Protein AF-A0A517QAG3-F1 (afdb_monomer)

Nearest PDB structures (foldseek):
  7emf-assembly1_U  TM=7.587E-01  e=7.904E+00  Homo sapiens

Solvent-accessible surface area (backbone atoms only — not comparable to full-atom values): 30638 Å² total; per-residue (Å²): 109,72,69,49,55,47,49,54,52,31,49,51,21,47,54,53,11,48,50,31,42,54,47,64,61,84,55,51,31,40,36,29,76,52,55,68,68,58,51,47,52,51,47,42,52,50,32,52,50,51,49,62,52,47,25,76,76,68,38,58,80,77,44,65,87,65,61,86,36,56,78,66,67,71,60,66,69,60,38,49,53,62,76,34,57,88,26,65,42,82,46,69,45,42,54,58,40,16,41,51,52,49,50,49,30,32,45,70,77,56,33,87,39,73,36,41,53,57,32,34,22,36,82,95,35,35,64,26,34,55,45,58,51,82,41,78,86,36,49,64,52,66,75,65,54,47,85,98,53,55,57,39,32,40,39,40,45,53,86,56,82,87,48,80,67,47,42,33,40,40,33,57,61,49,46,46,53,39,69,74,24,42,38,62,25,66,37,16,56,42,19,24,60,9,32,49,34,35,48,50,23,51,50,50,57,71,66,51,81,74,85,73,83,62,95,58,34,34,37,34,44,55,51,75,63,57,54,59,60,49,49,52,15,50,52,47,16,48,50,33,54,44,45,33,43,69,57,22,39,64,66,72,45,46,39,80,34,91,90,35,32,67,61,28,53,51,34,39,50,55,10,47,59,28,42,44,41,48,55,54,45,41,40,44,46,44,32,36,38,33,59,59,99,63,26,41,35,44,34,38,70,100,49,74,78,41,76,43,51,53,93,42,53,63,27,37,39,72,29,70,48,69,71,59,67,67,58,55,51,49,40,51,58,51,21,75,80,33,73,80,42,44,64,55,46,58,63,63,66,62,66,41,56,24,39,23,42,35,30,75,85,75,51,72,52,76,46,65,45,76,56,42,28,14,36,28,60,48,52,54,52,30,64,76,69,72,44,51,64,39,78,86,37,48,64,65,30,56,70,18,56,61,81,72,87,52,70,63,61,55,51,52,50,50,52,50,52,50,48,47,46,54,71,48,41,50,56,36,48,51,50,20,62,71,13,44,73,68,64,77,64,78,82,43,75,32,73,78,76,91,66,90,81,74,74,73,78,70,91,66,78,72,74,79,76,72,76,83,80,87,69,89,76,79,85,76,75,77,85,70,80,84,47,76,69,53,55,53,52,47,52,53,48,51,52,52,48,52,53,42,52,52,50,40,55,53,31,62,73,54,28,62,52,96,91,59,63,35,62,72,34,49,54,51,38,53,52,41,51,52,52,45,52,52,48,50,52,50,47,52,37,43,76,72,63,40,81,79,78,81,77,75,77,84,86,127

Organism: NCBI:txid2527978

Foldseek 3Di:
DLLLCLLVLLVCLLLVLLCLQLQWDQFKKKKFWDDLLVVLVVQQVVQVVVLVVVCVPPNNVVSVPDDSSPLSPDDSVSSCCVVQPLFEDEDEALLVQLVNVQLVCLLVVNHPDPQSVQQAWDDPRSRIGMDGCPPPVNPSVVVSGGPPDQKHKYWYCYPPNLADITIMIIGSDFLQCCVRIGQQLNGSVSNLVSLVSNLVSLCSSVPSDQDDDDQFKKAFCLQVVVPVLSVQLSCFLSVLQNVQSVVQSNPSGHCVDPVRVVVNCVSNVRSVVSPVSSVVSSQRNQFMWGADPQGIWTGGPPDDTDGDGPQFWQAKAKDWDQDDPVVLVVLVVVCVVPVVSVVVSVVNRDTFIWMWTATPVRDIDTDGLPRMANLLVVVVVCVVSVHYYDPVCNVSSNVHYHDDPDPVSVVVVVVVSVCCCVVSVVVSVVSSVSNHNDPNDDRDRRGDDRDPPPDDSPPDPPDPPDPPPPDDDDDDDPDQDQDPLLVVQLVVLVVVLVVLVVVLVVLVVVLDDPVDGDVVSVVVNVVSVVVNVVSVVQNVCSVVNHHDDPPDDPDD

pLDDT: mean 78.07, std 14.74, range [27.22, 95.88]

Secondary structure (DSSP, 8-state):
-HHHHHHHHHHHHHHHHHHHHH-----EEEEEEE-HHHHHHHHHHHHHHHHHHHHHHH-HHHHTT--TTGGGSS-HHHHHHHHTTTTEEEEESHHHHHHHHHHHHHHTT--SSHHHHHTBPPGGGTT-EEEETTSGGGHHHHHTPPTT-SEEEEEEE-SSTTSPPEEEEEE---HHHHHHHS-HHHH-TTHHHHHHHHHHHHHHHHHSPPPPPPSSEEEEHHHHSTTHHHHHHHHHHHHHHHHHHHHHTTTT--TTSTTTHHHHHHHHHHHHHHHHHHHHHHHHHH-EEEEETTEEEEE-TTS--EEEEGGGEEEEEEEEEPPPHHHHHHHHHHHHH-GGGHHHHHHTT--EEEEEEEETTS-EEEEESTTEESHHHHHHHHHHTT--B-TTTHHHHHTS------HHHHHHHHHHHHHHIIIIIHHHHHHHHHTPPPPPPPPPP---------PPP-SS----------S----PPPP----HHHHHHHHHHHHHHHHHHHHHHHHHHHS--TTS--HHHHHHHHHHHHHHHHHHHHHHHHHTT-PPP-------

Structure (mmCIF, N/CA/C/O backbone):
data_AF-A0A517QAG3-F1
#
_entry.id   AF-A0A517QAG3-F1
#
loop_
_atom_site.group_PDB
_atom_site.id
_atom_site.type_symbol
_atom_site.label_atom_id
_atom_site.label_alt_id
_atom_site.label_comp_id
_atom_site.label_asym_id
_atom_site.label_entity_id
_atom_site.label_seq_id
_atom_site.pdbx_PDB_ins_code
_atom_site.Cartn_x
_atom_site.Cartn_y
_atom_site.Cartn_z
_atom_site.occupancy
_atom_site.B_iso_or_equiv
_atom_site.auth_seq_id
_atom_site.auth_comp_id
_atom_site.auth_asym_id
_atom_site.auth_atom_id
_atom_site.pdbx_PDB_model_num
ATOM 1 N N . MET A 1 1 ? -18.770 -10.590 21.385 1.00 66.25 1 MET A N 1
ATOM 2 C CA . MET A 1 1 ? -18.144 -11.358 20.281 1.00 66.25 1 MET A CA 1
ATOM 3 C C . MET A 1 1 ? -18.273 -10.684 18.917 1.00 66.25 1 MET A C 1
ATOM 5 O O . MET A 1 1 ? -17.237 -10.453 18.312 1.00 66.25 1 MET A O 1
ATOM 9 N N . ARG A 1 2 ? -19.474 -10.307 18.443 1.00 74.94 2 ARG A N 1
ATOM 10 C CA . ARG A 1 2 ? -19.664 -9.703 17.100 1.00 74.94 2 ARG A CA 1
ATOM 11 C C . ARG A 1 2 ? -18.745 -8.505 16.794 1.00 74.94 2 ARG A C 1
ATOM 13 O O . ARG A 1 2 ? -18.125 -8.482 15.742 1.00 74.94 2 ARG A O 1
ATOM 20 N N . GLU A 1 3 ? -18.581 -7.572 17.733 1.00 77.50 3 GLU A N 1
ATOM 21 C CA . GLU A 1 3 ? -17.715 -6.388 17.555 1.00 77.50 3 GLU A CA 1
ATOM 22 C C . GLU A 1 3 ? -16.215 -6.700 17.437 1.00 77.50 3 GLU A C 1
ATOM 24 O O . GLU A 1 3 ? -15.470 -5.929 16.837 1.00 77.50 3 GLU A O 1
ATOM 29 N N . ILE A 1 4 ? -15.765 -7.820 18.009 1.00 80.56 4 ILE A N 1
ATOM 30 C CA . ILE A 1 4 ? -14.364 -8.255 17.937 1.00 80.56 4 ILE A CA 1
ATOM 31 C C . ILE A 1 4 ? -14.114 -8.876 16.573 1.00 80.56 4 ILE A C 1
ATOM 33 O O . ILE A 1 4 ? -13.192 -8.467 15.882 1.00 80.56 4 ILE A O 1
ATOM 37 N N . VAL A 1 5 ? -14.988 -9.800 16.159 1.00 84.00 5 VAL A N 1
ATOM 38 C CA . VAL A 1 5 ? -14.936 -10.406 14.822 1.00 84.00 5 VAL A CA 1
ATOM 39 C C . VAL A 1 5 ? -14.960 -9.315 13.754 1.00 84.00 5 VAL A C 1
ATOM 41 O O . VAL A 1 5 ? -14.135 -9.341 12.849 1.00 84.00 5 VAL A O 1
ATOM 44 N N . ARG A 1 6 ? -15.828 -8.304 13.914 1.00 84.94 6 ARG A N 1
ATOM 45 C CA . ARG A 1 6 ? -15.899 -7.147 13.016 1.00 84.94 6 ARG A CA 1
ATOM 46 C C . ARG A 1 6 ? -14.536 -6.484 12.814 1.00 84.94 6 ARG A C 1
ATOM 48 O O . ARG A 1 6 ? -14.107 -6.308 11.684 1.00 84.94 6 ARG A O 1
ATOM 55 N N . ARG A 1 7 ? -13.849 -6.146 13.906 1.00 87.12 7 ARG A N 1
ATOM 56 C CA . ARG A 1 7 ? -12.553 -5.452 13.867 1.00 87.12 7 ARG A CA 1
ATOM 57 C C . ARG A 1 7 ? -11.402 -6.339 13.422 1.00 87.12 7 ARG A C 1
ATOM 59 O O . ARG A 1 7 ? -10.547 -5.866 12.692 1.00 87.12 7 ARG A O 1
ATOM 66 N N . VAL A 1 8 ? -11.383 -7.604 13.838 1.00 89.19 8 VAL A N 1
ATOM 67 C CA . VAL A 1 8 ? -10.340 -8.560 13.437 1.00 89.19 8 VAL A CA 1
ATOM 68 C C . VAL A 1 8 ? -10.394 -8.797 11.932 1.00 89.19 8 VAL A C 1
ATOM 70 O O . VAL A 1 8 ? -9.367 -8.700 11.272 1.00 89.19 8 VAL A O 1
ATOM 73 N N . VAL A 1 9 ? -11.586 -9.026 11.373 1.00 90.50 9 VAL A N 1
ATOM 74 C CA . VAL A 1 9 ? -11.758 -9.177 9.920 1.00 90.50 9 VAL A CA 1
ATOM 75 C C . VAL A 1 9 ? -11.318 -7.909 9.193 1.00 90.50 9 VAL A C 1
ATOM 77 O O . VAL A 1 9 ? -10.560 -7.995 8.236 1.00 90.50 9 VAL A O 1
ATOM 80 N N . VAL A 1 10 ? -11.713 -6.729 9.677 1.00 90.75 10 VAL A N 1
ATOM 81 C CA . VAL A 1 10 ? -11.303 -5.450 9.073 1.00 90.75 10 VAL A CA 1
ATOM 82 C C . VAL A 1 10 ? -9.798 -5.236 9.143 1.00 90.75 10 VAL A C 1
ATOM 84 O O . VAL A 1 10 ? -9.220 -4.796 8.160 1.00 90.75 10 VAL A O 1
ATOM 87 N N . ALA A 1 11 ? -9.155 -5.573 10.259 1.00 91.75 11 ALA A N 1
ATOM 88 C CA . ALA A 1 11 ? -7.707 -5.485 10.398 1.00 91.75 11 ALA A CA 1
ATOM 89 C C . ALA A 1 11 ? -6.993 -6.438 9.425 1.00 91.75 11 ALA A C 1
ATOM 91 O O . ALA A 1 11 ? -6.056 -6.028 8.748 1.00 91.75 11 ALA A O 1
ATOM 92 N N . ILE A 1 12 ? -7.473 -7.679 9.284 1.00 94.00 12 ILE A N 1
ATOM 93 C CA . ILE A 1 12 ? -6.940 -8.640 8.304 1.00 94.00 12 ILE A CA 1
ATOM 94 C C . ILE A 1 12 ? -7.101 -8.102 6.878 1.00 94.00 12 ILE A C 1
ATOM 96 O O . ILE A 1 12 ? -6.140 -8.113 6.112 1.00 94.00 12 ILE A O 1
ATOM 100 N N . CYS A 1 13 ? -8.284 -7.590 6.529 1.00 94.50 13 CYS A N 1
ATOM 101 C CA . CYS A 1 13 ? -8.525 -6.977 5.224 1.00 94.50 13 CYS A CA 1
ATOM 102 C C . CYS A 1 13 ? -7.636 -5.748 4.997 1.00 94.50 13 CYS A C 1
ATOM 104 O O . CYS A 1 13 ? -7.112 -5.571 3.904 1.00 94.50 13 CYS A O 1
ATOM 106 N N . LEU A 1 14 ? -7.430 -4.919 6.021 1.00 94.50 14 LEU A N 1
ATOM 107 C CA . LEU A 1 14 ? -6.580 -3.735 5.952 1.00 94.50 14 LEU A CA 1
ATOM 108 C C . LEU A 1 14 ? -5.124 -4.114 5.659 1.00 94.50 14 LEU A C 1
ATOM 110 O O . LEU A 1 14 ? -4.561 -3.651 4.672 1.00 94.50 14 LEU A O 1
ATOM 114 N N . TYR A 1 15 ? -4.521 -4.976 6.479 1.00 95.25 15 TYR A N 1
ATOM 115 C CA . TYR A 1 15 ? -3.110 -5.337 6.323 1.00 95.25 15 TYR A CA 1
ATOM 116 C C . TYR A 1 15 ? -2.872 -6.210 5.090 1.00 95.25 15 TYR A C 1
ATOM 118 O O . TYR A 1 15 ? -1.952 -5.941 4.321 1.00 95.25 15 TYR A O 1
ATOM 126 N N . GLY A 1 16 ? -3.727 -7.210 4.853 1.00 94.81 16 GLY A N 1
ATOM 127 C CA . GLY A 1 16 ? -3.643 -8.054 3.661 1.00 94.81 16 GLY A CA 1
ATOM 128 C C . GLY A 1 16 ? -3.856 -7.253 2.378 1.00 94.81 16 GLY A C 1
ATOM 129 O O . GLY A 1 16 ? -3.113 -7.412 1.414 1.00 94.81 16 GLY A O 1
ATOM 130 N N . GLY A 1 17 ? -4.820 -6.332 2.386 1.00 94.12 17 GLY A N 1
ATOM 131 C CA . GLY A 1 17 ? -5.092 -5.449 1.261 1.00 94.12 17 GLY A CA 1
ATOM 132 C C . GLY A 1 17 ? -3.939 -4.489 0.959 1.00 94.12 17 GLY A C 1
ATOM 133 O O . GLY A 1 17 ? -3.543 -4.369 -0.197 1.00 94.12 17 GLY A O 1
ATOM 134 N N . ILE A 1 18 ? -3.349 -3.858 1.983 1.00 93.62 18 ILE A N 1
ATOM 135 C CA . ILE A 1 18 ? -2.167 -2.993 1.821 1.00 93.62 18 ILE A CA 1
ATOM 136 C C . ILE A 1 18 ? -0.975 -3.790 1.282 1.00 93.62 18 ILE A C 1
ATOM 138 O O . ILE A 1 18 ? -0.351 -3.354 0.317 1.00 93.62 18 ILE A O 1
ATOM 142 N N . ALA A 1 19 ? -0.681 -4.958 1.861 1.00 92.38 19 ALA A N 1
ATOM 143 C CA . ALA A 1 19 ? 0.438 -5.789 1.424 1.00 92.38 19 ALA A CA 1
ATOM 144 C C . ALA A 1 19 ? 0.299 -6.185 -0.054 1.00 92.38 19 ALA A C 1
ATOM 146 O O . ALA A 1 19 ? 1.234 -6.006 -0.830 1.00 92.38 19 ALA A O 1
ATOM 147 N N . LEU A 1 20 ? -0.883 -6.643 -0.477 1.00 91.69 20 LEU A N 1
ATOM 148 C CA . LEU A 1 20 ? -1.143 -7.008 -1.874 1.00 91.69 20 LEU A CA 1
ATOM 149 C C . LEU A 1 20 ? -1.105 -5.803 -2.827 1.00 91.69 20 LEU A C 1
ATOM 151 O O . LEU A 1 20 ? -0.698 -5.947 -3.975 1.00 91.69 20 LEU A O 1
ATOM 155 N N . CYS A 1 21 ? -1.507 -4.617 -2.363 1.00 90.19 21 CYS A N 1
ATOM 156 C CA . CYS A 1 21 ? -1.444 -3.385 -3.152 1.00 90.19 21 CYS A CA 1
ATOM 157 C C . CYS A 1 21 ? -0.026 -2.875 -3.393 1.00 90.19 21 CYS A C 1
ATOM 159 O O . CYS A 1 21 ? 0.214 -2.265 -4.433 1.00 90.19 21 CYS A O 1
ATOM 161 N N . LEU A 1 22 ? 0.868 -3.062 -2.421 1.00 89.12 22 LEU A N 1
ATOM 162 C CA . LEU A 1 22 ? 2.179 -2.415 -2.403 1.00 89.12 22 LEU A CA 1
ATOM 163 C C . LEU A 1 22 ? 3.346 -3.368 -2.652 1.00 89.12 22 LEU A C 1
ATOM 165 O O . LEU A 1 22 ? 4.473 -2.898 -2.732 1.00 89.12 22 LEU A O 1
ATOM 169 N N . THR A 1 23 ? 3.112 -4.676 -2.771 1.00 87.44 23 THR A N 1
ATOM 170 C CA . THR A 1 23 ? 4.177 -5.633 -3.103 1.00 87.44 23 THR A CA 1
ATOM 171 C C . THR A 1 23 ? 4.479 -5.564 -4.604 1.00 87.44 23 THR A C 1
ATOM 173 O O . THR A 1 23 ? 3.608 -5.943 -5.394 1.00 87.44 23 THR A O 1
ATOM 176 N N . PRO A 1 24 ? 5.668 -5.083 -5.014 1.00 85.88 24 PRO A N 1
ATOM 177 C CA . PRO A 1 24 ? 6.036 -5.023 -6.420 1.00 85.88 24 PRO A CA 1
ATOM 178 C C . PRO A 1 24 ? 6.469 -6.400 -6.943 1.00 85.88 24 PRO A C 1
ATOM 180 O O . PRO A 1 24 ? 6.991 -7.233 -6.197 1.00 85.88 24 PRO A O 1
ATOM 183 N N . ALA A 1 25 ? 6.301 -6.622 -8.243 1.00 84.62 25 ALA A N 1
ATOM 184 C CA . ALA A 1 25 ? 6.941 -7.701 -8.975 1.00 84.62 25 ALA A CA 1
ATOM 185 C C . ALA A 1 25 ? 8.449 -7.427 -9.066 1.00 84.62 25 ALA A C 1
ATOM 187 O O . ALA A 1 25 ? 8.863 -6.325 -9.418 1.00 84.62 25 ALA A O 1
ATOM 188 N N . ARG A 1 26 ? 9.267 -8.433 -8.739 1.00 78.06 26 ARG A N 1
ATOM 189 C CA . ARG A 1 26 ? 10.739 -8.348 -8.791 1.00 78.06 26 ARG A CA 1
ATOM 190 C C . ARG A 1 26 ? 11.339 -8.973 -10.052 1.00 78.06 26 ARG A C 1
ATOM 192 O O . ARG A 1 26 ? 12.501 -8.747 -10.356 1.00 78.06 26 ARG A O 1
ATOM 199 N N . ASP A 1 27 ? 10.536 -9.721 -10.801 1.00 84.69 27 ASP A N 1
ATOM 200 C CA . ASP A 1 27 ? 11.009 -10.575 -11.889 1.00 84.69 27 ASP A CA 1
ATOM 201 C C . ASP A 1 27 ? 10.682 -9.979 -13.262 1.00 84.69 27 ASP A C 1
ATOM 203 O O . ASP A 1 27 ? 10.046 -10.630 -14.092 1.00 84.69 27 ASP A O 1
ATOM 207 N N . LEU A 1 28 ? 11.087 -8.731 -13.508 1.00 90.38 28 LEU A N 1
ATOM 208 C CA . LEU A 1 28 ? 10.827 -8.028 -14.767 1.00 90.38 28 LEU A CA 1
ATOM 209 C C . LEU A 1 28 ? 12.126 -7.682 -15.494 1.00 90.38 28 LEU A C 1
ATOM 211 O O . LEU A 1 28 ? 13.086 -7.223 -14.884 1.00 90.38 28 LEU A O 1
ATOM 215 N N . PHE A 1 29 ? 12.127 -7.879 -16.809 1.00 92.19 29 PHE A N 1
ATOM 216 C CA . PHE A 1 29 ? 13.114 -7.322 -17.723 1.00 92.19 29 PHE A CA 1
ATOM 217 C C . PHE A 1 29 ? 12.541 -6.096 -18.418 1.00 92.19 29 PHE A C 1
ATOM 219 O O . PHE A 1 29 ? 11.389 -6.118 -18.854 1.00 92.19 29 PHE A O 1
ATOM 226 N N . GLN A 1 30 ? 13.371 -5.068 -18.569 1.00 93.81 30 GLN A N 1
ATOM 227 C CA . GLN A 1 30 ? 13.137 -3.987 -19.518 1.00 93.81 30 GLN A CA 1
ATOM 228 C C . GLN A 1 30 ? 13.850 -4.346 -20.820 1.00 93.81 30 GLN A C 1
ATOM 230 O O . GLN A 1 30 ? 15.045 -4.635 -20.805 1.00 93.81 30 GLN A O 1
ATOM 235 N N . ILE A 1 31 ? 13.116 -4.371 -21.929 1.00 94.00 31 ILE A N 1
ATOM 236 C CA .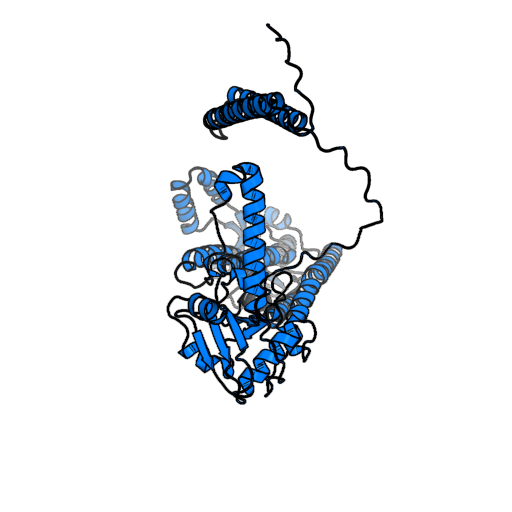 ILE A 1 31 ? 13.632 -4.826 -23.221 1.00 94.00 31 ILE A CA 1
ATOM 237 C C . ILE A 1 31 ? 13.384 -3.757 -24.272 1.00 94.00 31 ILE A C 1
ATOM 239 O O . ILE A 1 31 ? 12.257 -3.277 -24.413 1.00 94.00 31 ILE A O 1
ATOM 243 N N . GLU A 1 32 ? 14.424 -3.418 -25.027 1.00 93.81 32 GLU A N 1
ATOM 244 C CA . GLU A 1 32 ? 14.363 -2.408 -26.082 1.00 93.81 32 GLU A CA 1
ATOM 245 C C . GLU A 1 32 ? 15.005 -2.942 -27.371 1.00 93.81 32 GLU A C 1
ATOM 247 O O . GLU A 1 32 ? 16.013 -3.657 -27.317 1.00 93.81 32 GLU A O 1
ATOM 252 N N . PRO A 1 33 ? 14.443 -2.626 -28.551 1.00 93.00 33 PRO A N 1
ATOM 253 C CA . PRO A 1 33 ? 15.099 -2.926 -29.812 1.00 93.00 33 PRO A CA 1
ATOM 254 C C . PRO A 1 33 ? 16.287 -1.986 -30.018 1.00 93.00 33 PRO A C 1
ATOM 256 O O . PRO A 1 33 ? 16.165 -0.766 -29.881 1.00 93.00 33 PRO A O 1
ATOM 259 N N . VAL A 1 34 ? 17.440 -2.558 -30.362 1.00 91.31 34 VAL A N 1
ATOM 260 C CA . VAL A 1 34 ? 18.673 -1.795 -30.576 1.00 91.31 34 VAL A CA 1
ATOM 261 C C . VAL A 1 34 ? 18.876 -1.561 -32.065 1.00 91.31 34 VAL A C 1
ATOM 263 O O . VAL A 1 34 ? 19.064 -2.501 -32.837 1.00 91.31 34 VAL A O 1
ATOM 266 N N . ASP A 1 35 ? 18.884 -0.286 -32.441 1.00 88.12 35 ASP A N 1
ATOM 267 C CA . ASP A 1 35 ? 19.333 0.187 -33.746 1.00 88.12 35 ASP A CA 1
ATOM 268 C C . ASP A 1 35 ? 20.705 0.850 -33.578 1.00 88.12 35 ASP A C 1
ATOM 270 O O . ASP A 1 35 ? 20.821 2.012 -33.173 1.00 88.12 35 ASP A O 1
ATOM 274 N N . TRP A 1 36 ? 21.754 0.085 -33.883 1.00 85.31 36 TRP A N 1
ATOM 275 C CA . TRP A 1 36 ? 23.140 0.524 -33.740 1.00 85.31 36 TRP A CA 1
ATOM 276 C C . TRP A 1 36 ? 23.497 1.706 -34.648 1.00 85.31 36 TRP A C 1
ATOM 278 O O . TRP A 1 36 ? 24.346 2.515 -34.276 1.00 85.31 36 TRP A O 1
ATOM 288 N N . LEU A 1 37 ? 22.864 1.830 -35.822 1.00 84.56 37 LEU A N 1
ATOM 289 C CA . LEU A 1 37 ? 23.087 2.960 -36.729 1.00 84.56 37 LEU A CA 1
ATOM 290 C C . LEU A 1 37 ? 22.564 4.246 -36.097 1.00 84.56 37 LEU A C 1
ATOM 292 O O . LEU A 1 37 ? 23.275 5.256 -36.046 1.00 84.56 37 LEU A O 1
ATOM 296 N N . ARG A 1 38 ? 21.335 4.190 -35.577 1.00 85.19 38 ARG A N 1
ATOM 297 C CA . ARG A 1 38 ? 20.719 5.318 -34.880 1.00 85.19 38 ARG A CA 1
ATOM 298 C C . ARG A 1 38 ? 21.497 5.689 -33.621 1.00 85.19 38 ARG A C 1
ATOM 300 O O . ARG A 1 38 ? 21.802 6.863 -33.435 1.00 85.19 38 ARG A O 1
ATOM 307 N N . GLU A 1 39 ? 21.876 4.712 -32.798 1.00 82.38 39 GLU A N 1
ATOM 308 C CA . GLU A 1 39 ? 22.596 4.963 -31.544 1.00 82.38 39 GLU A CA 1
ATOM 309 C C . GLU A 1 39 ? 23.969 5.614 -31.780 1.00 82.38 39 GLU A C 1
ATOM 311 O O . GLU A 1 39 ? 24.340 6.572 -31.096 1.00 82.38 39 GLU A O 1
ATOM 316 N N . VAL A 1 40 ? 24.716 5.147 -32.788 1.00 83.12 40 VAL A N 1
ATOM 317 C CA . VAL A 1 40 ? 25.983 5.773 -33.197 1.00 83.12 40 VAL A CA 1
ATOM 318 C C . VAL A 1 40 ? 25.755 7.216 -33.652 1.00 83.12 40 VAL A C 1
ATOM 320 O O . VAL A 1 40 ? 26.486 8.110 -33.219 1.00 83.12 40 VAL A O 1
ATOM 323 N N . GLY A 1 41 ? 24.731 7.463 -34.475 1.00 81.12 41 GLY A N 1
ATOM 324 C CA . GLY A 1 41 ? 24.382 8.806 -34.944 1.00 81.12 41 GLY A CA 1
ATOM 325 C C . GLY A 1 41 ? 24.013 9.761 -33.804 1.00 81.12 41 GLY A C 1
ATOM 326 O O . GLY A 1 41 ? 24.522 10.881 -33.743 1.00 81.12 41 GLY A O 1
ATOM 327 N N . GLU A 1 42 ? 23.191 9.306 -32.856 1.00 82.88 42 GLU A N 1
ATOM 328 C CA . GLU A 1 42 ? 22.791 10.083 -31.679 1.00 82.88 42 GLU A CA 1
ATOM 329 C C . GLU A 1 42 ? 23.984 10.401 -30.770 1.00 82.88 42 GLU A C 1
ATOM 331 O O . GLU A 1 42 ? 24.150 11.551 -30.353 1.00 82.88 42 GLU A O 1
ATOM 336 N N . ARG A 1 43 ? 24.870 9.428 -30.508 1.00 78.75 43 ARG A N 1
ATOM 337 C CA . ARG A 1 43 ? 26.088 9.646 -29.706 1.00 78.75 43 ARG A CA 1
ATOM 338 C C . ARG A 1 43 ? 27.048 10.630 -30.383 1.00 78.75 43 ARG A C 1
ATOM 340 O O . ARG A 1 43 ? 27.624 11.484 -29.704 1.00 78.75 43 ARG A O 1
ATOM 347 N N . GLN A 1 44 ? 27.193 10.568 -31.707 1.00 80.38 44 GLN A N 1
ATOM 348 C CA . GLN A 1 44 ? 27.995 11.531 -32.470 1.00 80.38 44 GLN A CA 1
ATOM 349 C C . GLN A 1 44 ? 27.397 12.939 -32.409 1.00 80.38 44 GLN A C 1
ATOM 351 O O . GLN A 1 44 ? 28.105 13.893 -32.086 1.00 80.38 44 GLN A O 1
ATOM 356 N N . GLN A 1 45 ? 26.090 13.076 -32.636 1.00 80.69 45 GLN A N 1
ATOM 357 C CA . GLN A 1 45 ? 25.403 14.364 -32.551 1.00 80.69 45 GLN A CA 1
ATOM 358 C C . GLN A 1 45 ? 25.465 14.951 -31.133 1.00 80.69 45 GLN A C 1
ATOM 360 O O . GLN A 1 45 ? 25.682 16.151 -30.963 1.00 80.69 45 GLN A O 1
ATOM 365 N N . HIS A 1 46 ? 25.318 14.117 -30.103 1.00 80.19 46 HIS A N 1
ATOM 366 C CA . HIS A 1 46 ? 25.448 14.534 -28.711 1.00 80.19 46 HIS A CA 1
ATOM 367 C C . HIS A 1 46 ? 26.866 15.023 -28.390 1.00 80.19 46 HIS A C 1
ATOM 369 O O . HIS A 1 46 ? 27.026 16.071 -27.763 1.00 80.19 46 HIS A O 1
ATOM 375 N N . SER A 1 47 ? 27.892 14.319 -28.880 1.00 78.38 47 SER A N 1
ATOM 376 C CA . SER A 1 47 ? 29.290 14.746 -28.775 1.00 78.38 47 SER A CA 1
ATOM 377 C C . SER A 1 47 ? 29.515 16.111 -29.426 1.00 78.38 47 SER A C 1
ATOM 379 O O . SER A 1 47 ? 30.078 16.998 -28.786 1.00 78.38 47 SER A O 1
ATOM 381 N N . GLU A 1 48 ? 29.026 16.326 -30.651 1.00 78.25 48 GLU A N 1
ATOM 382 C CA . GLU A 1 48 ? 29.142 17.621 -31.339 1.00 78.25 48 GLU A CA 1
ATOM 383 C C . GLU A 1 48 ? 28.372 18.739 -30.615 1.00 78.25 48 GLU A C 1
ATOM 385 O O . GLU A 1 48 ? 28.866 19.861 -30.494 1.00 78.25 48 GLU A O 1
ATOM 390 N N . ASN A 1 49 ? 27.204 18.440 -30.038 1.00 79.69 49 ASN A N 1
ATOM 391 C CA . ASN A 1 49 ? 26.451 19.398 -29.226 1.00 79.69 49 ASN A CA 1
ATOM 392 C C . ASN A 1 49 ? 27.211 19.797 -27.951 1.00 79.69 49 ASN A C 1
ATOM 394 O O . ASN A 1 49 ? 27.286 20.984 -27.627 1.00 7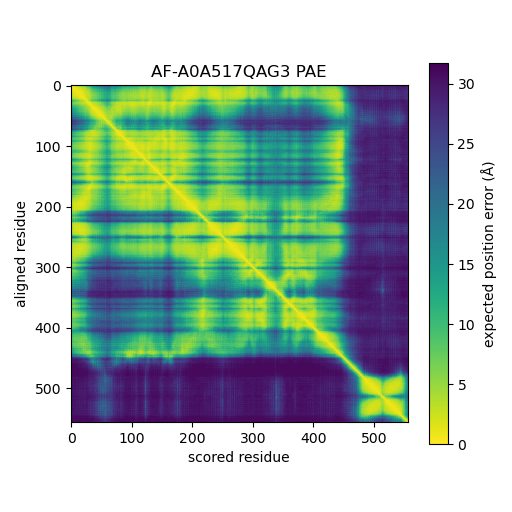9.69 49 ASN A O 1
ATOM 398 N N . ILE A 1 50 ? 27.802 18.833 -27.232 1.00 77.31 50 ILE A N 1
ATOM 399 C CA . ILE A 1 50 ? 28.647 19.115 -26.061 1.00 77.31 50 ILE A CA 1
ATOM 400 C C . ILE A 1 50 ? 29.870 19.924 -26.481 1.00 77.31 50 ILE A C 1
ATOM 402 O O . ILE A 1 50 ? 30.200 20.910 -25.823 1.00 77.31 50 ILE A O 1
ATOM 406 N N . LYS A 1 51 ? 30.503 19.560 -27.597 1.00 77.69 51 LYS A N 1
ATOM 407 C CA . LYS A 1 51 ? 31.648 20.276 -28.161 1.00 77.69 51 LYS A CA 1
ATOM 408 C C . LYS A 1 51 ? 31.302 21.735 -28.460 1.00 77.69 51 LYS A C 1
ATOM 410 O O . LYS A 1 51 ? 32.027 22.632 -28.036 1.00 77.69 51 LYS A O 1
ATOM 415 N N . GLY A 1 52 ? 30.157 21.976 -29.100 1.00 76.00 52 GLY A N 1
ATOM 416 C CA . GLY A 1 52 ? 29.632 23.309 -29.399 1.00 76.00 52 GLY A CA 1
ATOM 417 C C . GLY A 1 52 ? 29.191 24.106 -28.165 1.00 76.00 52 GLY A C 1
ATOM 418 O O . GLY A 1 52 ? 29.175 25.335 -28.197 1.00 76.00 52 GLY A O 1
ATOM 419 N N . MET A 1 53 ? 28.837 23.440 -27.062 1.00 75.44 53 MET A N 1
ATOM 420 C CA . MET A 1 53 ? 28.630 24.102 -25.771 1.00 75.44 53 MET A CA 1
ATOM 421 C C . MET A 1 53 ? 29.966 24.456 -25.116 1.00 75.44 53 MET A C 1
ATOM 423 O O . MET A 1 53 ? 30.160 25.604 -24.730 1.00 75.44 53 MET A O 1
ATOM 427 N N . MET A 1 54 ? 30.905 23.512 -25.027 1.00 66.81 54 MET A N 1
ATOM 428 C CA . MET A 1 54 ? 32.226 23.716 -24.423 1.00 66.81 54 MET A CA 1
ATOM 429 C C . MET A 1 54 ? 33.033 24.799 -25.141 1.00 66.81 54 MET A C 1
ATOM 431 O O . MET A 1 54 ? 33.663 25.625 -24.478 1.00 66.81 54 MET A O 1
ATOM 435 N N . SER A 1 55 ? 32.968 24.856 -26.474 1.00 74.31 55 SER A N 1
ATOM 436 C CA . SER A 1 55 ? 33.675 25.867 -27.267 1.00 74.31 55 SER A CA 1
ATOM 437 C C . SER A 1 55 ? 33.232 27.296 -26.938 1.00 74.31 55 SER A C 1
ATOM 439 O O . SER A 1 55 ? 34.058 28.207 -26.961 1.00 74.31 55 SER A O 1
ATOM 441 N N . LYS A 1 56 ? 31.968 27.497 -26.532 1.00 74.56 56 LYS A N 1
ATOM 442 C CA . LYS A 1 56 ? 31.449 28.802 -26.081 1.00 74.56 56 LYS A CA 1
ATOM 443 C C . LYS A 1 56 ? 32.019 29.256 -24.736 1.00 74.56 56 LYS A C 1
ATOM 445 O O . LYS A 1 56 ? 32.021 30.453 -24.469 1.00 74.56 56 LYS A O 1
ATOM 450 N N . TYR A 1 57 ? 32.475 28.329 -23.891 1.00 71.69 57 TYR A N 1
ATOM 451 C CA . TYR A 1 57 ? 32.983 28.634 -22.547 1.00 71.69 57 TYR A CA 1
ATOM 452 C C . TYR A 1 57 ? 34.511 28.647 -22.462 1.00 71.69 57 TYR A C 1
ATOM 454 O O . TYR A 1 57 ? 35.069 29.423 -21.691 1.00 71.69 57 TYR A O 1
ATOM 462 N N . VAL A 1 58 ? 35.181 27.787 -23.230 1.00 74.50 58 VAL A N 1
ATOM 463 C CA . VAL A 1 58 ? 36.624 27.513 -23.103 1.00 74.50 58 VAL A CA 1
ATOM 464 C C . VAL A 1 58 ? 37.409 27.961 -24.355 1.00 74.50 58 VAL A C 1
ATOM 466 O O . VAL A 1 58 ? 38.637 28.011 -24.342 1.00 74.50 58 VAL A O 1
ATOM 469 N N . GLY A 1 59 ? 36.704 28.375 -25.417 1.00 67.75 59 GLY A N 1
ATOM 470 C CA . GLY A 1 59 ? 37.274 28.791 -26.701 1.00 67.75 59 GLY A CA 1
ATOM 471 C C . GLY A 1 59 ? 37.475 27.617 -27.666 1.00 67.75 59 GLY A C 1
ATOM 472 O O . GLY A 1 59 ? 37.807 26.507 -27.255 1.00 67.75 59 GLY A O 1
ATOM 473 N N . GLU A 1 60 ? 37.272 27.854 -28.966 1.00 66.56 60 GLU A N 1
ATOM 474 C CA . GLU A 1 60 ? 37.305 26.807 -30.006 1.00 66.56 60 GLU A CA 1
ATOM 475 C C . GLU A 1 60 ? 38.648 26.065 -30.099 1.00 66.56 60 GLU A C 1
ATOM 477 O O . GLU A 1 60 ? 38.658 24.862 -30.361 1.00 66.56 60 GLU A O 1
ATOM 482 N N . GLU A 1 61 ? 39.773 26.734 -29.827 1.00 65.81 61 GLU A N 1
ATOM 483 C CA . GLU A 1 61 ? 41.102 26.107 -29.875 1.00 65.81 61 GLU A CA 1
ATOM 484 C C . GLU A 1 61 ? 41.297 25.015 -28.819 1.00 65.81 61 GLU A C 1
ATOM 486 O O . GLU A 1 61 ? 41.914 23.997 -29.115 1.00 65.81 61 GLU A O 1
ATOM 491 N N . GLN A 1 62 ? 40.745 25.175 -27.612 1.00 62.66 62 GLN A N 1
ATOM 492 C CA . GLN A 1 62 ? 40.949 24.209 -26.523 1.00 62.66 62 GLN A CA 1
ATOM 493 C C . GLN A 1 62 ? 40.084 22.950 -26.666 1.00 62.66 62 GLN A C 1
ATOM 495 O O . GLN A 1 62 ? 40.366 21.927 -26.048 1.00 62.66 62 GLN A O 1
ATOM 500 N N . VAL A 1 63 ? 39.027 23.014 -27.480 1.00 64.25 63 VAL A N 1
ATOM 501 C CA . VAL A 1 63 ? 38.064 21.916 -27.664 1.00 64.25 63 VAL A CA 1
ATOM 502 C C . VAL A 1 63 ? 38.279 21.202 -29.009 1.00 64.25 63 VAL A C 1
ATOM 504 O O . VAL A 1 63 ? 37.731 20.125 -29.240 1.00 64.25 63 VAL A O 1
ATOM 507 N N . LYS A 1 64 ? 39.108 21.758 -29.904 1.00 58.75 64 LYS A N 1
ATOM 508 C CA . LYS A 1 64 ? 39.341 21.249 -31.265 1.00 58.75 64 LYS A CA 1
ATOM 509 C C . LYS A 1 64 ? 39.736 19.768 -31.294 1.00 58.75 64 LYS A C 1
ATOM 511 O O . LYS A 1 64 ? 39.132 19.013 -32.061 1.00 58.75 64 LYS A O 1
ATOM 516 N N . ASP A 1 65 ? 40.626 19.356 -30.395 1.00 64.38 65 ASP A N 1
ATOM 517 C CA . ASP A 1 65 ? 41.174 17.993 -30.325 1.00 64.38 65 ASP A CA 1
ATOM 518 C C . ASP A 1 65 ? 40.364 17.040 -29.423 1.00 64.38 65 ASP A C 1
ATOM 520 O O . ASP A 1 65 ? 40.680 15.856 -29.319 1.00 64.38 65 ASP A O 1
ATOM 524 N N . ILE A 1 66 ? 39.296 17.528 -28.781 1.00 63.53 66 ILE A N 1
ATOM 525 C CA . ILE A 1 66 ? 38.415 16.696 -27.958 1.00 63.53 66 ILE A CA 1
ATOM 526 C C . ILE A 1 66 ? 37.402 15.999 -28.875 1.00 63.53 66 ILE A C 1
ATOM 528 O O . ILE A 1 66 ? 36.585 16.646 -29.543 1.00 63.53 66 ILE A O 1
ATOM 532 N N . ASP A 1 67 ? 37.466 14.668 -28.898 1.00 64.75 67 ASP A N 1
ATOM 533 C CA . ASP A 1 67 ? 36.531 13.788 -29.598 1.00 64.75 67 ASP A CA 1
ATOM 534 C C . ASP A 1 67 ? 35.881 12.811 -28.611 1.00 64.75 67 ASP A C 1
ATOM 536 O O . ASP A 1 67 ? 36.374 11.707 -28.349 1.00 64.75 67 ASP A O 1
ATOM 540 N N . LEU A 1 68 ? 34.753 13.248 -28.048 1.00 63.56 68 LEU A N 1
ATOM 541 C CA . LEU A 1 68 ? 33.975 12.476 -27.077 1.00 63.56 68 LEU A CA 1
ATOM 542 C C . LEU A 1 68 ? 33.301 11.252 -27.718 1.00 63.56 68 LEU A C 1
ATOM 544 O O . LEU A 1 68 ? 32.891 10.341 -27.004 1.00 63.56 68 LEU A O 1
ATOM 548 N N . ALA A 1 69 ? 33.233 11.200 -29.052 1.00 66.94 69 ALA A N 1
ATOM 549 C CA . ALA A 1 69 ? 32.663 10.105 -29.825 1.00 66.94 69 ALA A CA 1
ATOM 550 C C . ALA A 1 69 ? 33.727 9.290 -30.583 1.00 66.94 69 ALA A C 1
ATOM 552 O O . ALA A 1 69 ? 33.372 8.507 -31.463 1.00 66.94 69 ALA A O 1
ATOM 553 N N . SER A 1 70 ? 35.010 9.406 -30.228 1.00 67.62 70 SER A N 1
ATOM 554 C CA . SER A 1 70 ? 36.123 8.695 -30.887 1.00 67.62 70 SER A CA 1
ATOM 555 C C . SER A 1 70 ? 35.900 7.186 -31.026 1.00 67.62 70 SER A C 1
ATOM 557 O O . SER A 1 70 ? 36.253 6.598 -32.042 1.00 67.62 70 SER A O 1
ATOM 559 N N . LYS A 1 71 ? 35.221 6.566 -30.056 1.00 66.25 71 LYS A N 1
ATOM 560 C CA . LYS A 1 71 ? 34.876 5.133 -30.061 1.00 66.25 71 LYS A CA 1
ATOM 561 C C . LYS A 1 71 ? 33.763 4.748 -31.042 1.00 66.25 71 LYS A C 1
ATOM 563 O O . LYS A 1 71 ? 33.604 3.576 -31.349 1.00 66.25 71 LYS A O 1
ATOM 568 N N . THR A 1 72 ? 32.998 5.721 -31.529 1.00 62.31 72 THR A N 1
ATOM 569 C CA . THR A 1 72 ? 31.954 5.527 -32.550 1.00 62.31 72 THR A CA 1
ATOM 570 C C . THR A 1 72 ? 32.483 5.739 -33.973 1.00 62.31 72 THR A C 1
ATOM 572 O O . THR A 1 72 ? 31.762 5.515 -34.943 1.00 62.31 72 THR A O 1
ATOM 575 N N . ARG A 1 73 ? 33.737 6.197 -34.116 1.00 63.12 73 ARG A N 1
ATOM 576 C CA . ARG A 1 73 ? 34.392 6.423 -35.407 1.00 63.12 73 ARG A CA 1
ATOM 577 C C . ARG A 1 73 ? 35.091 5.131 -35.834 1.00 63.12 73 ARG A C 1
ATOM 579 O O . ARG A 1 73 ? 36.176 4.815 -35.363 1.00 63.12 73 ARG A O 1
ATOM 586 N N . GLY A 1 74 ? 34.447 4.361 -36.707 1.00 68.75 74 GLY A N 1
ATOM 587 C CA . GLY A 1 74 ? 34.933 3.056 -37.160 1.00 68.75 74 GLY A CA 1
ATOM 588 C C . GLY A 1 74 ? 33.872 2.300 -37.955 1.00 68.75 74 GLY A C 1
ATOM 589 O O . GLY A 1 74 ? 32.852 2.874 -38.337 1.00 68.75 74 GLY A O 1
ATOM 590 N N . LYS A 1 75 ? 34.098 1.008 -38.219 1.00 77.62 75 LYS A N 1
ATOM 591 C CA . LYS A 1 75 ? 33.048 0.154 -38.787 1.00 77.62 75 LYS A CA 1
ATOM 592 C C . LYS A 1 75 ? 32.068 -0.234 -37.676 1.00 77.62 75 LYS A C 1
ATOM 594 O O . LYS A 1 75 ? 32.482 -0.538 -36.562 1.00 77.62 75 LYS A O 1
ATOM 599 N N . ILE A 1 76 ? 30.776 -0.286 -37.996 1.00 78.88 76 ILE A N 1
ATOM 600 C CA . ILE A 1 76 ? 29.707 -0.650 -37.046 1.00 78.88 76 ILE A CA 1
ATOM 601 C C . ILE A 1 76 ? 29.978 -1.982 -36.321 1.00 78.88 76 ILE A C 1
ATOM 603 O O . ILE A 1 76 ? 29.801 -2.017 -35.107 1.00 78.88 76 ILE A O 1
ATOM 607 N N . PRO A 1 77 ? 30.467 -3.055 -36.980 1.00 82.69 77 PRO A N 1
ATOM 608 C CA . PRO A 1 77 ? 30.781 -4.305 -36.287 1.00 82.69 77 PRO A CA 1
ATOM 609 C C . PRO A 1 77 ? 31.817 -4.158 -35.166 1.00 82.69 77 PRO A C 1
ATOM 611 O O . PRO A 1 77 ? 31.686 -4.822 -34.141 1.00 82.69 77 PRO A O 1
ATOM 614 N N . ASP A 1 78 ? 32.805 -3.272 -35.328 1.00 81.75 78 ASP A N 1
ATOM 615 C CA . ASP A 1 78 ? 33.838 -3.033 -34.313 1.00 81.75 78 ASP A CA 1
ATOM 616 C C . ASP A 1 78 ? 33.234 -2.323 -33.090 1.00 81.75 78 ASP A C 1
ATOM 618 O O . ASP A 1 78 ? 33.540 -2.662 -31.948 1.00 81.75 78 ASP A O 1
ATOM 622 N N . TYR A 1 79 ? 32.317 -1.380 -33.332 1.00 82.50 79 TYR A N 1
ATOM 623 C CA . TYR A 1 79 ? 31.564 -0.699 -32.280 1.00 82.50 79 TYR A CA 1
ATOM 624 C C . TYR A 1 79 ? 30.637 -1.658 -31.524 1.00 82.50 79 TYR A C 1
ATOM 626 O O . TYR A 1 79 ? 30.632 -1.653 -30.296 1.00 82.50 79 TYR A O 1
ATOM 634 N N . ILE A 1 80 ? 29.904 -2.519 -32.239 1.00 86.12 80 ILE A N 1
ATOM 635 C CA . ILE A 1 80 ? 29.044 -3.538 -31.622 1.00 86.12 80 ILE A CA 1
ATOM 636 C C . ILE A 1 80 ? 29.886 -4.488 -30.770 1.00 86.12 80 ILE A C 1
ATOM 638 O O . ILE A 1 80 ? 29.521 -4.766 -29.631 1.00 86.12 80 ILE A O 1
ATOM 642 N N . ALA A 1 81 ? 31.019 -4.978 -31.282 1.00 84.88 81 ALA A N 1
ATOM 643 C CA . ALA A 1 81 ? 31.897 -5.875 -30.534 1.00 84.88 81 ALA A CA 1
ATOM 644 C C . ALA A 1 81 ? 32.418 -5.224 -29.244 1.00 84.88 81 ALA A C 1
ATOM 646 O O . ALA A 1 81 ? 32.426 -5.870 -28.201 1.00 84.88 81 ALA A O 1
ATOM 647 N N . TYR A 1 82 ? 32.787 -3.942 -29.306 1.00 84.62 82 TYR A N 1
ATOM 648 C CA . TYR A 1 82 ? 33.223 -3.169 -28.145 1.00 84.62 82 TYR A CA 1
ATOM 649 C C . TYR A 1 82 ? 32.087 -2.926 -27.134 1.00 84.62 82 TYR A C 1
ATOM 651 O O . TYR A 1 82 ? 32.252 -3.162 -25.941 1.00 84.62 82 TYR A O 1
ATOM 659 N N . GLU A 1 83 ? 30.915 -2.469 -27.583 1.00 85.81 83 GLU A N 1
ATOM 660 C CA . GLU A 1 83 ? 29.793 -2.151 -26.689 1.00 85.81 83 GLU A CA 1
ATOM 661 C C . GLU A 1 83 ? 29.178 -3.421 -26.078 1.00 85.81 83 GLU A C 1
ATOM 663 O O . GLU A 1 83 ? 28.733 -3.408 -24.934 1.00 85.81 83 GLU A O 1
ATOM 668 N N . THR A 1 84 ? 29.202 -4.550 -26.785 1.00 88.69 84 THR A N 1
ATOM 669 C CA . THR A 1 84 ? 28.639 -5.821 -26.298 1.00 88.69 84 THR A CA 1
ATOM 670 C C . THR A 1 84 ? 29.653 -6.721 -25.581 1.00 88.69 84 THR A C 1
ATOM 672 O O . THR A 1 84 ? 29.288 -7.812 -25.132 1.00 88.69 84 THR A O 1
ATOM 675 N N . GLU A 1 85 ? 30.906 -6.280 -25.429 1.00 87.81 85 GLU A N 1
ATOM 676 C CA . GLU A 1 85 ? 31.987 -7.070 -24.832 1.00 87.81 85 GLU A CA 1
ATOM 677 C C . GLU A 1 85 ? 31.602 -7.587 -23.433 1.00 87.81 85 GLU A C 1
ATOM 679 O O . GLU A 1 85 ? 31.185 -6.829 -22.555 1.00 87.81 85 GLU A O 1
ATOM 684 N N . GLY A 1 86 ? 31.684 -8.910 -23.242 1.00 84.25 86 GLY A N 1
ATOM 685 C CA . GLY A 1 86 ? 31.332 -9.580 -21.984 1.00 84.25 86 GLY A CA 1
ATOM 686 C C . GLY A 1 86 ? 29.837 -9.587 -21.626 1.00 84.25 86 GLY A C 1
ATOM 687 O O . GLY A 1 86 ? 29.488 -10.057 -20.548 1.00 84.25 86 GLY A O 1
ATOM 688 N N . ARG A 1 87 ? 28.954 -9.078 -22.501 1.00 90.69 87 ARG A N 1
ATOM 689 C CA . ARG A 1 87 ? 27.508 -8.912 -22.242 1.00 90.69 87 ARG A CA 1
ATOM 690 C C . ARG A 1 87 ? 26.605 -9.467 -23.351 1.00 90.69 87 ARG A C 1
ATOM 692 O O . ARG A 1 87 ? 25.392 -9.274 -23.299 1.00 90.69 87 ARG A O 1
ATOM 699 N N . LEU A 1 88 ? 27.181 -10.120 -24.362 1.00 92.44 88 LEU A N 1
ATOM 700 C CA . LEU A 1 88 ? 26.466 -10.629 -25.532 1.00 92.44 88 LEU A CA 1
ATOM 701 C C . LEU A 1 88 ? 25.954 -12.060 -25.318 1.00 92.44 88 LEU A C 1
ATOM 703 O O . LEU A 1 88 ? 26.738 -12.976 -25.077 1.00 92.44 88 LEU A O 1
ATOM 707 N N . ILE A 1 89 ? 24.653 -12.254 -25.504 1.00 92.50 89 ILE A N 1
ATOM 708 C CA . ILE A 1 89 ? 23.975 -13.552 -25.519 1.00 92.50 89 ILE A CA 1
ATOM 709 C C . ILE A 1 89 ? 23.497 -13.803 -26.951 1.00 92.50 89 ILE A C 1
ATOM 711 O O . ILE A 1 89 ? 22.797 -12.973 -27.530 1.00 92.50 89 ILE A O 1
ATOM 715 N N . VAL A 1 90 ? 23.878 -14.938 -27.538 1.00 92.25 90 VAL A N 1
ATOM 716 C CA . VAL A 1 90 ? 23.508 -15.290 -28.918 1.00 92.25 90 VAL A CA 1
ATOM 717 C C . VAL A 1 90 ? 22.370 -16.303 -28.899 1.00 92.25 90 VAL A C 1
ATOM 719 O O . VAL A 1 90 ? 22.459 -17.340 -28.237 1.00 92.25 90 VAL A O 1
ATOM 722 N N . VAL A 1 91 ? 21.298 -15.997 -29.627 1.00 91.25 91 VAL A N 1
ATOM 723 C CA . VAL A 1 91 ? 20.098 -16.833 -29.742 1.00 91.25 91 VAL A CA 1
ATOM 724 C C . VAL A 1 91 ? 19.661 -16.949 -31.202 1.00 91.25 91 VAL A C 1
ATOM 726 O O . VAL A 1 91 ? 19.980 -16.096 -32.029 1.00 91.25 91 VAL A O 1
ATOM 729 N N . SER A 1 92 ? 18.906 -18.000 -31.516 1.00 88.81 92 SER A N 1
ATOM 730 C CA . SER A 1 92 ? 18.390 -18.255 -32.865 1.00 88.81 92 SER A CA 1
ATOM 731 C C . SER A 1 92 ? 17.012 -18.913 -32.809 1.00 88.81 92 SER A C 1
ATOM 733 O O . SER A 1 92 ? 16.643 -19.522 -31.799 1.00 88.81 92 SER A O 1
ATOM 735 N N . GLY A 1 93 ? 16.271 -18.817 -33.913 1.00 87.06 93 GLY A N 1
ATOM 736 C CA . GLY A 1 93 ? 14.999 -19.505 -34.132 1.00 87.06 93 GLY A CA 1
ATOM 737 C C . GLY A 1 93 ? 13.797 -18.567 -34.249 1.00 87.06 93 GLY A C 1
ATOM 738 O O . GLY A 1 93 ? 13.770 -17.467 -33.694 1.00 87.06 93 GLY A O 1
ATOM 739 N N . THR A 1 94 ? 12.749 -19.055 -34.916 1.00 87.62 94 THR A N 1
ATOM 740 C CA . THR A 1 94 ? 11.554 -18.278 -35.300 1.00 87.62 94 THR A CA 1
ATOM 741 C C . THR A 1 94 ? 10.822 -17.602 -34.136 1.00 87.62 94 THR A C 1
ATOM 743 O O . THR A 1 94 ? 10.117 -16.612 -34.321 1.00 87.62 94 THR A O 1
ATOM 746 N N . SER A 1 95 ? 10.941 -18.137 -32.917 1.00 88.44 95 SER A N 1
ATOM 747 C CA . SER A 1 95 ? 10.325 -17.542 -31.721 1.00 88.44 95 SER A CA 1
ATOM 748 C C . SER A 1 95 ? 11.030 -16.256 -31.278 1.00 88.44 95 SER A C 1
ATOM 750 O O . SER A 1 95 ? 10.374 -15.341 -30.788 1.00 88.44 95 SER A O 1
ATOM 752 N N . TRP A 1 96 ? 12.353 -16.171 -31.456 1.00 90.56 96 TRP A N 1
ATOM 753 C CA . TRP A 1 96 ? 13.133 -14.964 -31.166 1.00 90.56 96 TRP A CA 1
ATOM 754 C C . TRP A 1 96 ? 12.945 -13.904 -32.250 1.00 90.56 96 TRP A C 1
ATOM 756 O O . TRP A 1 96 ? 12.801 -12.726 -31.932 1.00 90.56 96 TRP A O 1
ATOM 766 N N . GLU A 1 97 ? 12.868 -14.325 -33.513 1.00 90.31 97 GLU A N 1
ATOM 767 C CA . GLU A 1 97 ? 12.558 -13.426 -34.629 1.00 90.31 97 GLU A CA 1
ATOM 768 C C . GLU A 1 97 ? 11.165 -12.794 -34.466 1.00 90.31 97 GLU A C 1
ATOM 770 O O . GLU A 1 97 ? 11.009 -11.577 -34.564 1.00 90.31 97 GLU A O 1
ATOM 775 N N . GLY A 1 98 ? 10.162 -13.606 -34.111 1.00 88.75 98 GLY A N 1
ATOM 776 C CA . GLY A 1 98 ? 8.820 -13.116 -33.800 1.00 88.75 98 GLY A CA 1
ATOM 777 C C . GLY A 1 98 ? 8.768 -12.202 -32.571 1.00 88.75 98 GLY A C 1
ATOM 778 O O . GLY A 1 98 ? 8.080 -11.185 -32.615 1.00 88.75 98 GLY A O 1
ATOM 779 N N . LEU A 1 99 ? 9.533 -12.503 -31.510 1.00 91.75 99 LEU A N 1
ATOM 780 C CA . LEU A 1 99 ? 9.653 -11.619 -30.344 1.00 91.75 99 LEU A CA 1
ATOM 781 C C . LEU A 1 99 ? 10.153 -10.230 -30.752 1.00 91.75 99 LEU A C 1
ATOM 783 O O . LEU A 1 99 ? 9.579 -9.232 -30.329 1.00 91.75 99 LEU A O 1
ATOM 787 N N . TRP A 1 100 ? 11.224 -10.161 -31.543 1.00 92.81 100 TRP A N 1
ATOM 788 C CA . TRP A 1 100 ? 11.797 -8.882 -31.952 1.00 92.81 100 TRP A CA 1
ATOM 789 C C . TRP A 1 100 ? 10.782 -8.047 -32.741 1.00 92.81 100 TRP A C 1
ATOM 791 O O . TRP A 1 100 ? 10.597 -6.874 -32.421 1.00 92.81 100 TRP A O 1
ATOM 801 N N . ASN A 1 101 ? 10.070 -8.662 -33.694 1.00 90.81 101 ASN A N 1
ATOM 802 C CA . ASN A 1 101 ? 9.028 -7.986 -34.474 1.00 90.81 101 ASN A CA 1
ATOM 803 C C . ASN A 1 101 ? 7.895 -7.472 -33.567 1.00 90.81 101 ASN A C 1
ATOM 805 O O . ASN A 1 101 ? 7.500 -6.313 -33.668 1.00 90.81 101 ASN A O 1
ATOM 809 N N . ASP A 1 102 ? 7.408 -8.299 -32.632 1.00 91.69 102 ASP A N 1
ATOM 810 C CA . ASP A 1 102 ? 6.342 -7.909 -31.703 1.00 91.69 102 ASP A CA 1
ATOM 811 C C . ASP A 1 102 ? 6.772 -6.726 -30.799 1.00 91.69 102 ASP A C 1
ATOM 813 O O . ASP A 1 102 ? 5.969 -5.829 -30.510 1.00 91.69 102 ASP A O 1
ATOM 817 N N . ILE A 1 103 ? 8.039 -6.695 -30.361 1.00 92.50 103 ILE A N 1
ATOM 818 C CA . ILE A 1 103 ? 8.617 -5.591 -29.578 1.00 92.50 103 ILE A CA 1
ATOM 819 C C . ILE A 1 103 ? 8.720 -4.324 -30.430 1.00 92.50 103 ILE A C 1
ATOM 821 O O . ILE A 1 103 ? 8.252 -3.270 -29.995 1.00 92.50 103 ILE A O 1
ATOM 825 N N . GLU A 1 104 ? 9.292 -4.413 -31.633 1.00 91.94 104 GLU A N 1
ATOM 826 C CA . GLU A 1 104 ? 9.449 -3.276 -32.545 1.00 91.94 104 GLU A CA 1
ATOM 827 C C . GLU A 1 104 ? 8.090 -2.643 -32.889 1.00 91.94 104 GLU A C 1
ATOM 829 O O . GLU A 1 104 ? 7.895 -1.428 -32.761 1.00 91.94 104 GLU A O 1
ATOM 834 N N . GLU A 1 105 ? 7.104 -3.464 -33.249 1.00 90.81 105 GLU A N 1
ATOM 835 C CA . GLU A 1 105 ? 5.737 -3.015 -33.507 1.00 90.81 105 GLU A CA 1
ATOM 836 C C . GLU A 1 105 ? 5.124 -2.332 -32.275 1.00 90.81 105 GLU A C 1
ATOM 838 O O . GLU A 1 105 ? 4.448 -1.306 -32.385 1.00 90.81 105 GLU A O 1
ATOM 843 N N . THR A 1 106 ? 5.386 -2.852 -31.074 1.00 91.75 106 THR A N 1
ATOM 844 C CA . THR A 1 106 ? 4.868 -2.279 -29.824 1.00 91.75 106 THR A CA 1
ATOM 845 C C . THR A 1 106 ? 5.448 -0.896 -29.535 1.00 91.75 106 THR A C 1
ATOM 847 O O . THR A 1 106 ? 4.692 0.039 -29.241 1.00 91.75 106 THR A O 1
ATOM 850 N N . VAL A 1 107 ? 6.766 -0.727 -29.656 1.00 90.81 107 VAL A N 1
ATOM 851 C CA . VAL A 1 107 ? 7.430 0.557 -29.372 1.00 90.81 107 VAL A CA 1
ATOM 852 C C . VAL A 1 107 ? 7.125 1.612 -30.443 1.00 90.81 107 VAL A C 1
ATOM 854 O O . VAL A 1 107 ? 7.075 2.804 -30.142 1.00 90.81 107 VAL A O 1
ATOM 857 N N . THR A 1 108 ? 6.794 1.194 -31.669 1.00 88.44 108 THR A N 1
ATOM 858 C CA . THR A 1 108 ? 6.404 2.080 -32.784 1.00 88.44 108 THR A CA 1
ATOM 859 C C . THR A 1 108 ? 4.903 2.414 -32.838 1.00 88.44 108 THR A C 1
ATOM 861 O O . THR A 1 108 ? 4.425 2.955 -33.836 1.00 88.44 108 THR A O 1
ATOM 864 N N . ASN A 1 109 ? 4.144 2.172 -31.758 1.00 86.56 109 ASN A N 1
ATOM 865 C CA . ASN A 1 109 ? 2.683 2.379 -31.666 1.00 86.56 109 ASN A CA 1
ATOM 866 C C . ASN A 1 109 ? 1.830 1.484 -32.590 1.00 86.56 109 ASN A C 1
ATOM 868 O O . ASN A 1 109 ? 0.651 1.770 -32.805 1.00 86.56 109 ASN A O 1
ATOM 872 N N . LYS A 1 110 ? 2.377 0.388 -33.115 1.00 90.56 110 LYS A N 1
ATOM 873 C CA . LYS A 1 110 ? 1.675 -0.583 -33.969 1.00 90.56 110 LYS A CA 1
ATOM 874 C C . LYS A 1 110 ? 1.494 -1.934 -33.275 1.00 90.56 110 LYS A C 1
ATOM 876 O O . LYS A 1 110 ? 1.496 -2.963 -33.932 1.00 90.56 110 LYS A O 1
ATOM 881 N N . ALA A 1 111 ? 1.321 -1.921 -31.952 1.00 88.88 111 ALA A N 1
ATOM 882 C CA . ALA A 1 111 ? 1.327 -3.127 -31.133 1.00 88.88 111 ALA A CA 1
ATOM 883 C C . ALA A 1 111 ? 0.412 -4.241 -31.698 1.00 88.88 111 ALA A C 1
ATOM 885 O O . ALA A 1 111 ? -0.781 -4.004 -31.930 1.00 88.88 111 ALA A O 1
ATOM 886 N N . PRO A 1 112 ? 0.917 -5.481 -31.824 1.00 88.25 112 PRO A N 1
ATOM 887 C CA . PRO A 1 112 ? 0.222 -6.577 -32.504 1.00 88.25 112 PRO A CA 1
ATOM 888 C C . PRO A 1 112 ? -1.037 -7.062 -31.772 1.00 88.25 112 PRO A C 1
ATOM 890 O O . PRO A 1 112 ? -1.828 -7.845 -32.312 1.00 88.25 112 PRO A O 1
ATOM 893 N N . SER A 1 113 ? -1.215 -6.666 -30.509 1.00 91.31 113 SER A N 1
ATOM 894 C CA . SER A 1 113 ? -2.413 -6.932 -29.713 1.00 91.31 113 SER A CA 1
ATOM 895 C C . SER A 1 113 ? -2.530 -5.959 -28.535 1.00 91.31 113 SER A C 1
ATOM 897 O O . SER A 1 113 ? -1.563 -5.298 -28.161 1.00 91.31 113 SER A O 1
ATOM 899 N N . LYS A 1 114 ? -3.697 -5.934 -27.874 1.00 89.56 114 LYS A N 1
ATOM 900 C CA . LYS A 1 114 ? -3.891 -5.163 -26.631 1.00 89.56 114 LYS A CA 1
ATOM 901 C C . LYS A 1 114 ? -2.971 -5.619 -25.490 1.00 89.56 114 LYS A C 1
ATOM 903 O O . LYS A 1 114 ? -2.566 -4.784 -24.695 1.00 89.56 114 LYS A O 1
ATOM 908 N N . ALA A 1 115 ? -2.634 -6.911 -25.431 1.00 89.44 115 ALA A N 1
ATOM 909 C CA . ALA A 1 115 ? -1.694 -7.463 -24.452 1.00 89.44 115 ALA A CA 1
ATOM 910 C C . ALA A 1 115 ? -0.285 -6.886 -24.648 1.00 89.44 115 ALA A C 1
ATOM 912 O O . ALA A 1 115 ? 0.349 -6.439 -23.702 1.00 89.44 115 ALA A O 1
ATOM 913 N N . TRP A 1 116 ? 0.156 -6.810 -25.904 1.00 91.19 116 TRP A N 1
ATOM 914 C CA . TRP A 1 116 ? 1.430 -6.199 -26.279 1.00 91.19 116 TRP A CA 1
ATOM 915 C C . TRP A 1 116 ? 1.451 -4.685 -26.025 1.00 91.19 116 TRP A C 1
ATOM 917 O O . TRP A 1 116 ? 2.404 -4.162 -25.461 1.00 91.19 116 TRP A O 1
ATOM 927 N N . ALA A 1 117 ? 0.356 -3.977 -26.315 1.00 90.56 117 ALA A N 1
ATOM 928 C CA . ALA A 1 117 ? 0.243 -2.558 -25.967 1.00 90.56 117 ALA A CA 1
ATOM 929 C C . ALA A 1 117 ? 0.319 -2.305 -24.447 1.00 90.56 117 ALA A C 1
ATOM 931 O O . ALA A 1 117 ? 0.794 -1.254 -24.025 1.00 90.56 117 ALA A O 1
ATOM 932 N N . ALA A 1 118 ? -0.148 -3.255 -23.630 1.00 89.75 118 ALA A N 1
ATOM 933 C CA . ALA A 1 118 ? -0.171 -3.130 -22.177 1.00 89.75 118 ALA A CA 1
ATOM 934 C C . ALA A 1 118 ? 1.214 -3.293 -21.527 1.00 89.75 118 ALA A C 1
ATOM 936 O O . ALA A 1 118 ? 1.432 -2.748 -20.451 1.00 89.75 118 ALA A O 1
ATOM 937 N N . VAL A 1 119 ? 2.161 -3.981 -22.174 1.00 91.81 119 VAL A N 1
ATOM 938 C CA . VAL A 1 119 ? 3.523 -4.171 -21.634 1.00 91.81 119 VAL A CA 1
ATOM 939 C C . VAL A 1 119 ? 4.495 -3.043 -21.960 1.00 91.81 119 VAL A C 1
ATOM 941 O O . VAL A 1 119 ? 5.632 -3.055 -21.494 1.00 91.81 119 VAL A O 1
ATOM 944 N N . ARG A 1 120 ? 4.067 -2.056 -22.745 1.00 92.56 120 ARG A N 1
ATOM 945 C CA . ARG A 1 120 ? 4.904 -0.926 -23.141 1.00 92.56 120 ARG A CA 1
ATOM 946 C C . ARG A 1 120 ? 5.191 0.013 -21.969 1.00 92.56 120 ARG A C 1
ATOM 948 O O . ARG A 1 120 ? 4.278 0.350 -21.223 1.00 92.56 120 ARG A O 1
ATOM 955 N N . GLY A 1 121 ? 6.433 0.479 -21.859 1.00 89.38 121 GLY A N 1
ATOM 956 C CA . GLY A 1 121 ? 6.844 1.467 -20.865 1.00 89.38 121 GLY A CA 1
ATOM 957 C C . GLY A 1 121 ? 6.086 2.794 -20.952 1.00 89.38 121 GLY A C 1
ATOM 958 O O . GLY A 1 121 ? 5.547 3.175 -21.996 1.00 89.38 121 GLY A O 1
ATOM 959 N N . LEU A 1 122 ? 6.030 3.494 -19.822 1.00 87.00 122 LEU A N 1
ATOM 960 C CA . LEU A 1 122 ? 5.331 4.766 -19.667 1.00 87.00 122 LEU A CA 1
ATOM 961 C C . LEU A 1 122 ? 6.222 5.948 -20.077 1.00 87.00 122 LEU A C 1
ATOM 963 O O . LEU A 1 122 ? 7.436 5.925 -19.885 1.00 87.00 122 LEU A O 1
ATOM 967 N N . GLU A 1 123 ? 5.594 6.997 -20.617 1.00 81.44 123 GLU A N 1
ATOM 968 C CA . GLU A 1 123 ? 6.203 8.311 -20.882 1.00 81.44 123 GLU A CA 1
ATOM 969 C C . GLU A 1 123 ? 7.589 8.237 -21.566 1.00 81.44 123 GLU A C 1
ATOM 971 O O . GLU A 1 123 ? 7.693 7.879 -22.746 1.00 81.44 123 GLU A O 1
ATOM 976 N N . TYR A 1 124 ? 8.649 8.573 -20.823 1.00 75.38 124 TYR A N 1
ATOM 977 C CA . TYR A 1 124 ? 10.040 8.645 -21.276 1.00 75.38 124 TYR A CA 1
ATOM 978 C C . TYR A 1 124 ? 10.653 7.275 -21.611 1.00 75.38 124 TYR A C 1
ATOM 980 O O . TYR A 1 124 ? 11.652 7.222 -22.321 1.00 75.38 124 TYR A O 1
ATOM 988 N N . HIS A 1 125 ? 10.025 6.176 -21.180 1.00 81.81 125 HIS A N 1
ATOM 989 C CA . HIS A 1 125 ? 10.435 4.796 -21.467 1.00 81.81 125 HIS A CA 1
ATOM 990 C C . HIS A 1 125 ? 9.508 4.096 -22.469 1.00 81.81 125 HIS A C 1
ATOM 992 O O . HIS A 1 125 ? 9.445 2.871 -22.545 1.00 81.81 125 HIS A O 1
ATOM 998 N N . SER A 1 126 ? 8.792 4.866 -23.292 1.00 84.81 126 SER A N 1
ATOM 999 C CA . SER A 1 126 ? 7.901 4.332 -24.331 1.00 84.81 126 SER A CA 1
ATOM 1000 C C . SER A 1 126 ? 8.619 3.586 -25.470 1.00 84.81 126 SER A C 1
ATOM 1002 O O . SER A 1 126 ? 7.952 2.969 -26.305 1.00 84.81 126 SER A O 1
ATOM 1004 N N . ASN A 1 127 ? 9.954 3.594 -25.486 1.00 88.44 127 ASN A N 1
ATOM 1005 C CA . ASN A 1 127 ? 10.790 2.788 -26.380 1.00 88.44 127 ASN A CA 1
ATOM 1006 C C . ASN A 1 127 ? 11.102 1.387 -25.822 1.00 88.44 127 ASN A C 1
ATOM 1008 O O . ASN A 1 127 ? 11.815 0.626 -26.471 1.00 88.44 127 ASN A O 1
ATOM 1012 N N . ALA A 1 128 ? 10.564 1.048 -24.648 1.00 91.88 128 ALA A N 1
ATOM 1013 C CA . ALA A 1 128 ? 10.788 -0.221 -23.975 1.00 91.88 128 ALA A CA 1
ATOM 1014 C C . ALA A 1 128 ? 9.501 -1.018 -23.769 1.00 91.88 128 ALA A C 1
ATOM 1016 O O . ALA A 1 128 ? 8.394 -0.470 -23.717 1.00 91.88 128 ALA A O 1
ATOM 1017 N N . VAL A 1 129 ? 9.665 -2.324 -23.575 1.00 93.75 129 VAL A N 1
ATOM 1018 C CA . VAL A 1 129 ? 8.625 -3.218 -23.061 1.00 93.75 129 VAL A CA 1
ATOM 1019 C C . VAL A 1 129 ? 9.093 -3.915 -21.785 1.00 93.75 129 VAL A C 1
ATOM 1021 O O . VAL A 1 129 ? 10.280 -4.191 -21.616 1.00 93.75 129 VAL A O 1
ATOM 1024 N N . TYR A 1 130 ? 8.150 -4.225 -20.898 1.00 93.31 130 TYR A N 1
ATOM 1025 C CA . TYR A 1 130 ? 8.398 -4.917 -19.635 1.00 93.31 130 TYR A CA 1
ATOM 1026 C C . TYR A 1 130 ? 7.842 -6.336 -19.686 1.00 93.31 130 TYR A C 1
ATOM 1028 O O . TYR A 1 130 ? 6.627 -6.526 -19.738 1.00 93.31 130 TYR A O 1
ATOM 1036 N N . LEU A 1 131 ? 8.723 -7.337 -19.655 1.00 92.06 131 LEU A N 1
ATOM 1037 C CA . LEU A 1 131 ? 8.348 -8.753 -19.720 1.00 92.06 131 LEU A CA 1
ATOM 1038 C C . LEU A 1 131 ? 8.865 -9.526 -18.505 1.00 92.06 131 LEU A C 1
ATOM 1040 O O . LEU A 1 131 ? 9.907 -9.206 -17.938 1.00 92.06 131 LEU A O 1
ATOM 1044 N N . THR A 1 132 ? 8.139 -10.567 -18.100 1.00 89.25 132 THR A N 1
ATOM 1045 C CA . THR A 1 132 ? 8.502 -11.376 -16.931 1.00 89.25 132 THR A CA 1
ATOM 1046 C C . THR A 1 132 ? 9.691 -12.289 -17.223 1.00 89.25 132 THR A C 1
ATOM 1048 O O . THR A 1 132 ? 9.699 -13.028 -18.210 1.00 89.25 132 THR A O 1
ATOM 1051 N N . ARG A 1 133 ? 10.668 -12.312 -16.311 1.00 88.19 133 ARG A N 1
ATOM 1052 C CA . ARG A 1 133 ? 11.884 -13.144 -16.395 1.00 88.19 133 ARG A CA 1
ATOM 1053 C C . ARG A 1 133 ? 11.601 -14.642 -16.440 1.00 88.19 133 ARG A C 1
ATOM 1055 O O . ARG A 1 133 ? 12.410 -15.411 -16.946 1.00 88.19 133 ARG A O 1
ATOM 1062 N N . THR A 1 134 ? 10.466 -15.066 -15.895 1.00 85.06 134 THR A N 1
ATOM 1063 C CA . THR A 1 134 ? 10.057 -16.473 -15.810 1.00 85.06 134 THR A CA 1
ATOM 1064 C C . THR A 1 134 ? 9.442 -17.008 -17.102 1.00 85.06 134 THR A C 1
ATOM 1066 O O . THR A 1 134 ? 9.160 -18.207 -17.177 1.00 85.06 134 THR A O 1
ATOM 1069 N N . ALA A 1 135 ? 9.241 -16.166 -18.125 1.00 85.75 135 ALA A N 1
ATOM 1070 C CA . ALA A 1 135 ? 8.698 -16.630 -19.394 1.00 85.75 135 ALA A CA 1
ATOM 1071 C C . ALA A 1 135 ? 9.621 -17.703 -20.015 1.00 85.75 135 ALA A C 1
ATOM 1073 O O . ALA A 1 135 ? 10.846 -17.555 -19.964 1.00 85.75 135 ALA A O 1
ATOM 1074 N N . PRO A 1 136 ? 9.072 -18.768 -20.639 1.00 83.88 136 PRO A N 1
ATOM 1075 C CA . PRO A 1 136 ? 9.869 -19.893 -21.141 1.00 83.88 136 PRO A CA 1
ATOM 1076 C C . PRO A 1 136 ? 11.018 -19.481 -22.068 1.00 83.88 136 PRO A C 1
ATOM 1078 O O . PRO A 1 136 ? 12.104 -20.047 -22.004 1.00 83.88 136 PRO A O 1
ATOM 1081 N N . LEU A 1 137 ? 10.790 -18.455 -22.888 1.00 84.75 137 LEU A N 1
ATOM 1082 C CA . LEU A 1 137 ? 11.754 -17.946 -23.858 1.00 84.75 137 LEU A CA 1
ATOM 1083 C C . LEU A 1 137 ? 12.982 -17.289 -23.190 1.00 84.75 137 LEU A C 1
ATOM 1085 O O . LEU A 1 137 ? 14.082 -17.366 -23.725 1.00 84.75 137 LEU A O 1
ATOM 1089 N N . PHE A 1 138 ? 12.838 -16.741 -21.978 1.00 88.44 138 PHE A N 1
ATOM 1090 C CA . PHE A 1 138 ? 13.936 -16.111 -21.232 1.00 88.44 138 PHE A CA 1
ATOM 1091 C C . PHE A 1 138 ? 14.718 -17.073 -20.329 1.00 88.44 138 PHE A C 1
ATOM 1093 O O . PHE A 1 138 ? 15.719 -16.667 -19.743 1.00 88.44 138 PHE A O 1
ATOM 1100 N N . GLN A 1 139 ? 14.346 -18.357 -20.240 1.00 87.38 139 GLN A N 1
ATOM 1101 C CA . GLN A 1 139 ? 15.097 -19.328 -19.430 1.00 87.38 139 GLN A CA 1
ATOM 1102 C C . GLN A 1 139 ? 16.559 -19.459 -19.883 1.00 87.38 139 GLN A C 1
ATOM 1104 O O . GLN A 1 139 ? 17.458 -19.513 -19.046 1.00 87.38 139 GLN A O 1
ATOM 1109 N N . GLN A 1 140 ? 16.803 -19.449 -21.199 1.00 85.38 140 GLN A N 1
ATOM 1110 C CA . GLN A 1 140 ? 18.156 -19.462 -21.764 1.00 85.38 140 GLN A CA 1
ATOM 1111 C C . GLN A 1 140 ? 18.934 -18.185 -21.415 1.00 85.38 140 GLN A C 1
ATOM 1113 O O . GLN A 1 140 ? 20.110 -18.261 -21.073 1.00 85.38 140 GLN A O 1
ATOM 1118 N N . VAL A 1 141 ? 18.271 -17.026 -21.466 1.00 87.94 141 VAL A N 1
ATOM 1119 C CA . VAL A 1 141 ? 18.872 -15.723 -21.141 1.00 87.94 141 VAL A CA 1
ATOM 1120 C C . VAL A 1 141 ? 19.267 -15.660 -19.669 1.00 87.94 141 VAL A C 1
ATOM 1122 O O . VAL A 1 141 ? 20.384 -15.266 -19.358 1.00 87.94 141 VAL A O 1
ATOM 1125 N N . ASN A 1 142 ? 18.401 -16.130 -18.768 1.00 87.75 142 ASN A N 1
ATOM 1126 C CA . ASN A 1 142 ? 18.699 -16.192 -17.336 1.00 87.75 142 ASN A CA 1
ATOM 1127 C C . ASN A 1 142 ? 19.895 -17.109 -17.032 1.00 87.75 142 ASN A C 1
ATOM 1129 O O . ASN A 1 142 ? 20.688 -16.808 -16.148 1.00 87.75 142 ASN A O 1
ATOM 1133 N N . ALA A 1 143 ? 20.036 -18.223 -17.759 1.00 87.88 143 ALA A N 1
ATOM 1134 C CA . ALA A 1 143 ? 21.143 -19.161 -17.566 1.00 87.88 143 ALA A CA 1
ATOM 1135 C C . ALA A 1 143 ? 22.497 -18.618 -18.057 1.00 87.88 143 ALA A C 1
ATOM 1137 O O . ALA A 1 143 ? 23.538 -19.073 -17.590 1.00 87.88 143 ALA A O 1
ATOM 1138 N N . GLN A 1 144 ? 22.483 -17.677 -19.004 1.00 89.88 144 GLN A N 1
ATOM 1139 C CA . GLN A 1 144 ? 23.675 -17.062 -19.601 1.00 89.88 144 GLN A CA 1
ATOM 1140 C C . GLN A 1 144 ? 23.869 -15.609 -19.149 1.00 89.88 144 GLN A C 1
ATOM 1142 O O . GLN A 1 144 ? 24.628 -14.869 -19.775 1.00 89.88 144 GLN A O 1
ATOM 1147 N N . TRP A 1 145 ? 23.163 -15.182 -18.098 1.00 90.12 145 TRP A N 1
ATOM 1148 C CA . TRP A 1 145 ? 23.199 -13.797 -17.651 1.00 90.12 145 TRP A CA 1
ATOM 1149 C C . TRP A 1 145 ? 24.621 -13.409 -17.213 1.00 90.12 145 TRP A C 1
ATOM 1151 O O . TRP A 1 145 ? 25.226 -14.151 -16.435 1.00 90.12 145 TRP A O 1
ATOM 1161 N N . PRO A 1 146 ? 25.176 -12.278 -17.686 1.00 87.88 146 PRO A N 1
ATOM 1162 C CA . PRO A 1 146 ? 26.532 -11.884 -17.326 1.00 87.88 146 PRO A CA 1
ATOM 1163 C C . PRO A 1 146 ? 26.657 -11.581 -15.828 1.00 87.88 146 PRO A C 1
ATOM 1165 O O . PRO A 1 146 ? 25.871 -10.809 -15.269 1.00 87.88 146 PRO A O 1
ATOM 1168 N N . ASP A 1 147 ? 27.681 -12.144 -15.186 1.00 80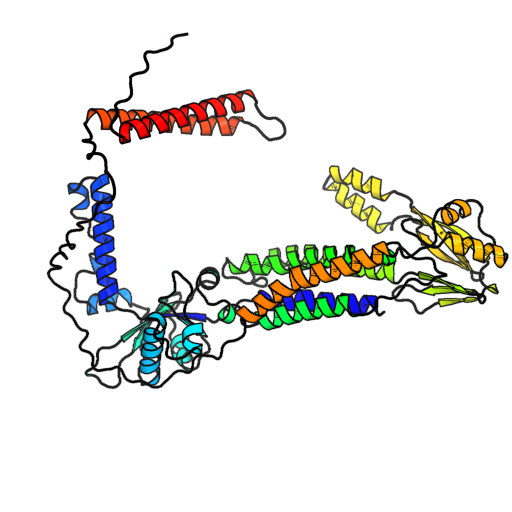.94 147 ASP A N 1
ATOM 1169 C CA . ASP A 1 147 ? 27.971 -11.883 -13.777 1.00 80.94 147 ASP A CA 1
ATOM 1170 C C . ASP A 1 147 ? 28.174 -10.377 -13.532 1.00 80.94 147 ASP A C 1
ATOM 1172 O O . ASP A 1 147 ? 28.928 -9.710 -14.239 1.00 80.94 147 ASP A O 1
ATOM 1176 N N . GLN A 1 148 ? 27.512 -9.842 -12.500 1.00 77.69 148 GLN A N 1
ATOM 1177 C CA . GLN A 1 148 ? 27.620 -8.440 -12.059 1.00 77.69 148 GLN A CA 1
ATOM 1178 C C . GLN A 1 148 ? 27.181 -7.373 -13.089 1.00 77.69 148 GLN A C 1
ATOM 1180 O O . GLN A 1 148 ? 27.450 -6.188 -12.883 1.00 77.69 148 GLN A O 1
ATOM 1185 N N . SER A 1 149 ? 26.479 -7.750 -14.164 1.00 83.56 149 SER A N 1
ATOM 1186 C CA . SER A 1 149 ? 25.950 -6.806 -15.156 1.00 83.56 149 SER A CA 1
ATOM 1187 C C . SER A 1 149 ? 24.443 -6.619 -14.995 1.00 83.56 149 SER A C 1
ATOM 1189 O O . SER A 1 149 ? 23.693 -7.589 -14.918 1.00 83.56 149 SER A O 1
ATOM 1191 N N . LEU A 1 150 ? 23.989 -5.363 -15.013 1.00 87.81 150 LEU A N 1
ATOM 1192 C CA . LEU A 1 150 ? 22.562 -5.020 -15.094 1.00 87.81 150 LEU A CA 1
ATOM 1193 C C . LEU A 1 150 ? 22.051 -5.009 -16.541 1.00 87.81 150 LEU A C 1
ATOM 1195 O O . LEU A 1 150 ? 20.857 -4.874 -16.767 1.00 87.81 150 LEU A O 1
ATOM 1199 N N . LEU A 1 151 ? 22.945 -5.110 -17.527 1.00 92.25 151 LEU A N 1
ATOM 1200 C CA . LEU A 1 151 ? 22.618 -5.010 -18.946 1.00 92.25 151 LEU A CA 1
ATOM 1201 C C . LEU A 1 151 ? 23.228 -6.184 -19.710 1.00 92.25 151 LEU A C 1
ATOM 1203 O O . LEU A 1 151 ? 24.430 -6.446 -19.609 1.00 92.25 151 LEU A O 1
ATOM 1207 N N . ALA A 1 152 ? 22.406 -6.840 -20.514 1.00 93.19 152 ALA A N 1
ATOM 1208 C CA . ALA A 1 152 ? 22.813 -7.825 -21.500 1.00 93.19 152 ALA A CA 1
ATOM 1209 C C . ALA A 1 152 ? 22.299 -7.410 -22.883 1.00 93.19 152 ALA A C 1
ATOM 1211 O O . ALA A 1 152 ? 21.265 -6.755 -23.010 1.00 93.19 152 ALA A O 1
ATOM 1212 N N . TYR A 1 153 ? 23.014 -7.816 -23.925 1.00 93.50 153 TYR A N 1
ATOM 1213 C CA . TYR A 1 153 ? 22.575 -7.662 -25.305 1.00 93.50 153 TYR A CA 1
ATOM 1214 C C . TYR A 1 153 ? 22.246 -9.034 -25.870 1.00 93.50 153 TYR A C 1
ATOM 1216 O O . TYR A 1 153 ? 23.059 -9.953 -25.786 1.00 93.50 153 TYR A O 1
ATOM 1224 N N . ILE A 1 154 ? 21.069 -9.174 -26.467 1.00 93.50 154 ILE A N 1
ATOM 1225 C CA . ILE A 1 154 ? 20.671 -10.387 -27.172 1.00 93.50 154 ILE A CA 1
ATOM 1226 C C . ILE A 1 154 ? 20.878 -10.148 -28.658 1.00 93.50 154 ILE A C 1
ATOM 1228 O O . ILE A 1 154 ? 20.261 -9.255 -29.237 1.00 93.50 154 ILE A O 1
ATOM 1232 N N . ARG A 1 155 ? 21.727 -10.965 -29.277 1.00 93.88 155 ARG A N 1
ATOM 1233 C CA . ARG A 1 155 ? 21.868 -11.040 -30.729 1.00 93.88 155 ARG A CA 1
ATOM 1234 C C . ARG A 1 155 ? 21.030 -12.197 -31.249 1.00 93.88 155 ARG A C 1
ATOM 1236 O O . ARG A 1 155 ? 21.245 -13.339 -30.848 1.00 93.88 155 ARG A O 1
ATOM 1243 N N . ILE A 1 156 ? 20.107 -11.883 -32.147 1.00 92.38 156 ILE A N 1
ATOM 1244 C CA . ILE A 1 156 ? 19.212 -12.840 -32.788 1.00 92.38 156 ILE A CA 1
ATOM 1245 C C . ILE A 1 156 ? 19.773 -13.129 -34.177 1.00 92.38 156 ILE A C 1
ATOM 1247 O O . ILE A 1 156 ? 19.709 -12.274 -35.064 1.00 92.38 156 ILE A O 1
ATOM 1251 N N . ASP A 1 157 ? 20.349 -14.318 -34.340 1.00 90.12 157 ASP A N 1
ATOM 1252 C CA . ASP A 1 157 ? 20.805 -14.804 -35.640 1.00 90.12 157 ASP A CA 1
ATOM 1253 C C . ASP A 1 157 ? 19.614 -15.445 -36.382 1.00 90.12 157 ASP A C 1
ATOM 1255 O O . ASP A 1 157 ? 19.038 -16.411 -35.860 1.00 90.12 157 ASP A O 1
ATOM 1259 N N . PRO A 1 158 ? 19.220 -14.911 -37.557 1.00 86.44 158 PRO A N 1
ATOM 1260 C CA . PRO A 1 158 ? 18.070 -15.409 -38.306 1.00 86.44 158 PRO A CA 1
ATOM 1261 C C . PRO A 1 158 ? 18.325 -16.789 -38.914 1.00 86.44 158 PRO A C 1
ATOM 1263 O O . PRO A 1 158 ? 19.466 -17.144 -39.221 1.00 86.44 158 PRO A O 1
ATOM 1266 N N . GLU A 1 159 ? 17.255 -17.557 -39.149 1.00 80.62 159 GLU A N 1
ATOM 1267 C CA . GLU A 1 159 ? 17.360 -18.834 -39.876 1.00 80.62 159 GLU A CA 1
ATOM 1268 C C . GLU A 1 159 ? 17.870 -18.645 -41.314 1.00 80.62 159 GLU A C 1
ATOM 1270 O O . GLU A 1 159 ? 18.670 -19.450 -41.804 1.00 80.62 159 GLU A O 1
ATOM 1275 N N . ASP A 1 160 ? 17.456 -17.566 -41.989 1.00 78.56 160 ASP A N 1
ATOM 1276 C CA . ASP A 1 160 ? 18.034 -17.184 -43.276 1.00 78.56 160 ASP A CA 1
ATOM 1277 C C . ASP A 1 160 ? 19.321 -16.378 -43.070 1.00 78.56 160 ASP A C 1
ATOM 1279 O O . ASP A 1 160 ? 19.306 -15.176 -42.811 1.00 78.56 160 ASP A O 1
ATOM 1283 N N . SER A 1 161 ? 20.451 -17.052 -43.278 1.00 72.12 161 SER A N 1
ATOM 1284 C CA . SER A 1 161 ? 21.807 -16.482 -43.255 1.00 72.12 161 SER A CA 1
ATOM 1285 C C . SER A 1 161 ? 22.044 -15.266 -44.171 1.00 72.12 161 SER A C 1
ATOM 1287 O O . SER A 1 161 ? 23.094 -14.631 -44.065 1.00 72.12 161 SER A O 1
ATOM 1289 N N . LYS A 1 162 ? 21.119 -14.943 -45.087 1.00 76.62 162 LYS A N 1
ATOM 1290 C CA . LYS A 1 162 ? 21.175 -13.730 -45.921 1.00 76.62 162 LYS A CA 1
ATOM 1291 C C . LYS A 1 162 ? 20.658 -12.480 -45.212 1.00 76.62 162 LYS A C 1
ATOM 1293 O O . LYS A 1 162 ? 20.931 -11.380 -45.684 1.00 76.62 162 LYS A O 1
ATOM 1298 N N . ILE A 1 163 ? 19.915 -12.639 -44.120 1.00 78.69 163 ILE A N 1
ATOM 1299 C CA . ILE A 1 163 ? 19.346 -11.536 -43.352 1.00 78.69 163 ILE A CA 1
ATOM 1300 C C . ILE A 1 163 ? 20.329 -11.130 -42.250 1.00 78.69 163 ILE A C 1
ATOM 1302 O O . ILE A 1 163 ? 21.000 -11.961 -41.637 1.00 78.69 163 ILE A O 1
ATOM 1306 N N . ALA A 1 164 ? 20.434 -9.825 -42.009 1.00 81.12 164 ALA A N 1
ATOM 1307 C CA . ALA A 1 164 ? 21.266 -9.272 -40.952 1.00 81.12 164 ALA A CA 1
ATOM 1308 C C . ALA A 1 164 ? 20.792 -9.720 -39.554 1.00 81.12 164 ALA A C 1
ATOM 1310 O O . ALA A 1 164 ? 19.582 -9.767 -39.310 1.00 81.12 164 ALA A O 1
ATOM 1311 N N . PRO A 1 165 ? 21.709 -9.982 -38.603 1.00 87.00 165 PRO A N 1
ATOM 1312 C CA . PRO A 1 165 ? 21.323 -10.224 -37.221 1.00 87.00 165 PRO A CA 1
ATOM 1313 C C . PRO A 1 165 ? 20.719 -8.962 -36.600 1.00 87.00 165 PRO A C 1
ATOM 1315 O O . PRO A 1 165 ? 21.194 -7.848 -36.836 1.00 87.00 165 PRO A O 1
ATOM 1318 N N . ARG A 1 166 ? 19.695 -9.146 -35.765 1.00 90.75 166 ARG A N 1
ATOM 1319 C CA . ARG A 1 166 ? 19.040 -8.060 -35.020 1.00 90.75 166 ARG A CA 1
ATOM 1320 C C . ARG A 1 166 ? 19.381 -8.137 -33.536 1.00 90.75 166 ARG A C 1
ATOM 1322 O O . ARG A 1 166 ? 19.764 -9.194 -33.032 1.00 90.75 166 ARG A O 1
ATOM 1329 N N . TYR A 1 167 ? 19.260 -7.009 -32.840 1.00 92.38 167 TYR A N 1
ATOM 1330 C CA . TYR A 1 167 ? 19.705 -6.874 -31.454 1.00 92.38 167 TYR A CA 1
ATOM 1331 C C . TYR A 1 167 ? 18.583 -6.370 -30.543 1.00 92.38 167 TYR A C 1
ATOM 1333 O O . TYR A 1 167 ? 17.782 -5.515 -30.930 1.00 92.38 167 TYR A O 1
ATOM 1341 N N . LEU A 1 168 ? 18.552 -6.898 -29.320 1.00 93.94 168 LEU A N 1
ATOM 1342 C CA . LEU A 1 168 ? 17.756 -6.387 -28.204 1.00 93.94 168 LEU A CA 1
ATOM 1343 C C . LEU A 1 168 ? 18.695 -6.019 -27.056 1.00 93.94 168 LEU A C 1
ATOM 1345 O O . LEU A 1 168 ? 19.627 -6.769 -26.757 1.00 93.94 168 LEU A O 1
ATOM 1349 N N . SER A 1 169 ? 18.431 -4.909 -26.380 1.00 93.81 169 SER A N 1
ATOM 1350 C CA . SER A 1 169 ? 19.006 -4.625 -25.070 1.00 93.81 169 SER A CA 1
ATOM 1351 C C . SER A 1 169 ? 18.048 -5.159 -24.012 1.00 93.81 169 SER A C 1
ATOM 1353 O O . SER A 1 169 ? 16.834 -4.970 -24.093 1.00 93.81 169 SER A O 1
ATOM 1355 N N . VAL A 1 170 ? 18.589 -5.881 -23.037 1.00 93.75 170 VAL A N 1
ATOM 1356 C CA . VAL A 1 170 ? 17.837 -6.417 -21.906 1.00 93.75 170 VAL A CA 1
ATOM 1357 C C . VAL A 1 170 ? 18.465 -5.878 -20.641 1.00 93.75 170 VAL A C 1
ATOM 1359 O O . VAL A 1 170 ? 19.588 -6.231 -20.282 1.00 93.75 170 VAL A O 1
ATOM 1362 N N . TYR A 1 171 ? 17.727 -5.003 -19.980 1.00 91.56 171 TYR A N 1
ATOM 1363 C CA . TYR A 1 171 ? 18.120 -4.370 -18.740 1.00 91.56 171 TYR A CA 1
ATOM 1364 C C . TYR A 1 171 ? 17.397 -5.033 -17.564 1.00 91.56 171 TYR A C 1
ATOM 1366 O O . TYR A 1 171 ? 16.222 -5.401 -17.657 1.00 91.56 171 TYR A O 1
ATOM 1374 N N . GLU A 1 172 ? 18.117 -5.205 -16.460 1.00 89.69 172 GLU A N 1
ATOM 1375 C CA . GLU A 1 172 ? 17.583 -5.507 -15.137 1.00 89.69 172 GLU A CA 1
ATOM 1376 C C . GLU A 1 172 ? 17.300 -4.183 -14.424 1.00 89.69 172 GLU A C 1
ATOM 1378 O O . GLU A 1 172 ? 18.217 -3.594 -13.840 1.00 89.69 172 GLU A O 1
ATOM 1383 N N . PRO A 1 173 ? 16.056 -3.679 -14.499 1.00 86.12 173 PRO A N 1
ATOM 1384 C CA . PRO A 1 173 ? 15.721 -2.405 -13.901 1.00 86.12 173 PRO A CA 1
ATOM 1385 C C . PRO A 1 173 ? 15.784 -2.480 -12.384 1.00 86.12 173 PRO A C 1
ATOM 1387 O O . PRO A 1 173 ? 15.328 -3.445 -11.760 1.00 86.12 173 PRO A O 1
ATOM 1390 N N . SER A 1 174 ? 16.308 -1.418 -11.778 1.00 83.38 174 SER A N 1
ATOM 1391 C CA . SER A 1 174 ? 16.186 -1.258 -10.338 1.00 83.38 174 SER A CA 1
ATOM 1392 C C . SER A 1 174 ? 14.710 -1.026 -9.961 1.00 83.38 174 SER A C 1
ATOM 1394 O O . SER A 1 174 ? 13.918 -0.545 -10.777 1.00 83.38 174 SER A O 1
ATOM 1396 N N . PRO A 1 175 ? 14.295 -1.327 -8.720 1.00 80.25 175 PRO A N 1
ATOM 1397 C CA . PRO A 1 175 ? 12.932 -1.050 -8.262 1.00 80.25 175 PRO A CA 1
ATOM 1398 C C . PRO A 1 175 ? 12.477 0.409 -8.410 1.00 80.25 175 PRO A C 1
ATOM 1400 O O . PRO A 1 175 ? 11.292 0.640 -8.656 1.00 80.25 175 PRO A O 1
ATOM 1403 N N . SER A 1 176 ? 13.395 1.382 -8.341 1.00 80.44 176 SER A N 1
ATOM 1404 C CA . SER A 1 176 ? 13.081 2.781 -8.649 1.00 80.44 176 SER A CA 1
ATOM 1405 C C . SER A 1 176 ? 12.776 2.992 -10.131 1.00 80.44 176 SER A C 1
ATOM 1407 O O . SER A 1 176 ? 11.778 3.635 -10.447 1.00 80.44 176 SER A O 1
ATOM 1409 N N . ASP A 1 177 ? 13.563 2.393 -11.032 1.00 83.00 177 ASP A N 1
ATOM 1410 C CA . ASP A 1 177 ? 13.342 2.516 -12.481 1.00 83.00 177 ASP A CA 1
ATOM 1411 C C . ASP A 1 177 ? 12.008 1.877 -12.876 1.00 83.00 177 ASP A C 1
ATOM 1413 O O . ASP A 1 177 ? 11.225 2.450 -13.631 1.00 83.00 177 ASP A O 1
ATOM 1417 N N . LEU A 1 178 ? 11.695 0.715 -12.294 1.00 86.12 178 LEU A N 1
ATOM 1418 C CA . LEU A 1 178 ? 10.415 0.043 -12.497 1.00 86.12 178 LEU A CA 1
ATOM 1419 C C . LEU A 1 178 ? 9.228 0.919 -12.090 1.00 86.12 178 LEU A C 1
ATOM 1421 O O . LEU A 1 178 ? 8.222 0.937 -12.795 1.00 86.12 178 LEU A O 1
ATOM 1425 N N . ARG A 1 179 ? 9.317 1.639 -10.969 1.00 82.88 179 ARG A N 1
ATOM 1426 C CA . ARG A 1 179 ? 8.219 2.481 -10.476 1.00 82.88 179 ARG A CA 1
ATOM 1427 C C . ARG A 1 179 ? 7.864 3.605 -11.445 1.00 82.88 179 ARG A C 1
ATOM 1429 O O . ARG A 1 179 ? 6.681 3.905 -11.604 1.00 82.88 179 ARG A O 1
ATOM 1436 N N . ASP A 1 180 ? 8.876 4.203 -12.058 1.00 83.31 180 ASP A N 1
ATOM 1437 C CA . ASP A 1 180 ? 8.708 5.383 -12.902 1.00 83.31 180 ASP A CA 1
ATOM 1438 C C . ASP A 1 180 ? 8.423 4.997 -14.368 1.00 83.31 180 ASP A C 1
ATOM 1440 O O . ASP A 1 180 ? 7.759 5.742 -15.089 1.00 83.31 180 ASP A O 1
ATOM 1444 N N . ALA A 1 181 ? 8.860 3.809 -14.800 1.00 86.88 181 ALA A N 1
ATOM 1445 C CA . ALA A 1 181 ? 8.827 3.405 -16.202 1.00 86.88 181 ALA A CA 1
ATOM 1446 C C . ALA A 1 181 ? 7.876 2.237 -16.522 1.00 86.88 181 ALA A C 1
ATOM 1448 O O . ALA A 1 181 ? 7.317 2.185 -17.623 1.00 86.88 181 ALA A O 1
ATOM 1449 N N . ALA A 1 182 ? 7.657 1.302 -15.590 1.00 89.06 182 ALA A N 1
ATOM 1450 C CA . ALA A 1 182 ? 6.864 0.105 -15.855 1.00 89.06 182 ALA A CA 1
ATOM 1451 C C . ALA A 1 182 ? 5.352 0.351 -15.681 1.00 89.06 182 ALA A C 1
ATOM 1453 O O . ALA A 1 182 ? 4.914 1.021 -14.739 1.00 89.06 182 ALA A O 1
ATOM 1454 N N . PRO A 1 183 ? 4.502 -0.255 -16.530 1.00 89.50 183 PRO A N 1
ATOM 1455 C CA . PRO A 1 183 ? 3.057 -0.225 -16.343 1.00 89.50 183 PRO A CA 1
ATOM 1456 C C . PRO A 1 183 ? 2.631 -0.765 -14.977 1.00 89.50 183 PRO A C 1
ATOM 1458 O O . PRO A 1 183 ? 3.023 -1.854 -14.551 1.00 89.50 183 PRO A O 1
ATOM 1461 N N . THR A 1 184 ? 1.738 -0.038 -14.303 1.00 86.19 184 THR A N 1
ATOM 1462 C CA . THR A 1 184 ? 1.348 -0.326 -12.914 1.00 86.19 184 THR A CA 1
ATOM 1463 C C . THR A 1 184 ? 0.760 -1.727 -12.705 1.00 86.19 184 THR A C 1
ATOM 1465 O O . THR A 1 184 ? 0.947 -2.305 -11.639 1.00 86.19 184 THR A O 1
ATOM 1468 N N . HIS A 1 185 ? 0.053 -2.280 -13.694 1.00 86.50 185 HIS A N 1
ATOM 1469 C CA . HIS A 1 185 ? -0.551 -3.616 -13.601 1.00 86.50 185 HIS A CA 1
ATOM 1470 C C . HIS A 1 185 ? 0.480 -4.754 -13.689 1.00 86.50 185 HIS A C 1
ATOM 1472 O O . HIS A 1 185 ? 0.210 -5.851 -13.211 1.00 86.50 185 HIS A O 1
ATOM 1478 N N . ILE A 1 186 ? 1.654 -4.490 -14.272 1.00 88.50 186 ILE A N 1
ATOM 1479 C CA . ILE A 1 186 ? 2.772 -5.440 -14.352 1.00 88.50 186 ILE A CA 1
ATOM 1480 C C . ILE A 1 186 ? 3.631 -5.310 -13.102 1.00 88.50 186 ILE A C 1
ATOM 1482 O O . ILE A 1 186 ? 3.994 -6.310 -12.488 1.00 88.50 186 ILE A O 1
ATOM 1486 N N . LEU A 1 187 ? 3.899 -4.068 -12.689 1.00 88.00 187 LEU A N 1
ATOM 1487 C CA . LEU A 1 187 ? 4.667 -3.796 -11.484 1.00 88.00 187 LEU A CA 1
ATOM 1488 C C . LEU A 1 187 ? 3.946 -4.263 -10.217 1.00 88.00 187 LEU A C 1
ATOM 1490 O O . LEU A 1 187 ? 4.591 -4.775 -9.315 1.00 88.00 187 LEU A O 1
ATOM 1494 N N . TYR A 1 188 ? 2.623 -4.117 -10.126 1.00 87.94 188 TYR A N 1
ATOM 1495 C CA . TYR A 1 188 ? 1.843 -4.530 -8.956 1.00 87.94 188 TYR A CA 1
ATOM 1496 C C . TYR A 1 188 ? 0.721 -5.505 -9.352 1.00 87.94 188 TYR A C 1
ATOM 1498 O O . TYR A 1 188 ? -0.459 -5.133 -9.334 1.00 87.94 188 TYR A O 1
ATOM 1506 N N . PRO A 1 189 ? 1.049 -6.772 -9.665 1.00 86.69 189 PRO A N 1
ATOM 1507 C CA . PRO A 1 189 ? 0.099 -7.731 -10.240 1.00 86.69 189 PRO A CA 1
ATOM 1508 C C . PRO A 1 189 ? -1.056 -8.078 -9.291 1.00 86.69 189 PRO A C 1
ATOM 1510 O O . PRO A 1 189 ? -2.146 -8.461 -9.718 1.00 86.69 189 PRO A O 1
ATOM 1513 N N . HIS A 1 190 ? -0.843 -7.932 -7.980 1.00 89.06 190 HIS A N 1
ATOM 1514 C CA . HIS A 1 190 ? -1.845 -8.240 -6.962 1.00 89.06 190 HIS A CA 1
ATOM 1515 C C . HIS A 1 190 ? -2.659 -7.030 -6.495 1.00 89.06 190 HIS A C 1
ATOM 1517 O O . HIS A 1 190 ? -3.535 -7.167 -5.636 1.00 89.06 190 HIS A O 1
ATOM 1523 N N . ARG A 1 191 ? -2.426 -5.850 -7.077 1.00 89.06 191 ARG A N 1
ATOM 1524 C CA . ARG A 1 191 ? -3.016 -4.598 -6.601 1.00 89.06 191 ARG A CA 1
ATOM 1525 C C . ARG A 1 191 ? -4.527 -4.550 -6.726 1.00 89.06 191 ARG A C 1
ATOM 1527 O O . ARG A 1 191 ? -5.188 -4.034 -5.827 1.00 89.06 191 ARG A O 1
ATOM 1534 N N . THR A 1 192 ? -5.092 -5.147 -7.771 1.00 88.62 192 THR A N 1
ATOM 1535 C CA . THR A 1 192 ? -6.549 -5.283 -7.905 1.00 88.62 192 THR A CA 1
ATOM 1536 C C . THR A 1 192 ? -7.139 -6.115 -6.774 1.00 88.62 192 THR A C 1
ATOM 1538 O O . THR A 1 192 ? -8.111 -5.691 -6.153 1.00 88.62 192 THR A O 1
ATOM 1541 N N . TYR A 1 193 ? -6.538 -7.263 -6.446 1.00 90.50 193 TYR A N 1
ATOM 1542 C CA . TYR A 1 193 ? -7.007 -8.104 -5.341 1.00 90.50 193 TYR A CA 1
ATOM 1543 C C . TYR A 1 193 ? -6.857 -7.394 -3.995 1.00 90.50 193 TYR A C 1
ATOM 1545 O O . TYR A 1 193 ? -7.779 -7.430 -3.181 1.00 90.50 193 TYR A O 1
ATOM 1553 N N . GLY A 1 194 ? -5.742 -6.689 -3.783 1.00 91.81 194 GLY A N 1
ATOM 1554 C CA . GLY A 1 194 ? -5.529 -5.874 -2.590 1.00 91.81 194 GLY A CA 1
ATOM 1555 C C . GLY A 1 194 ? -6.598 -4.793 -2.425 1.00 91.81 194 GLY A C 1
ATOM 1556 O O . GLY A 1 194 ? -7.222 -4.695 -1.368 1.00 91.81 194 GLY A O 1
ATOM 1557 N N . ALA A 1 195 ? -6.889 -4.041 -3.489 1.00 90.81 195 ALA A N 1
ATOM 1558 C CA . ALA A 1 195 ? -7.912 -3.000 -3.482 1.00 90.81 195 ALA A CA 1
ATOM 1559 C C . ALA A 1 195 ? -9.321 -3.570 -3.238 1.00 90.81 195 ALA A C 1
ATOM 1561 O O . ALA A 1 195 ? -10.087 -2.996 -2.461 1.00 90.81 195 ALA A O 1
ATOM 1562 N N . LEU A 1 196 ? -9.645 -4.729 -3.823 1.00 90.31 196 LEU A N 1
ATOM 1563 C CA . LEU A 1 196 ? -10.905 -5.434 -3.569 1.00 90.31 196 LEU A CA 1
ATOM 1564 C C . LEU A 1 196 ? -11.021 -5.914 -2.120 1.00 90.31 196 LEU A C 1
ATOM 1566 O O . LEU A 1 196 ? -12.095 -5.809 -1.533 1.00 90.31 196 LEU A O 1
ATOM 1570 N N . ILE A 1 197 ? -9.934 -6.400 -1.517 1.00 93.44 197 ILE A N 1
ATOM 1571 C CA . ILE A 1 197 ? -9.913 -6.816 -0.109 1.00 93.44 197 ILE A CA 1
ATOM 1572 C C . ILE A 1 197 ? -10.087 -5.605 0.819 1.00 93.44 197 ILE A C 1
ATOM 1574 O O . ILE A 1 197 ? -10.867 -5.687 1.770 1.00 93.44 197 ILE A O 1
ATOM 1578 N N . LEU A 1 198 ? -9.435 -4.471 0.534 1.00 91.88 198 LEU A N 1
ATOM 1579 C CA . LEU A 1 198 ? -9.630 -3.221 1.283 1.00 91.88 198 LEU A CA 1
ATOM 1580 C C . LEU A 1 198 ? -11.081 -2.745 1.202 1.00 91.88 198 LEU A C 1
ATOM 1582 O O . LEU A 1 198 ? -11.700 -2.443 2.226 1.00 91.88 198 LEU A O 1
ATOM 1586 N N . PHE A 1 199 ? -11.639 -2.721 -0.009 1.00 89.31 199 PHE A N 1
ATOM 1587 C CA . PHE A 1 199 ? -13.021 -2.321 -0.234 1.00 89.31 199 PHE A CA 1
ATOM 1588 C C . PHE A 1 199 ? -14.005 -3.287 0.440 1.00 89.31 199 PHE A C 1
ATOM 1590 O O . PHE A 1 199 ? -14.918 -2.854 1.141 1.00 89.31 199 PHE A O 1
ATOM 1597 N N . GLY A 1 200 ? -13.777 -4.595 0.320 1.00 89.81 200 GLY A N 1
ATOM 1598 C CA . GLY A 1 200 ? -14.557 -5.631 0.992 1.00 89.81 200 GLY A CA 1
ATOM 1599 C C . GLY A 1 200 ? -14.519 -5.500 2.516 1.00 89.81 200 GLY A C 1
ATOM 1600 O O . GLY A 1 200 ? -15.563 -5.582 3.160 1.00 89.81 200 GLY A O 1
ATOM 1601 N N . GLY A 1 201 ? -13.349 -5.212 3.094 1.00 90.38 201 GLY A N 1
ATOM 1602 C CA . GLY A 1 201 ? -13.194 -4.934 4.524 1.00 90.38 201 GLY A CA 1
ATOM 1603 C C . GLY A 1 201 ? -13.977 -3.699 4.973 1.00 90.38 201 GLY A C 1
ATOM 1604 O O . GLY A 1 201 ? -14.670 -3.741 5.992 1.00 90.38 201 GLY A O 1
ATOM 1605 N N . LEU A 1 202 ? -13.938 -2.619 4.188 1.00 87.12 202 LEU A N 1
ATOM 1606 C CA . LEU A 1 202 ? -14.714 -1.406 4.450 1.00 87.12 202 LEU A CA 1
ATOM 1607 C C . LEU A 1 202 ? -16.225 -1.678 4.406 1.00 87.12 202 LEU A C 1
ATOM 1609 O O . LEU A 1 202 ? -16.947 -1.307 5.335 1.00 87.12 202 LEU A O 1
ATOM 1613 N N . LEU A 1 203 ? -16.706 -2.360 3.363 1.00 87.12 203 LEU A N 1
ATOM 1614 C CA . LEU A 1 203 ? -18.117 -2.730 3.244 1.00 87.12 203 LEU A CA 1
ATOM 1615 C C . LEU A 1 203 ? -18.548 -3.643 4.394 1.00 87.12 203 LEU A C 1
ATOM 1617 O O . LEU A 1 203 ? -19.597 -3.418 4.994 1.00 87.12 203 LEU A O 1
ATOM 1621 N N . PHE A 1 204 ? -17.722 -4.626 4.754 1.00 88.00 204 PHE A N 1
ATOM 1622 C CA . PHE A 1 204 ? -17.977 -5.504 5.892 1.00 88.00 204 PHE A CA 1
ATOM 1623 C C . PHE A 1 204 ? -18.101 -4.712 7.199 1.00 88.00 204 PHE A C 1
ATOM 1625 O O . PHE A 1 204 ? -19.013 -4.959 7.987 1.00 88.00 204 PHE A O 1
ATOM 1632 N N . TYR A 1 205 ? -17.242 -3.715 7.419 1.00 85.38 205 TYR A N 1
ATOM 1633 C CA . TYR A 1 205 ? -17.306 -2.868 8.609 1.00 85.38 205 TYR A CA 1
ATOM 1634 C C . TYR A 1 205 ? -18.600 -2.044 8.702 1.00 85.38 205 TYR A C 1
ATOM 1636 O O . TYR A 1 205 ? -19.164 -1.911 9.795 1.00 85.38 205 TYR A O 1
ATOM 1644 N N . ILE A 1 206 ? -19.052 -1.496 7.566 1.00 82.06 206 ILE A N 1
ATOM 1645 C CA . ILE A 1 206 ? -20.238 -0.633 7.459 1.00 82.06 206 ILE A CA 1
ATOM 1646 C C . ILE A 1 206 ? -21.530 -1.454 7.548 1.00 82.06 206 ILE A C 1
ATOM 1648 O O . ILE A 1 206 ? -22.449 -1.076 8.277 1.00 82.06 206 ILE A O 1
ATOM 1652 N N . PHE A 1 207 ? -21.613 -2.565 6.813 1.00 83.06 207 PHE A N 1
ATOM 1653 C CA . PHE A 1 207 ? -22.839 -3.355 6.703 1.00 83.06 207 PHE A CA 1
ATOM 1654 C C . PHE A 1 207 ? -23.047 -4.328 7.859 1.00 83.06 207 PHE A C 1
ATOM 1656 O O . PHE A 1 207 ? -24.195 -4.685 8.132 1.00 83.06 207 PHE A O 1
ATOM 1663 N N . LEU A 1 208 ? -21.991 -4.755 8.565 1.00 79.44 208 LEU A N 1
ATOM 1664 C CA . LEU A 1 208 ? -22.173 -5.641 9.709 1.00 79.44 208 LEU A CA 1
ATOM 1665 C C . LEU A 1 208 ? -22.872 -4.874 10.850 1.00 79.44 208 LEU A C 1
ATOM 1667 O O . LEU A 1 208 ? -22.301 -3.926 11.399 1.00 79.44 208 LEU A O 1
ATOM 1671 N N . PRO A 1 209 ? -24.104 -5.267 11.232 1.00 68.38 209 PRO A N 1
ATOM 1672 C CA . PRO A 1 209 ? -24.930 -4.474 12.126 1.00 68.38 209 PRO A CA 1
ATOM 1673 C C . PRO A 1 209 ? -24.296 -4.363 13.510 1.00 68.38 209 PRO A C 1
ATOM 1675 O O . PRO A 1 209 ? -23.986 -5.361 14.169 1.00 68.38 209 PRO A O 1
ATOM 1678 N N . ARG A 1 210 ? -24.154 -3.118 13.964 1.00 70.69 210 ARG A N 1
ATOM 1679 C CA . ARG A 1 210 ? -23.611 -2.786 15.279 1.00 70.69 210 ARG A CA 1
ATOM 1680 C C . ARG A 1 210 ? -24.584 -3.178 16.386 1.00 70.69 210 ARG A C 1
ATOM 1682 O O . ARG A 1 210 ? -25.793 -2.958 16.271 1.00 70.69 210 ARG A O 1
ATOM 1689 N N . ALA A 1 211 ? -24.059 -3.706 17.489 1.00 68.50 211 ALA A N 1
ATOM 1690 C CA . ALA A 1 211 ? -24.884 -3.969 18.664 1.00 68.50 211 ALA A CA 1
ATOM 1691 C C . ALA A 1 211 ? -25.378 -2.640 19.259 1.00 68.50 211 ALA A C 1
ATOM 1693 O O . ALA A 1 211 ? -24.580 -1.824 19.727 1.00 68.50 211 ALA A O 1
ATOM 1694 N N . ARG A 1 212 ? -26.697 -2.416 19.251 1.00 68.69 212 ARG A N 1
ATOM 1695 C CA . ARG A 1 212 ? -27.286 -1.217 19.859 1.00 68.69 212 ARG A CA 1
ATOM 1696 C C . ARG A 1 212 ? -27.076 -1.239 21.382 1.00 68.69 212 ARG A C 1
ATOM 1698 O O . ARG A 1 212 ? -27.031 -2.325 21.977 1.00 68.69 212 ARG A O 1
ATOM 1705 N N . PRO A 1 213 ? -26.883 -0.077 22.027 1.00 67.81 213 PRO A N 1
ATOM 1706 C CA . PRO A 1 213 ? -26.992 0.008 23.477 1.00 67.81 213 PRO A CA 1
ATOM 1707 C C . PRO A 1 213 ? -28.403 -0.423 23.902 1.00 67.81 213 PRO A C 1
ATOM 1709 O O . PRO A 1 213 ? -29.361 -0.146 23.182 1.00 67.81 213 PRO A O 1
ATOM 1712 N N . ALA A 1 214 ? -28.511 -1.153 25.012 1.00 67.38 214 ALA A N 1
ATOM 1713 C CA . ALA A 1 214 ? -29.809 -1.478 25.600 1.00 67.38 214 ALA A CA 1
ATOM 1714 C C . ALA A 1 214 ? -30.389 -0.225 26.273 1.00 67.38 214 ALA A C 1
ATOM 1716 O O . ALA A 1 214 ? -29.615 0.623 26.716 1.00 67.38 214 ALA A O 1
ATOM 1717 N N . GLU A 1 215 ? -31.717 -0.118 26.340 1.00 66.56 215 GLU A N 1
ATOM 1718 C CA . GLU A 1 215 ? -32.398 1.011 26.994 1.00 66.56 215 GLU A CA 1
ATOM 1719 C C . GLU A 1 215 ? -32.155 1.015 28.514 1.00 66.56 215 GLU A C 1
ATOM 1721 O O . GLU A 1 215 ? -31.928 2.073 29.087 1.00 66.56 215 GLU A O 1
ATOM 1726 N N . SER A 1 216 ? -32.083 -0.167 29.140 1.00 71.62 216 SER A N 1
ATOM 1727 C CA . SER A 1 216 ? -31.706 -0.370 30.546 1.00 71.62 216 SER A CA 1
ATOM 1728 C C . SER A 1 216 ? -30.275 -0.909 30.666 1.00 71.62 216 SER A C 1
ATOM 1730 O O . SER A 1 216 ? -30.029 -2.114 30.800 1.00 71.62 216 SER A O 1
ATOM 1732 N N . GLY A 1 217 ? -29.286 -0.022 30.558 1.00 79.88 217 GLY A N 1
ATOM 1733 C CA . GLY A 1 217 ? -27.899 -0.438 30.724 1.00 79.88 217 GLY A CA 1
ATOM 1734 C C . GLY A 1 217 ? -26.903 0.682 30.985 1.00 79.88 217 GLY A C 1
ATOM 1735 O O . GLY A 1 217 ? -26.994 1.762 30.410 1.00 79.88 217 GLY A O 1
ATOM 1736 N N . VAL A 1 218 ? -25.883 0.364 31.784 1.00 81.31 218 VAL A N 1
ATOM 1737 C CA . VAL A 1 218 ? -24.690 1.182 31.964 1.00 81.31 218 VAL A CA 1
ATOM 1738 C C . VAL A 1 218 ? -23.628 0.737 30.964 1.00 81.31 218 VAL A C 1
ATOM 1740 O O . VAL A 1 218 ? -23.286 -0.449 30.862 1.00 81.31 218 VAL A O 1
ATOM 1743 N N . PHE A 1 219 ? -23.079 1.694 30.222 1.00 81.75 219 PHE A N 1
ATOM 1744 C CA . PHE A 1 219 ? -22.016 1.449 29.248 1.00 81.75 219 PHE A CA 1
ATOM 1745 C C . PHE A 1 219 ? -21.103 2.663 29.064 1.00 81.75 219 PHE A C 1
ATOM 1747 O O . PHE A 1 219 ? -21.436 3.786 29.429 1.00 81.75 219 PHE A O 1
ATOM 1754 N N . TYR A 1 220 ? -19.935 2.431 28.464 1.00 77.31 220 TYR A N 1
ATOM 1755 C CA . TYR A 1 220 ? -18.939 3.473 28.213 1.00 77.31 220 TYR A CA 1
ATOM 1756 C C . TYR A 1 220 ? -19.183 4.242 26.908 1.00 77.31 220 TYR A C 1
ATOM 1758 O O . TYR A 1 220 ? -19.668 3.688 25.920 1.00 77.31 220 TYR A O 1
ATOM 1766 N N . LEU A 1 221 ? -18.740 5.503 26.860 1.00 67.69 221 LEU A N 1
ATOM 1767 C CA . LEU A 1 221 ? -18.825 6.420 25.717 1.00 67.69 221 LEU A CA 1
ATOM 1768 C C . LEU A 1 221 ? -18.172 5.830 24.463 1.00 67.69 221 LEU A C 1
ATOM 1770 O O . LEU A 1 221 ? -18.654 6.061 23.361 1.00 67.69 221 LEU A O 1
ATOM 1774 N N . ALA A 1 222 ? -17.138 4.996 24.606 1.00 63.50 222 ALA A N 1
ATOM 1775 C CA . ALA A 1 222 ? -16.542 4.258 23.490 1.00 63.50 222 ALA A CA 1
ATOM 1776 C C . ALA A 1 222 ? -17.563 3.375 22.735 1.00 63.50 222 ALA A C 1
ATOM 1778 O O . ALA A 1 222 ? -17.391 3.093 21.547 1.00 63.50 222 ALA A O 1
ATOM 1779 N N . ARG A 1 223 ? -18.661 2.970 23.389 1.00 65.75 223 ARG A N 1
ATOM 1780 C CA . ARG A 1 223 ? -19.821 2.314 22.768 1.00 65.75 223 ARG A CA 1
ATOM 1781 C C . ARG A 1 223 ? -20.732 3.300 22.044 1.00 65.75 223 ARG A C 1
ATOM 1783 O O . ARG A 1 223 ? -21.187 2.975 20.952 1.00 65.75 223 ARG A O 1
ATOM 1790 N N . ALA A 1 224 ? -20.912 4.511 22.559 1.00 58.25 224 ALA A N 1
ATOM 1791 C CA . ALA A 1 224 ? -21.697 5.567 21.916 1.00 58.25 224 ALA A CA 1
ATOM 1792 C C . ALA A 1 224 ? -20.979 6.211 20.706 1.00 58.25 224 ALA A C 1
ATOM 1794 O O . ALA A 1 224 ? -21.524 6.237 19.607 1.00 58.25 224 ALA A O 1
ATOM 1795 N N . ALA A 1 225 ? -19.724 6.644 20.863 1.00 59.69 225 ALA A N 1
ATOM 1796 C CA . ALA A 1 225 ? -18.924 7.359 19.854 1.00 59.69 225 ALA A CA 1
ATOM 1797 C C . ALA A 1 225 ? -18.227 6.445 18.819 1.00 59.69 225 ALA A C 1
ATOM 1799 O O . ALA A 1 225 ? -17.475 6.905 17.962 1.00 59.69 225 ALA A O 1
ATOM 1800 N N . GLY A 1 226 ? -18.421 5.130 18.936 1.00 65.06 226 GLY A N 1
ATOM 1801 C CA . GLY A 1 226 ? -17.411 4.133 18.572 1.00 65.06 226 GLY A CA 1
ATOM 1802 C C . GLY A 1 226 ? -17.177 3.779 17.105 1.00 65.06 226 GLY A C 1
ATOM 1803 O O . GLY A 1 226 ? -17.067 2.595 16.812 1.00 65.06 226 GLY A O 1
ATOM 1804 N N . TRP A 1 227 ? -17.065 4.767 16.219 1.00 72.69 227 TRP A N 1
ATOM 1805 C CA . TRP A 1 227 ? -16.388 4.611 14.924 1.00 72.69 227 TRP A CA 1
ATOM 1806 C C . TRP A 1 227 ? -15.124 5.472 14.818 1.00 72.69 227 TRP A C 1
ATOM 1808 O O . TRP A 1 227 ? -14.177 5.061 14.159 1.00 72.69 227 TRP A O 1
ATOM 1818 N N . LEU A 1 228 ? -15.068 6.624 15.498 1.00 76.00 228 LEU A N 1
ATOM 1819 C CA . LEU A 1 228 ? -13.930 7.543 15.407 1.00 76.00 228 LEU A CA 1
ATOM 1820 C C . LEU A 1 228 ? -12.604 6.915 15.887 1.00 76.00 228 LEU A C 1
ATOM 1822 O O . LEU A 1 228 ? -11.610 7.025 15.171 1.00 76.00 228 LEU A O 1
ATOM 1826 N N . PRO A 1 229 ? -12.563 6.192 17.026 1.00 82.62 229 PRO A N 1
ATOM 1827 C CA . PRO A 1 229 ? -11.343 5.503 17.445 1.00 82.62 229 PRO A CA 1
ATOM 1828 C C . PRO A 1 229 ? -10.919 4.395 16.474 1.00 82.62 229 PRO A C 1
ATOM 1830 O O . PRO A 1 229 ? -9.730 4.193 16.260 1.00 82.62 229 PRO A O 1
ATOM 1833 N N . ASP A 1 230 ? -11.888 3.701 15.867 1.00 86.12 230 ASP A N 1
ATOM 1834 C CA . ASP A 1 230 ? -11.622 2.645 14.885 1.00 86.12 230 ASP A CA 1
ATOM 1835 C C . ASP A 1 230 ? -11.045 3.239 13.588 1.00 86.12 230 ASP A C 1
ATOM 1837 O O . ASP A 1 230 ? -10.168 2.642 12.973 1.00 86.12 230 ASP A O 1
ATOM 1841 N N . LEU A 1 231 ? -11.479 4.444 13.201 1.00 84.06 231 LEU A N 1
ATOM 1842 C CA . LEU A 1 231 ? -10.928 5.173 12.061 1.00 84.06 231 LEU A CA 1
ATOM 1843 C C . LEU A 1 231 ? -9.479 5.611 12.318 1.00 84.06 231 LEU A C 1
ATOM 1845 O O . LEU A 1 231 ? -8.616 5.414 1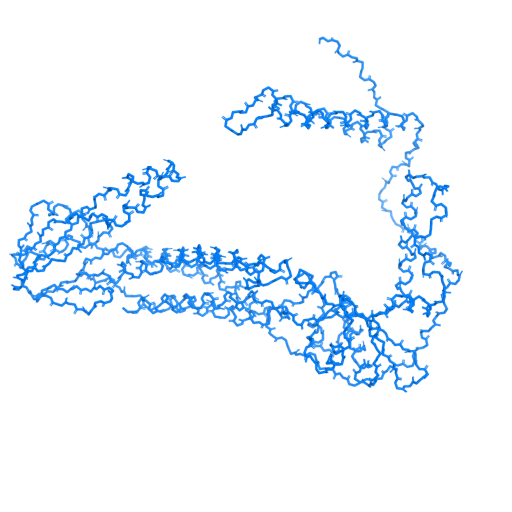1.466 1.00 84.06 231 LEU A O 1
ATOM 1849 N N . LEU A 1 232 ? -9.205 6.162 13.505 1.00 86.00 232 LEU A N 1
ATOM 1850 C CA . LEU A 1 232 ? -7.849 6.526 13.920 1.00 86.00 232 LEU A CA 1
ATOM 1851 C C . LEU A 1 232 ? -6.929 5.298 13.953 1.00 86.00 232 LEU A C 1
ATOM 1853 O O . LEU A 1 232 ? -5.797 5.365 13.478 1.00 86.00 232 LEU A O 1
ATOM 1857 N N . ALA A 1 233 ? -7.429 4.170 14.464 1.00 90.75 233 ALA A N 1
ATOM 1858 C CA . ALA A 1 233 ? -6.714 2.901 14.469 1.00 90.75 233 ALA A CA 1
ATOM 1859 C C . ALA A 1 233 ? -6.422 2.413 13.043 1.00 90.75 233 ALA A C 1
ATOM 1861 O O . ALA A 1 233 ? -5.286 2.047 12.746 1.00 90.75 233 ALA A O 1
ATOM 1862 N N . ALA A 1 234 ? -7.416 2.447 12.147 1.00 90.75 234 ALA A N 1
ATOM 1863 C CA . ALA A 1 234 ? -7.274 2.019 10.758 1.00 90.75 234 ALA A CA 1
ATOM 1864 C C . ALA A 1 234 ? -6.254 2.874 9.996 1.00 90.75 234 ALA A C 1
ATOM 1866 O O . ALA A 1 234 ? -5.324 2.329 9.409 1.00 90.75 234 ALA A O 1
ATOM 1867 N N . PHE A 1 235 ? -6.382 4.204 10.037 1.00 90.88 235 PHE A N 1
ATOM 1868 C CA . PHE A 1 235 ? -5.454 5.091 9.333 1.00 90.88 235 PHE A CA 1
ATOM 1869 C C . PHE A 1 235 ? -4.057 5.054 9.932 1.00 90.88 235 PHE A C 1
ATOM 1871 O O . PHE A 1 235 ? -3.095 4.901 9.189 1.00 90.88 235 PHE A O 1
ATOM 1878 N N . GLY A 1 236 ? -3.937 5.165 11.257 1.00 92.50 236 GLY A N 1
ATOM 1879 C CA . GLY A 1 236 ? -2.638 5.146 11.922 1.00 92.50 236 GLY A CA 1
ATOM 1880 C C . GLY A 1 236 ? -1.913 3.827 11.673 1.00 92.50 236 GLY A C 1
ATOM 1881 O O . GLY A 1 236 ? -0.796 3.818 11.163 1.00 92.50 236 GLY A O 1
ATOM 1882 N N . SER A 1 237 ? -2.567 2.697 11.953 1.00 95.88 237 SER A N 1
ATOM 1883 C CA . SER A 1 237 ? -1.927 1.393 11.763 1.00 95.88 237 SER A CA 1
ATOM 1884 C C . SER A 1 237 ? -1.691 1.061 10.293 1.00 95.88 237 SER A C 1
ATOM 1886 O O . SER A 1 237 ? -0.626 0.553 9.965 1.00 95.88 237 SER A O 1
ATOM 1888 N N . GLY A 1 238 ? -2.630 1.393 9.402 1.00 94.44 238 GLY A N 1
ATOM 1889 C CA . GLY A 1 238 ? -2.486 1.183 7.964 1.00 94.44 238 GLY A CA 1
ATOM 1890 C C . GLY A 1 238 ? -1.348 2.008 7.364 1.00 94.44 238 GLY A C 1
ATOM 1891 O O . GLY A 1 238 ? -0.532 1.462 6.630 1.00 94.44 238 GLY A O 1
ATOM 1892 N N . ALA A 1 239 ? -1.235 3.292 7.719 1.00 94.12 239 ALA A N 1
ATOM 1893 C CA . ALA A 1 239 ? -0.164 4.160 7.231 1.00 94.12 239 ALA A CA 1
ATOM 1894 C C . ALA A 1 239 ? 1.216 3.651 7.667 1.00 94.12 239 ALA A C 1
ATOM 1896 O O . ALA A 1 239 ? 2.087 3.442 6.827 1.00 94.12 239 ALA A O 1
ATOM 1897 N N . PHE A 1 240 ? 1.406 3.374 8.960 1.00 95.81 240 PHE A N 1
ATOM 1898 C CA . PHE A 1 240 ? 2.683 2.856 9.462 1.00 95.81 240 PHE A CA 1
ATOM 1899 C C . PHE A 1 240 ? 2.992 1.434 8.972 1.00 95.81 240 PHE A C 1
ATOM 1901 O O . PHE A 1 240 ? 4.158 1.079 8.824 1.00 95.81 240 PHE A O 1
ATOM 1908 N N . PHE A 1 241 ? 1.971 0.630 8.667 1.00 95.69 241 PHE A N 1
ATOM 1909 C CA . PHE A 1 241 ? 2.158 -0.670 8.028 1.00 95.69 241 PHE A CA 1
ATOM 1910 C C . PHE A 1 241 ? 2.585 -0.545 6.556 1.00 95.69 241 PHE A C 1
ATOM 1912 O O . PHE A 1 241 ? 3.437 -1.310 6.108 1.00 95.69 241 PHE A O 1
ATOM 1919 N N . ALA A 1 242 ? 2.032 0.429 5.824 1.00 93.75 242 ALA A N 1
ATOM 1920 C CA . ALA A 1 242 ? 2.342 0.701 4.421 1.00 93.75 242 ALA A CA 1
ATOM 1921 C C . ALA A 1 242 ? 3.727 1.337 4.217 1.00 93.75 242 ALA A C 1
ATOM 1923 O O . ALA A 1 242 ? 4.395 1.037 3.232 1.00 93.75 242 ALA A O 1
ATOM 1924 N N . MET A 1 243 ? 4.167 2.201 5.138 1.00 92.75 243 MET A N 1
ATOM 1925 C CA . MET A 1 243 ? 5.392 3.000 4.992 1.00 92.75 243 MET A CA 1
ATOM 1926 C C . MET A 1 243 ? 6.643 2.190 4.620 1.00 92.75 243 MET A C 1
ATOM 1928 O O . MET A 1 243 ? 7.324 2.594 3.682 1.00 92.75 243 MET A O 1
ATOM 1932 N N . PRO A 1 244 ? 6.951 1.040 5.249 1.00 91.44 244 PRO A N 1
ATOM 1933 C CA . PRO A 1 244 ? 8.092 0.228 4.834 1.00 91.44 244 PRO A CA 1
ATOM 1934 C C . PRO A 1 244 ? 8.052 -0.186 3.362 1.00 91.44 244 PRO A C 1
ATOM 1936 O O . PRO A 1 244 ? 9.081 -0.136 2.699 1.00 91.44 244 PRO A O 1
ATOM 1939 N N . PHE A 1 245 ? 6.881 -0.531 2.821 1.00 88.81 245 PHE A N 1
ATOM 1940 C CA . PHE A 1 245 ? 6.745 -0.871 1.402 1.00 88.81 245 PHE A CA 1
ATOM 1941 C C . PHE A 1 245 ? 7.037 0.333 0.500 1.00 88.81 245 PHE A C 1
ATOM 1943 O O . PHE A 1 245 ? 7.695 0.179 -0.520 1.00 88.81 245 PHE A O 1
ATOM 1950 N N . LEU A 1 246 ? 6.588 1.526 0.904 1.00 87.56 246 LEU A N 1
ATOM 1951 C CA . LEU A 1 246 ? 6.791 2.773 0.156 1.00 87.56 246 LEU A CA 1
ATOM 1952 C C . LEU A 1 246 ? 8.231 3.301 0.230 1.00 87.56 246 LEU A C 1
ATOM 1954 O O . LEU A 1 246 ? 8.667 4.008 -0.664 1.00 87.56 246 LEU A O 1
ATOM 1958 N N . ILE A 1 247 ? 8.955 3.007 1.311 1.00 86.50 247 ILE A N 1
ATOM 1959 C CA . ILE A 1 247 ? 10.347 3.446 1.492 1.00 86.50 247 ILE A CA 1
ATOM 1960 C C . ILE A 1 247 ? 11.307 2.468 0.807 1.00 86.50 247 ILE A C 1
ATOM 1962 O O . ILE A 1 247 ? 12.258 2.877 0.142 1.00 86.50 247 ILE A O 1
ATOM 1966 N N . THR A 1 248 ? 11.068 1.165 0.971 1.00 82.25 248 THR A N 1
ATOM 1967 C CA . THR A 1 248 ? 11.958 0.133 0.418 1.00 82.25 248 THR A CA 1
ATOM 1968 C C . THR A 1 248 ? 11.842 -0.002 -1.095 1.00 82.25 248 THR A C 1
ATOM 1970 O O . THR A 1 248 ? 12.842 -0.320 -1.735 1.00 82.25 248 THR A O 1
ATOM 1973 N N . SER A 1 249 ? 10.690 0.350 -1.685 1.00 71.44 249 SER A N 1
ATOM 1974 C CA . SER A 1 249 ? 10.521 0.383 -3.144 1.00 71.44 249 SER A CA 1
ATOM 1975 C C . SER A 1 249 ? 11.561 1.243 -3.861 1.00 71.44 249 SER A C 1
ATOM 1977 O O . SER A 1 249 ? 11.905 0.951 -4.999 1.00 71.44 249 SER A O 1
ATOM 1979 N N . ASP A 1 250 ? 12.088 2.270 -3.197 1.00 67.50 250 ASP A N 1
ATOM 1980 C CA . ASP A 1 250 ? 13.005 3.239 -3.807 1.00 67.50 250 ASP A CA 1
ATOM 1981 C C . ASP A 1 250 ? 14.470 2.798 -3.716 1.00 67.50 250 ASP A C 1
ATOM 1983 O O . ASP A 1 250 ? 15.349 3.424 -4.296 1.00 67.50 250 ASP A O 1
ATOM 1987 N N . SER A 1 251 ? 14.758 1.736 -2.964 1.00 62.53 251 SER A N 1
ATOM 1988 C CA . SER A 1 251 ? 16.114 1.409 -2.513 1.00 62.53 251 SER A CA 1
ATOM 1989 C C . SER A 1 251 ? 16.532 -0.027 -2.818 1.00 62.53 251 SER A C 1
ATOM 1991 O O . SER A 1 251 ? 17.358 -0.615 -2.123 1.00 62.53 251 SER A O 1
ATOM 1993 N N . SER A 1 252 ? 15.992 -0.596 -3.896 1.00 60.53 252 SER A N 1
ATOM 1994 C CA . SER A 1 252 ? 16.260 -1.955 -4.396 1.00 60.53 252 SER A CA 1
ATOM 1995 C C . SER A 1 252 ? 15.883 -3.123 -3.475 1.00 60.53 252 SER A C 1
ATOM 1997 O O . SER A 1 252 ? 15.956 -4.281 -3.880 1.00 60.53 252 SER A O 1
ATOM 1999 N N . GLY A 1 253 ? 15.422 -2.826 -2.261 1.00 67.00 253 GLY A N 1
ATOM 2000 C CA . GLY A 1 253 ? 15.033 -3.805 -1.261 1.00 67.00 253 GLY A CA 1
ATOM 2001 C C . GLY A 1 253 ? 13.523 -3.932 -1.105 1.00 67.00 253 GLY A C 1
ATOM 2002 O O . GLY A 1 253 ? 12.710 -3.238 -1.703 1.00 67.00 253 GLY A O 1
ATOM 2003 N N . GLY A 1 254 ? 13.128 -4.863 -0.259 1.00 78.62 254 GLY A N 1
ATOM 2004 C CA . GLY A 1 254 ? 11.789 -5.016 0.271 1.00 78.62 254 GLY A CA 1
ATOM 2005 C C . GLY A 1 254 ? 11.801 -4.836 1.776 1.00 78.62 254 GLY A C 1
ATOM 2006 O O . GLY A 1 254 ? 12.857 -4.859 2.414 1.00 78.62 254 GLY A O 1
ATOM 2007 N N . PRO A 1 255 ? 10.614 -4.722 2.379 1.00 82.62 255 PRO A N 1
ATOM 2008 C CA . PRO A 1 255 ? 10.486 -4.419 3.799 1.00 82.62 255 PRO A CA 1
ATOM 2009 C C . PRO A 1 255 ? 11.091 -5.500 4.706 1.00 82.62 255 PRO A C 1
ATOM 2011 O O . PRO A 1 255 ? 11.413 -5.223 5.857 1.00 82.62 255 PRO A O 1
ATOM 2014 N N . LEU A 1 256 ? 11.258 -6.727 4.213 1.00 83.38 256 LEU A N 1
ATOM 2015 C CA . LEU A 1 256 ? 11.805 -7.849 4.979 1.00 83.38 256 LEU A CA 1
ATOM 2016 C C . LEU A 1 256 ? 13.273 -8.156 4.653 1.00 83.38 256 LEU A C 1
ATOM 2018 O O . LEU A 1 256 ? 13.827 -9.100 5.215 1.00 83.38 256 LEU A O 1
ATOM 2022 N N . ASP A 1 257 ? 13.907 -7.374 3.778 1.00 84.12 257 ASP A N 1
ATOM 2023 C CA . ASP A 1 257 ? 15.306 -7.592 3.421 1.00 84.12 257 ASP A CA 1
ATOM 2024 C C . ASP A 1 257 ? 16.237 -7.177 4.576 1.00 84.12 257 ASP A C 1
ATOM 2026 O O . ASP A 1 257 ? 15.884 -6.373 5.447 1.00 84.12 257 ASP A O 1
ATOM 2030 N N . ARG A 1 258 ? 17.444 -7.757 4.606 1.00 83.06 258 ARG A N 1
ATOM 2031 C CA . ARG A 1 258 ? 18.368 -7.694 5.755 1.00 83.06 258 ARG A CA 1
ATOM 2032 C C . ARG A 1 258 ? 18.764 -6.270 6.165 1.00 83.06 258 ARG A C 1
ATOM 2034 O O . ARG A 1 258 ? 19.008 -6.031 7.346 1.00 83.06 258 ARG A O 1
ATOM 2041 N N . ASP A 1 259 ? 18.790 -5.343 5.219 1.00 85.25 259 ASP A N 1
ATOM 2042 C CA . ASP A 1 259 ? 19.190 -3.958 5.477 1.00 85.25 259 ASP A CA 1
ATOM 2043 C C . ASP A 1 259 ? 18.014 -3.095 5.966 1.00 85.25 259 ASP A C 1
ATOM 2045 O O . ASP A 1 259 ? 18.212 -2.084 6.638 1.00 85.25 259 ASP A O 1
ATOM 2049 N N . TRP A 1 260 ? 16.776 -3.530 5.701 1.00 86.88 260 TRP A N 1
ATOM 2050 C CA . TRP A 1 260 ? 15.556 -2.750 5.930 1.00 86.88 260 TRP A CA 1
ATOM 2051 C C . TRP A 1 260 ? 14.680 -3.273 7.068 1.00 86.88 260 TRP A C 1
ATOM 2053 O O . TRP A 1 260 ? 13.870 -2.516 7.612 1.00 86.88 260 TRP A O 1
ATOM 2063 N N . TRP A 1 261 ? 14.861 -4.529 7.490 1.00 89.56 261 TRP A N 1
ATOM 2064 C CA . TRP A 1 261 ? 14.041 -5.123 8.548 1.00 89.56 261 TRP A CA 1
ATOM 2065 C C . TRP A 1 261 ? 14.005 -4.311 9.861 1.00 89.56 261 TRP A C 1
ATOM 2067 O O . TRP A 1 261 ? 12.927 -4.273 10.460 1.00 89.56 261 TRP A O 1
ATOM 2077 N N . PRO A 1 262 ? 15.072 -3.608 10.325 1.00 91.69 262 PRO A N 1
ATOM 2078 C CA . PRO A 1 262 ? 14.984 -2.830 11.561 1.00 91.69 262 PRO A CA 1
ATOM 2079 C C . PRO A 1 262 ? 14.000 -1.664 11.429 1.00 91.69 262 PRO A C 1
ATOM 2081 O O . PRO A 1 262 ? 13.187 -1.434 12.325 1.00 91.69 262 PRO A O 1
ATOM 2084 N N . LEU A 1 263 ? 14.023 -0.963 10.289 1.00 90.94 263 LEU A N 1
ATOM 2085 C CA . LEU A 1 263 ? 13.081 0.117 9.997 1.00 90.94 263 LEU A CA 1
ATOM 2086 C C . LEU A 1 263 ? 11.650 -0.424 9.936 1.00 90.94 263 LEU A C 1
ATOM 2088 O O . LEU A 1 263 ? 10.750 0.150 10.551 1.00 90.94 263 LEU A O 1
ATOM 2092 N N . THR A 1 264 ? 11.449 -1.550 9.249 1.00 92.94 264 THR A N 1
ATOM 2093 C CA . THR A 1 264 ? 10.143 -2.211 9.141 1.00 92.94 264 THR A CA 1
ATOM 2094 C C . THR A 1 264 ? 9.591 -2.597 10.504 1.00 92.94 264 THR A C 1
ATOM 2096 O O . THR A 1 264 ? 8.436 -2.297 10.793 1.00 92.94 264 THR A O 1
ATOM 2099 N N . VAL A 1 265 ? 10.409 -3.190 11.379 1.00 94.50 265 VAL A N 1
ATOM 2100 C CA . VAL A 1 265 ? 9.993 -3.560 12.739 1.00 94.50 265 VAL A CA 1
ATOM 2101 C C . VAL A 1 265 ? 9.609 -2.333 13.562 1.00 94.50 265 VAL A C 1
ATOM 2103 O O . VAL A 1 265 ? 8.595 -2.373 14.256 1.00 94.50 265 VAL A O 1
ATOM 2106 N N . ILE A 1 266 ? 10.359 -1.230 13.470 1.00 95.00 266 ILE A N 1
ATOM 2107 C CA . ILE A 1 266 ? 10.017 0.015 14.178 1.00 95.00 266 ILE A CA 1
ATOM 2108 C C . ILE A 1 266 ? 8.682 0.570 13.668 1.00 95.00 266 ILE A C 1
ATOM 2110 O O . ILE A 1 266 ? 7.792 0.865 14.467 1.00 95.00 266 ILE A O 1
ATOM 2114 N N . MET A 1 267 ? 8.515 0.682 12.347 1.00 95.38 267 MET A N 1
ATOM 2115 C CA . MET A 1 267 ? 7.286 1.197 11.737 1.00 95.38 267 MET A CA 1
ATOM 2116 C C . MET A 1 267 ? 6.081 0.313 12.068 1.00 95.38 267 MET A C 1
ATOM 2118 O O . MET A 1 267 ? 5.050 0.815 12.511 1.00 95.38 267 MET A O 1
ATOM 2122 N N . TRP A 1 268 ? 6.210 -1.008 11.947 1.00 95.62 268 TRP A N 1
ATOM 2123 C CA . TRP A 1 268 ? 5.151 -1.945 12.319 1.00 95.62 268 TRP A CA 1
ATOM 2124 C C . TRP A 1 268 ? 4.886 -1.961 13.823 1.00 95.62 268 TRP A C 1
ATOM 2126 O O . TRP A 1 268 ? 3.738 -2.129 14.221 1.00 95.62 268 TRP A O 1
ATOM 2136 N N . GLY A 1 269 ? 5.893 -1.711 14.661 1.00 95.25 269 GLY A N 1
ATOM 2137 C CA . GLY A 1 269 ? 5.722 -1.501 16.097 1.00 95.25 269 GLY A CA 1
ATOM 2138 C C . GLY A 1 269 ? 4.843 -0.285 16.397 1.00 95.25 269 GLY A C 1
ATOM 2139 O O . GLY A 1 269 ? 3.883 -0.390 17.159 1.00 95.25 269 GLY A O 1
ATOM 2140 N N . ILE A 1 270 ? 5.096 0.850 15.737 1.00 94.44 270 ILE A N 1
ATOM 2141 C CA . ILE A 1 270 ? 4.231 2.038 15.832 1.00 94.44 270 ILE A CA 1
ATOM 2142 C C . ILE A 1 270 ? 2.829 1.717 15.296 1.00 94.44 270 ILE A C 1
ATOM 2144 O O . ILE A 1 270 ? 1.825 2.038 15.937 1.00 94.44 270 ILE A O 1
ATOM 2148 N N . GLY A 1 271 ? 2.742 1.017 14.163 1.00 95.31 271 GLY A N 1
ATOM 2149 C CA . GLY A 1 271 ? 1.479 0.544 13.601 1.00 95.31 271 GLY A CA 1
ATOM 2150 C C . GLY A 1 271 ? 0.693 -0.340 14.574 1.00 95.31 271 GLY A C 1
ATOM 2151 O O . GLY A 1 271 ? -0.517 -0.168 14.713 1.00 95.31 271 GLY A O 1
ATOM 2152 N N . ALA A 1 272 ? 1.369 -1.218 15.318 1.00 93.88 272 ALA A N 1
ATOM 2153 C CA . ALA A 1 272 ? 0.775 -2.079 16.335 1.00 93.88 272 ALA A CA 1
ATOM 2154 C C . ALA A 1 272 ? 0.247 -1.285 17.541 1.00 93.88 272 ALA A C 1
ATOM 2156 O O . ALA A 1 272 ? -0.804 -1.634 18.084 1.00 93.88 272 ALA A O 1
ATOM 2157 N N . ILE A 1 273 ? 0.901 -0.179 17.925 1.00 92.31 273 ILE A N 1
ATOM 2158 C CA . ILE A 1 273 ? 0.376 0.742 18.948 1.00 92.31 273 ILE A CA 1
ATOM 2159 C C . ILE A 1 273 ? -0.966 1.322 18.488 1.00 92.31 273 ILE A C 1
ATOM 2161 O O . ILE A 1 273 ? -1.936 1.283 19.244 1.00 92.31 273 ILE A O 1
ATOM 2165 N N . PHE A 1 274 ? -1.077 1.779 17.238 1.00 92.25 274 PHE A N 1
ATOM 2166 C CA . PHE A 1 274 ? -2.363 2.229 16.692 1.00 92.25 274 PHE A CA 1
ATOM 2167 C C . PHE A 1 274 ? -3.375 1.085 16.564 1.00 92.25 274 PHE A C 1
ATOM 2169 O O . PHE A 1 274 ? -4.546 1.266 16.891 1.00 92.25 274 PHE A O 1
ATOM 2176 N N . ALA A 1 275 ? -2.943 -0.110 16.159 1.00 91.81 275 ALA A N 1
ATOM 2177 C CA . ALA A 1 275 ? -3.808 -1.285 16.065 1.00 91.81 275 ALA A CA 1
ATOM 2178 C C . ALA A 1 275 ? -4.374 -1.698 17.434 1.00 91.81 275 ALA A C 1
ATOM 2180 O O . ALA A 1 275 ? -5.510 -2.168 17.521 1.00 91.81 275 ALA A O 1
ATOM 2181 N N . SER A 1 276 ? -3.632 -1.462 18.523 1.00 89.94 276 SER A N 1
ATOM 2182 C CA . SER A 1 276 ? -4.096 -1.728 19.889 1.00 89.94 276 SER A CA 1
ATOM 2183 C C . SER A 1 276 ? -5.372 -0.952 20.241 1.00 89.94 276 SER A C 1
ATOM 2185 O O . SER A 1 276 ? -6.188 -1.442 21.023 1.00 89.94 276 SER A O 1
ATOM 2187 N N . ILE A 1 277 ? -5.623 0.194 19.593 1.00 88.56 277 ILE A N 1
ATOM 2188 C CA . ILE A 1 277 ? -6.860 0.968 19.751 1.00 88.56 277 ILE A CA 1
ATOM 2189 C C . ILE A 1 277 ? -8.080 0.130 19.336 1.00 88.56 277 ILE A C 1
ATOM 2191 O O . ILE A 1 277 ? -9.117 0.215 19.996 1.00 88.56 277 ILE A O 1
ATOM 2195 N N . PHE A 1 278 ? -7.982 -0.751 18.330 1.00 87.19 278 PHE A N 1
ATOM 2196 C CA . PHE A 1 278 ? -9.075 -1.678 17.999 1.00 87.19 278 PHE A CA 1
ATOM 2197 C C . PHE A 1 278 ? -9.400 -2.616 19.164 1.00 87.19 278 PHE A C 1
ATOM 2199 O O . PHE A 1 278 ? -10.571 -2.856 19.458 1.00 87.19 278 PHE A O 1
ATOM 2206 N N . VAL A 1 279 ? -8.376 -3.129 19.850 1.00 85.06 279 VAL A N 1
ATOM 2207 C CA . VAL A 1 279 ? -8.538 -4.043 20.990 1.00 85.06 279 VAL A CA 1
ATOM 2208 C C . VAL A 1 279 ? -9.101 -3.298 22.196 1.00 85.06 279 VAL A C 1
ATOM 2210 O O . VAL A 1 279 ? -10.093 -3.733 22.781 1.00 85.06 279 VAL A O 1
ATOM 2213 N N . ILE A 1 280 ? -8.522 -2.143 22.530 1.00 83.56 280 ILE A N 1
ATOM 2214 C CA . ILE A 1 280 ? -8.953 -1.298 23.650 1.00 83.56 280 ILE A CA 1
ATOM 2215 C C . ILE A 1 280 ? -10.408 -0.867 23.449 1.00 83.56 280 ILE A C 1
ATOM 2217 O O . ILE A 1 280 ? -11.241 -1.008 24.345 1.00 83.56 280 ILE A O 1
ATOM 2221 N N . THR A 1 281 ? -10.761 -0.397 22.255 1.00 82.25 281 THR A N 1
ATOM 2222 C CA . THR A 1 281 ? -12.132 0.036 21.968 1.00 82.25 281 THR A CA 1
ATOM 2223 C C . THR A 1 281 ? -13.102 -1.140 21.962 1.00 82.25 281 THR A C 1
ATOM 2225 O O . THR A 1 281 ? -14.187 -1.016 22.527 1.00 82.25 281 THR A O 1
ATOM 2228 N N . ALA A 1 282 ? -12.726 -2.304 21.422 1.00 81.56 282 ALA A N 1
ATOM 2229 C CA . ALA A 1 282 ? -13.539 -3.516 21.521 1.00 81.56 282 ALA A CA 1
ATOM 2230 C C . ALA A 1 282 ? -13.779 -3.930 22.981 1.00 81.56 282 ALA A C 1
ATOM 2232 O O . ALA A 1 282 ? -14.896 -4.317 23.342 1.00 81.56 282 ALA A O 1
ATOM 2233 N N . TRP A 1 283 ? -12.761 -3.809 23.834 1.00 80.44 283 TRP A N 1
ATOM 2234 C CA . TRP A 1 283 ? -12.869 -4.096 25.259 1.00 80.44 283 TRP A CA 1
ATOM 2235 C C . TRP A 1 283 ? -13.874 -3.166 25.952 1.00 80.44 283 TRP A C 1
ATOM 2237 O O . TRP A 1 283 ? -14.832 -3.647 26.562 1.00 80.44 283 TRP A O 1
ATOM 2247 N N . TYR A 1 284 ? -13.751 -1.847 25.772 1.00 77.44 284 TYR A N 1
ATOM 2248 C CA . TYR A 1 284 ? -14.702 -0.885 26.345 1.00 77.44 284 TYR A CA 1
ATOM 2249 C C . TYR A 1 284 ? -16.119 -1.007 25.767 1.00 77.44 284 TYR A C 1
ATOM 2251 O O . TYR A 1 284 ? -17.093 -0.752 26.470 1.00 77.44 284 TYR A O 1
ATOM 2259 N N . GLN A 1 285 ? -16.270 -1.420 24.505 1.00 76.31 285 GLN A N 1
ATOM 2260 C CA . GLN A 1 285 ? -17.585 -1.604 23.880 1.00 76.31 285 GLN A CA 1
ATOM 2261 C C . GLN A 1 285 ? -18.320 -2.857 24.350 1.00 76.31 285 GLN A C 1
ATOM 2263 O O . GLN A 1 285 ? -19.554 -2.877 24.399 1.00 76.31 285 GLN A O 1
ATOM 2268 N N . THR A 1 286 ? -17.575 -3.916 24.661 1.00 77.44 286 THR A N 1
ATOM 2269 C CA . THR A 1 286 ? -18.144 -5.189 25.119 1.00 77.44 286 THR A CA 1
ATOM 2270 C C . THR A 1 286 ? -18.487 -5.174 26.603 1.00 77.44 286 THR A C 1
ATOM 2272 O O . THR A 1 286 ? -19.351 -5.946 27.010 1.00 77.44 286 THR A O 1
ATOM 2275 N N . ARG A 1 287 ? -17.881 -4.276 27.391 1.00 80.06 287 ARG A N 1
ATOM 2276 C CA . ARG A 1 287 ? -18.209 -4.074 28.804 1.00 80.06 287 ARG A CA 1
ATOM 2277 C C . ARG A 1 287 ? -19.554 -3.354 28.944 1.00 80.06 287 ARG A C 1
ATOM 2279 O O . ARG A 1 287 ? -19.679 -2.184 28.584 1.00 80.06 287 ARG A O 1
ATOM 2286 N N . ARG A 1 288 ? -20.566 -4.064 29.443 1.00 82.12 288 ARG A N 1
ATOM 2287 C CA . ARG A 1 288 ? -21.881 -3.503 29.778 1.00 82.12 288 ARG A CA 1
ATOM 2288 C C . ARG A 1 288 ? -22.452 -4.128 31.038 1.00 82.12 288 ARG A C 1
ATOM 2290 O O . ARG A 1 288 ? -22.217 -5.298 31.331 1.00 82.12 288 ARG A O 1
ATOM 2297 N N . LEU A 1 289 ? -23.249 -3.326 31.716 1.00 86.50 289 LEU A N 1
ATOM 2298 C CA . LEU A 1 289 ? -24.088 -3.714 32.830 1.00 86.50 289 LEU A CA 1
ATOM 2299 C C . LEU A 1 289 ? -25.530 -3.481 32.385 1.00 86.50 289 LEU A C 1
ATOM 2301 O O . LEU A 1 289 ? -25.851 -2.394 31.923 1.00 86.50 289 LEU A O 1
ATOM 2305 N N . THR A 1 290 ? -26.378 -4.489 32.466 1.00 88.31 290 THR A N 1
ATOM 2306 C CA . THR A 1 290 ? -27.810 -4.394 32.143 1.00 88.31 290 THR A CA 1
ATOM 2307 C C . THR A 1 290 ? -28.601 -4.945 33.310 1.00 88.31 290 THR A C 1
ATOM 2309 O O . THR A 1 290 ? -28.086 -5.814 34.009 1.00 88.31 290 THR A O 1
ATOM 2312 N N . TRP A 1 291 ? -29.822 -4.481 33.516 1.00 88.50 291 TRP A N 1
ATOM 2313 C CA . TRP A 1 291 ? -30.676 -4.947 34.607 1.00 88.50 291 TRP A CA 1
ATOM 2314 C C . TRP A 1 291 ? -32.094 -5.215 34.111 1.00 88.50 291 TRP A C 1
ATOM 2316 O O . TRP A 1 291 ? -32.546 -4.625 33.123 1.00 88.50 291 TRP A O 1
ATOM 2326 N N . ASP A 1 292 ? -32.753 -6.142 34.794 1.00 86.38 292 ASP A N 1
ATOM 2327 C CA . ASP A 1 292 ? -34.157 -6.511 34.637 1.00 86.38 292 ASP A CA 1
ATOM 2328 C C . ASP A 1 292 ? -34.792 -6.730 36.023 1.00 86.38 292 ASP A C 1
ATOM 2330 O O . ASP A 1 292 ? -34.144 -6.522 37.051 1.00 86.38 292 ASP A O 1
ATOM 2334 N N . ASP A 1 293 ? -36.057 -7.144 36.064 1.00 84.06 293 ASP A N 1
ATOM 2335 C CA . ASP A 1 293 ? -36.776 -7.406 37.321 1.00 84.06 293 ASP A CA 1
ATOM 2336 C C . ASP A 1 293 ? -36.189 -8.594 38.113 1.00 84.06 293 ASP A C 1
ATOM 2338 O O . ASP A 1 293 ? -36.479 -8.768 39.294 1.00 84.06 293 ASP A O 1
ATOM 2342 N N . ASN A 1 294 ? -35.349 -9.423 37.482 1.00 83.62 294 ASN A N 1
ATOM 2343 C CA . ASN A 1 294 ? -34.743 -10.598 38.108 1.00 83.62 294 ASN A CA 1
ATOM 2344 C C . ASN A 1 294 ? -33.352 -10.300 38.690 1.00 83.62 294 ASN A C 1
ATOM 2346 O O . ASN A 1 294 ? -32.874 -11.050 39.547 1.00 83.62 294 ASN A O 1
ATOM 2350 N N . GLY A 1 295 ? -32.689 -9.231 38.242 1.00 86.81 295 GLY A N 1
ATOM 2351 C CA . GLY A 1 295 ? -31.424 -8.763 38.794 1.00 86.81 295 GLY A CA 1
ATOM 2352 C C . GLY A 1 295 ? -30.516 -8.078 37.775 1.00 86.81 295 GLY A C 1
ATOM 2353 O O . GLY A 1 295 ? -30.947 -7.407 36.838 1.00 86.81 295 GLY A O 1
ATOM 2354 N N . ILE A 1 296 ? -29.208 -8.232 37.980 1.00 88.00 296 ILE A N 1
ATOM 2355 C CA . ILE A 1 296 ? -28.167 -7.554 37.208 1.00 88.00 296 ILE A CA 1
ATOM 2356 C C . ILE A 1 296 ? -27.420 -8.549 36.324 1.00 88.00 296 ILE A C 1
ATOM 2358 O O . ILE A 1 296 ? -26.950 -9.593 36.762 1.00 88.00 296 ILE A O 1
ATOM 2362 N N . CYS A 1 297 ? -27.202 -8.178 35.071 1.00 88.19 297 CYS A N 1
ATOM 2363 C CA . CYS A 1 297 ? -26.387 -8.908 34.119 1.00 88.19 297 CYS A CA 1
ATOM 2364 C C . CYS A 1 297 ? -25.135 -8.106 33.739 1.00 88.19 297 CYS A C 1
ATOM 2366 O O . CYS A 1 297 ? -25.227 -6.983 33.238 1.00 88.19 297 CYS A O 1
ATOM 2368 N N . ILE A 1 298 ? -23.958 -8.706 33.940 1.00 86.25 298 ILE A N 1
ATOM 2369 C CA . ILE A 1 298 ? -22.669 -8.149 33.520 1.00 86.25 298 ILE A CA 1
ATOM 2370 C C . ILE A 1 298 ? -22.158 -8.923 32.309 1.00 86.25 298 ILE A C 1
ATOM 2372 O O . ILE A 1 298 ? -21.971 -10.143 32.349 1.00 86.25 298 ILE A O 1
ATOM 2376 N N . GLU A 1 299 ? -21.854 -8.193 31.241 1.00 81.56 299 GLU A N 1
ATOM 2377 C CA . GLU A 1 299 ? -21.100 -8.709 30.105 1.00 81.56 299 GLU A CA 1
ATOM 2378 C C . GLU A 1 299 ? -19.773 -7.966 29.992 1.00 81.56 299 GLU A C 1
ATOM 2380 O O . GLU A 1 299 ? -19.705 -6.743 30.078 1.00 81.56 299 GLU A O 1
ATOM 2385 N N . THR A 1 300 ? -18.684 -8.709 29.830 1.00 75.88 300 THR A N 1
ATOM 2386 C CA . THR A 1 300 ? -17.333 -8.168 29.647 1.00 75.88 300 THR A CA 1
ATOM 2387 C C . THR A 1 300 ? -16.588 -9.054 28.657 1.00 75.88 300 THR A C 1
ATOM 2389 O O . THR A 1 300 ? -16.904 -10.234 28.505 1.00 75.88 300 THR A O 1
ATOM 2392 N N . TRP A 1 301 ? -15.611 -8.490 27.947 1.00 68.56 301 TRP A N 1
ATOM 2393 C CA . TRP A 1 301 ? -14.751 -9.258 27.051 1.00 68.56 301 TRP A CA 1
ATOM 2394 C C . TRP A 1 301 ? -14.113 -10.460 27.764 1.00 68.56 301 TRP A C 1
ATOM 2396 O O . TRP A 1 301 ? -13.603 -10.318 28.872 1.00 68.56 301 TRP A O 1
ATOM 2406 N N . GLY A 1 302 ? -14.158 -11.636 27.132 1.00 63.00 302 GLY A N 1
ATOM 2407 C CA . GLY A 1 302 ? -13.565 -12.869 27.664 1.00 63.00 302 GLY A CA 1
ATOM 2408 C C . GLY A 1 302 ? -14.368 -13.562 28.771 1.00 63.00 302 GLY A C 1
ATOM 2409 O O . GLY A 1 302 ? -14.066 -14.707 29.089 1.00 63.00 302 GLY A O 1
ATOM 2410 N N . PHE A 1 303 ? -15.415 -12.931 29.317 1.00 60.03 303 PHE A N 1
ATOM 2411 C CA . PHE A 1 303 ? -16.294 -13.542 30.314 1.00 60.03 303 PHE A CA 1
ATOM 2412 C C . PHE A 1 303 ? -17.618 -14.003 29.700 1.00 60.03 303 PHE A C 1
ATOM 2414 O O . PHE A 1 303 ? -18.233 -13.305 28.891 1.00 60.03 303 PHE A O 1
ATOM 2421 N N . THR A 1 304 ? -18.090 -15.173 30.134 1.00 67.88 304 THR A N 1
ATOM 2422 C CA . THR A 1 304 ? -19.477 -15.605 29.932 1.00 67.88 304 THR A CA 1
ATOM 2423 C C . THR A 1 304 ? -20.410 -14.573 30.558 1.00 67.88 304 THR A C 1
ATOM 2425 O O . THR A 1 304 ? -20.104 -14.048 31.628 1.00 67.88 304 THR A O 1
ATOM 2428 N N . ARG A 1 305 ? -21.540 -14.286 29.905 1.00 79.88 305 ARG A N 1
ATOM 2429 C CA . ARG A 1 305 ? -22.619 -13.453 30.455 1.00 79.88 305 ARG A CA 1
ATOM 2430 C C . ARG A 1 305 ? -22.923 -13.909 31.888 1.00 79.88 305 ARG A C 1
ATOM 2432 O O . ARG A 1 305 ? -23.331 -15.054 32.078 1.00 79.88 305 ARG A O 1
ATOM 2439 N N . ARG A 1 306 ? -22.677 -13.050 32.883 1.00 82.44 306 ARG A N 1
ATOM 2440 C CA . ARG A 1 306 ? -22.926 -13.371 34.295 1.00 82.44 306 ARG A CA 1
ATOM 2441 C C . ARG A 1 306 ? -24.208 -12.691 34.732 1.00 82.44 306 ARG A C 1
ATOM 2443 O O . ARG A 1 306 ? -24.279 -11.466 34.731 1.00 82.44 306 ARG A O 1
ATOM 2450 N N . ASN A 1 307 ? -25.193 -13.500 35.094 1.00 85.75 307 ASN A N 1
ATOM 2451 C CA . ASN A 1 307 ? -26.442 -13.028 35.672 1.00 85.75 307 ASN A CA 1
ATOM 2452 C C . ASN A 1 307 ? -26.347 -13.169 37.191 1.00 85.75 307 ASN A C 1
ATOM 2454 O O . ASN A 1 307 ? -26.061 -14.253 37.701 1.00 85.75 307 ASN A O 1
ATOM 2458 N N . PHE A 1 308 ? -26.570 -12.066 37.888 1.00 87.31 308 PHE A N 1
ATOM 2459 C CA . PHE A 1 308 ? -26.626 -11.975 39.335 1.00 87.31 308 PHE A CA 1
ATOM 2460 C C . PHE A 1 308 ? -28.078 -11.707 39.723 1.00 87.31 308 PHE A C 1
ATOM 2462 O O . PHE A 1 308 ? -28.591 -10.636 39.396 1.00 87.31 308 PHE A O 1
ATOM 2469 N N . PRO A 1 309 ? -28.753 -12.674 40.360 1.00 88.81 309 PRO A N 1
ATOM 2470 C CA . PRO A 1 309 ? -30.112 -12.468 40.828 1.00 88.81 309 PRO A CA 1
ATOM 2471 C C . PRO A 1 309 ? -30.149 -11.422 41.952 1.00 88.81 309 PRO A C 1
ATOM 2473 O O . PRO A 1 309 ? -29.141 -11.190 42.629 1.00 88.81 309 PRO A O 1
ATOM 2476 N N . LEU A 1 310 ? -31.301 -10.764 42.099 1.00 87.19 310 LEU A N 1
ATOM 2477 C CA . LEU A 1 310 ? -31.505 -9.622 42.997 1.00 87.19 310 LEU A CA 1
ATOM 2478 C C . LEU A 1 310 ? -31.099 -9.917 44.453 1.00 87.19 310 LEU A C 1
ATOM 2480 O O . LEU A 1 310 ? -30.454 -9.097 45.098 1.00 87.19 310 LEU A O 1
ATOM 2484 N N . ASP A 1 311 ? -31.414 -11.121 44.933 1.00 87.50 311 ASP A N 1
ATOM 2485 C CA . ASP A 1 311 ? -31.124 -11.626 46.282 1.00 87.50 311 ASP A CA 1
ATOM 2486 C C . ASP A 1 311 ? -29.628 -11.669 46.615 1.00 87.50 311 ASP A C 1
ATOM 2488 O O . ASP A 1 311 ? -29.243 -11.684 47.783 1.00 87.50 311 ASP A O 1
ATOM 2492 N N . LYS A 1 312 ? -28.764 -11.685 45.595 1.00 89.00 312 LYS A N 1
ATOM 2493 C CA . LYS A 1 312 ? -27.315 -11.740 45.782 1.00 89.00 312 LYS A CA 1
ATOM 2494 C C . LYS A 1 312 ? -26.649 -10.375 45.827 1.00 89.00 312 LYS A C 1
ATOM 2496 O O . LYS A 1 312 ? -25.441 -10.346 46.060 1.00 89.00 312 LYS A O 1
ATOM 2501 N N . ILE A 1 313 ? -27.374 -9.286 45.589 1.00 88.31 313 ILE A N 1
ATOM 2502 C CA . ILE A 1 313 ? -26.817 -7.933 45.536 1.00 88.31 313 ILE A CA 1
ATOM 2503 C C . ILE A 1 313 ? -26.900 -7.311 46.932 1.00 88.31 313 ILE A C 1
ATOM 2505 O O . ILE A 1 313 ? -27.988 -7.075 47.441 1.00 88.31 313 ILE A O 1
ATOM 2509 N N . GLU A 1 314 ? -25.752 -7.028 47.549 1.00 88.94 314 GLU A N 1
ATOM 2510 C CA . GLU A 1 314 ? -25.704 -6.403 48.881 1.00 88.94 314 GLU A CA 1
ATOM 2511 C C . GLU A 1 314 ? -25.819 -4.883 48.814 1.00 88.94 314 GLU A C 1
ATOM 2513 O O . GLU A 1 314 ? -26.397 -4.272 49.707 1.00 88.94 314 GLU A O 1
ATOM 2518 N N . GLY A 1 315 ? -25.254 -4.262 47.777 1.00 88.94 315 GLY A N 1
ATOM 2519 C CA . GLY A 1 315 ? -25.282 -2.812 47.625 1.00 88.94 315 GLY A CA 1
ATOM 2520 C C . GLY A 1 315 ? -24.289 -2.271 46.604 1.00 88.94 315 GLY A C 1
ATOM 2521 O O . GLY A 1 315 ? -23.440 -2.994 46.066 1.00 88.94 315 GLY A O 1
ATOM 2522 N N . ILE A 1 316 ? -24.400 -0.968 46.353 1.00 89.56 316 ILE A N 1
ATOM 2523 C CA . ILE A 1 316 ? -23.505 -0.212 45.475 1.00 89.56 316 ILE A CA 1
ATOM 2524 C C . ILE A 1 316 ? -22.639 0.719 46.321 1.00 89.56 316 ILE A C 1
ATOM 2526 O O . ILE A 1 316 ? -23.159 1.553 47.059 1.00 89.56 316 ILE A O 1
ATOM 2530 N N . GLY A 1 317 ? -21.319 0.584 46.190 1.00 89.25 317 GLY A N 1
ATOM 2531 C CA . GLY A 1 317 ? -20.332 1.355 46.948 1.00 89.25 317 GLY A CA 1
ATOM 2532 C C . GLY A 1 317 ? -19.304 2.060 46.069 1.00 89.25 317 GLY A C 1
ATOM 2533 O O . GLY A 1 317 ? -19.216 1.820 44.860 1.00 89.25 317 GLY A O 1
ATOM 2534 N N . GLY A 1 318 ? -18.512 2.938 46.678 1.00 85.69 318 GLY A N 1
ATOM 2535 C CA . GLY A 1 318 ? -17.520 3.749 45.980 1.00 85.69 318 GLY A CA 1
ATOM 2536 C C . GLY A 1 318 ? -16.340 2.919 45.502 1.00 85.69 318 GLY A C 1
ATOM 2537 O O . GLY A 1 318 ? -15.855 2.028 46.198 1.00 85.69 318 GLY A O 1
ATOM 2538 N N . TYR A 1 319 ? -15.854 3.213 44.300 1.00 84.31 319 TYR A N 1
ATOM 2539 C CA . TYR A 1 319 ? -14.614 2.635 43.804 1.00 84.31 319 TYR A CA 1
ATOM 2540 C C . TYR A 1 319 ? -13.719 3.725 43.245 1.00 84.31 319 TYR A C 1
ATOM 2542 O O . TYR A 1 319 ? -14.155 4.538 42.441 1.00 84.31 319 TYR A O 1
ATOM 2550 N N . ILE A 1 320 ? -12.453 3.721 43.641 1.00 81.38 320 ILE A N 1
ATOM 2551 C CA . ILE A 1 320 ? -11.442 4.586 43.048 1.00 81.38 320 ILE A CA 1
ATOM 2552 C C . ILE A 1 320 ? -10.529 3.690 42.228 1.00 81.38 320 ILE A C 1
ATOM 2554 O O . ILE A 1 320 ? -9.820 2.839 42.773 1.00 81.38 320 ILE A O 1
ATOM 2558 N N . GLN A 1 321 ? -10.564 3.865 40.908 1.00 77.50 321 GLN A N 1
ATOM 2559 C CA . GLN A 1 321 ? -9.643 3.166 40.030 1.00 77.50 321 GLN A CA 1
ATOM 2560 C C . GLN A 1 321 ? -8.256 3.766 40.235 1.00 77.50 321 GLN A C 1
ATOM 2562 O O . GLN A 1 321 ? -7.973 4.881 39.805 1.00 77.50 321 GLN A O 1
ATOM 2567 N N . GLN A 1 322 ? -7.387 3.002 40.889 1.00 71.31 322 GLN A N 1
ATOM 2568 C CA . GLN A 1 322 ? -5.967 3.306 40.936 1.00 71.31 322 GLN A CA 1
ATOM 2569 C C . GLN A 1 322 ? -5.251 2.620 39.783 1.00 71.31 322 GLN A C 1
ATOM 2571 O O . GLN A 1 322 ? -5.592 1.504 39.378 1.00 71.31 322 GLN A O 1
ATOM 2576 N N . MET A 1 323 ? -4.214 3.273 39.276 1.00 69.31 323 MET A N 1
ATOM 2577 C CA . MET A 1 323 ? -3.438 2.715 38.184 1.00 69.31 323 MET A CA 1
ATOM 2578 C C . MET A 1 323 ? -2.687 1.442 38.595 1.00 69.31 323 MET A C 1
ATOM 2580 O O . MET A 1 323 ? -2.207 1.358 39.734 1.00 69.31 323 MET A O 1
ATOM 2584 N N . PRO A 1 324 ? -2.522 0.466 37.681 1.00 72.75 324 PRO A N 1
ATOM 2585 C CA . PRO A 1 324 ? -1.722 -0.724 37.945 1.00 72.75 324 PRO A CA 1
ATOM 2586 C C . PRO A 1 324 ? -0.297 -0.351 38.368 1.00 72.75 324 PRO A C 1
ATOM 2588 O O . PRO A 1 324 ? 0.322 0.531 37.771 1.00 72.75 324 PRO A O 1
ATOM 2591 N N . GLN A 1 325 ? 0.241 -1.037 39.380 1.00 75.50 325 GLN A N 1
ATOM 2592 C CA . GLN A 1 325 ? 1.566 -0.725 39.935 1.00 75.50 325 GLN A CA 1
ATOM 2593 C C . GLN A 1 325 ? 2.678 -0.812 38.881 1.00 75.50 325 GLN A C 1
ATOM 2595 O O . GLN A 1 325 ? 3.566 0.033 38.857 1.00 75.50 325 GLN A O 1
ATOM 2600 N N . TRP A 1 326 ? 2.594 -1.767 37.952 1.00 76.88 326 TRP A N 1
ATOM 2601 C CA . TRP A 1 326 ? 3.584 -1.920 36.882 1.00 76.88 326 TRP A CA 1
ATOM 2602 C C . TRP A 1 326 ? 3.638 -0.708 35.942 1.00 76.88 326 TRP A C 1
ATOM 2604 O O . TRP A 1 326 ? 4.712 -0.334 35.483 1.00 76.88 326 TRP A O 1
ATOM 2614 N N . LEU A 1 327 ? 2.495 -0.065 35.683 1.00 73.00 327 LEU A N 1
ATOM 2615 C CA . LEU A 1 327 ? 2.417 1.086 34.786 1.00 73.00 327 LEU A CA 1
ATOM 2616 C C . LEU A 1 327 ? 2.982 2.340 35.466 1.00 73.00 327 LEU A C 1
ATOM 2618 O O . LEU A 1 327 ? 3.643 3.144 34.814 1.00 73.00 327 LEU A O 1
ATOM 2622 N N . ARG A 1 328 ? 2.811 2.449 36.793 1.00 72.50 328 ARG A N 1
ATOM 2623 C CA . ARG A 1 328 ? 3.496 3.454 37.624 1.00 72.50 328 ARG A CA 1
ATOM 2624 C C . ARG A 1 328 ? 5.014 3.265 37.594 1.00 72.50 328 ARG A C 1
ATOM 2626 O O . ARG A 1 328 ? 5.737 4.235 37.395 1.00 72.50 328 ARG A O 1
ATOM 2633 N N . VAL A 1 329 ? 5.493 2.024 37.717 1.00 77.69 329 VAL A N 1
ATOM 2634 C CA . VAL A 1 329 ? 6.928 1.703 37.604 1.00 77.69 329 VAL A CA 1
ATOM 2635 C C . VAL A 1 329 ? 7.458 2.047 36.211 1.00 77.69 329 VAL A C 1
ATOM 2637 O O . VAL A 1 329 ? 8.500 2.682 36.104 1.00 77.69 329 VAL A O 1
ATOM 2640 N N . LEU A 1 330 ? 6.734 1.702 35.142 1.00 76.88 330 LEU A N 1
ATOM 2641 C CA . LEU A 1 330 ? 7.143 2.012 33.770 1.00 76.88 330 LEU A CA 1
ATOM 2642 C C . LEU A 1 330 ? 7.221 3.526 33.521 1.00 76.88 330 LEU A C 1
ATOM 2644 O O . LEU A 1 330 ? 8.202 4.005 32.960 1.00 76.88 330 LEU A O 1
ATOM 2648 N N . ALA A 1 331 ? 6.217 4.284 33.968 1.00 70.50 331 ALA A N 1
ATOM 2649 C CA . ALA A 1 331 ? 6.221 5.741 33.874 1.00 70.50 331 ALA A CA 1
ATOM 2650 C C . ALA A 1 331 ? 7.402 6.359 34.635 1.00 70.50 331 ALA A C 1
ATOM 2652 O O . ALA A 1 331 ? 8.044 7.283 34.135 1.00 70.50 331 ALA A O 1
ATOM 2653 N N . TRP A 1 332 ? 7.733 5.807 35.804 1.00 76.44 332 TRP A N 1
ATOM 2654 C CA . TRP A 1 332 ? 8.899 6.220 36.576 1.00 76.44 332 TRP A CA 1
ATOM 2655 C C . TRP A 1 332 ? 10.213 5.913 35.841 1.00 76.44 332 TRP A C 1
ATOM 2657 O O . TRP A 1 332 ? 11.055 6.799 35.706 1.00 76.44 332 TRP A O 1
ATOM 2667 N N . VAL A 1 333 ? 10.354 4.717 35.259 1.00 76.69 333 VAL A N 1
ATOM 2668 C CA . VAL A 1 333 ? 11.517 4.346 34.431 1.00 76.69 333 VAL A CA 1
ATOM 2669 C C . VAL A 1 333 ? 11.664 5.285 33.232 1.00 76.69 333 VAL A C 1
ATOM 2671 O O . VAL A 1 333 ? 12.757 5.777 32.973 1.00 76.69 333 VAL A O 1
ATOM 2674 N N . ILE A 1 334 ? 10.573 5.602 32.531 1.00 74.88 334 ILE A N 1
ATOM 2675 C CA . ILE A 1 334 ? 10.588 6.532 31.391 1.00 74.88 334 ILE A CA 1
ATOM 2676 C C . ILE A 1 334 ? 10.966 7.955 31.837 1.00 74.88 334 ILE A C 1
ATOM 2678 O O . ILE A 1 334 ? 11.699 8.645 31.126 1.00 74.88 334 ILE A O 1
ATOM 2682 N N . SER A 1 335 ? 10.524 8.387 33.024 1.00 71.12 335 SER A N 1
ATOM 2683 C CA . SER A 1 335 ? 10.854 9.711 33.570 1.00 71.12 335 SER A CA 1
ATOM 2684 C C . SER A 1 335 ? 12.351 9.905 33.841 1.00 71.12 335 SER A C 1
ATOM 2686 O O . SER A 1 335 ? 12.848 11.021 33.696 1.00 71.12 335 SER A O 1
ATOM 2688 N N . ILE A 1 336 ? 13.096 8.827 34.130 1.00 78.50 336 ILE A N 1
ATOM 2689 C CA . ILE A 1 336 ? 14.559 8.876 34.305 1.00 78.50 336 ILE A CA 1
ATOM 2690 C C . ILE A 1 336 ? 15.261 9.261 32.996 1.00 78.50 336 ILE A C 1
ATOM 2692 O O . ILE A 1 336 ? 16.230 10.016 33.014 1.00 78.50 336 ILE A O 1
ATOM 2696 N N . PHE A 1 337 ? 14.767 8.776 31.855 1.00 75.56 337 PHE A N 1
ATOM 2697 C CA . PHE A 1 337 ? 15.373 9.045 30.546 1.00 75.56 337 PHE A CA 1
ATOM 2698 C C . PHE A 1 337 ? 14.905 10.361 29.919 1.00 75.56 337 PHE A C 1
ATOM 2700 O O . PHE A 1 337 ? 15.558 10.884 29.018 1.00 75.56 337 PHE A O 1
ATOM 2707 N N . ASN A 1 338 ? 13.781 10.914 30.380 1.00 69.56 338 ASN A N 1
ATOM 2708 C CA . ASN A 1 338 ? 13.256 12.177 29.885 1.00 69.56 338 ASN A CA 1
ATOM 2709 C C . ASN A 1 338 ? 12.572 12.957 31.011 1.00 69.56 338 ASN A C 1
ATOM 2711 O O . ASN A 1 338 ? 11.409 12.716 31.330 1.00 69.56 338 ASN A O 1
ATOM 2715 N N . TRP A 1 339 ? 13.263 13.959 31.559 1.00 64.06 339 TRP A N 1
ATOM 2716 C CA . TRP A 1 339 ? 12.741 14.765 32.668 1.00 64.06 339 TRP A CA 1
ATOM 2717 C C . TRP A 1 339 ? 11.428 15.503 32.325 1.00 64.06 339 TRP A C 1
ATOM 2719 O O . TRP A 1 339 ? 10.634 15.790 33.222 1.00 64.06 339 TRP A O 1
ATOM 2729 N N . ARG A 1 340 ? 11.136 15.751 31.035 1.00 63.94 340 ARG A N 1
ATOM 2730 C CA . ARG A 1 340 ? 9.850 16.315 30.573 1.00 63.94 340 ARG A CA 1
ATOM 2731 C C . ARG A 1 340 ? 8.686 15.318 30.638 1.00 63.94 340 ARG A C 1
ATOM 2733 O O . ARG A 1 340 ? 7.536 15.739 30.613 1.00 63.94 340 ARG A O 1
ATOM 2740 N N . ALA A 1 341 ? 8.955 14.017 30.760 1.00 56.03 341 ALA A N 1
ATOM 2741 C CA . ALA A 1 341 ? 7.931 12.988 30.957 1.00 56.03 341 ALA A CA 1
ATOM 2742 C C . ALA A 1 341 ? 7.439 12.901 32.418 1.00 56.03 341 ALA A C 1
ATOM 2744 O O . ALA A 1 341 ? 6.434 12.245 32.692 1.00 56.03 341 ALA A O 1
ATOM 2745 N N . THR A 1 342 ? 8.083 13.606 33.356 1.00 55.75 342 THR A N 1
ATOM 2746 C CA . THR A 1 342 ? 7.655 13.690 34.766 1.00 55.75 342 THR A CA 1
ATOM 2747 C C . THR A 1 342 ? 6.250 14.291 34.899 1.00 55.75 342 THR A C 1
ATOM 2749 O O . THR A 1 342 ? 5.462 13.857 35.733 1.00 55.75 342 THR A O 1
ATOM 2752 N N . THR A 1 343 ? 5.879 15.233 34.025 1.00 56.03 343 THR A N 1
ATOM 2753 C CA . THR A 1 343 ? 4.528 15.820 33.987 1.00 56.03 343 THR A CA 1
ATOM 2754 C C . THR A 1 343 ? 3.476 14.795 33.560 1.00 56.03 343 THR A C 1
ATOM 2756 O O . THR A 1 343 ? 2.363 14.789 34.081 1.00 56.03 343 THR A O 1
ATOM 2759 N N . SER A 1 344 ? 3.836 13.878 32.658 1.00 55.44 344 SER A N 1
ATOM 2760 C CA . SER A 1 344 ? 2.985 12.751 32.279 1.00 55.44 344 SER A CA 1
ATOM 2761 C C . SER A 1 344 ? 2.827 11.775 33.442 1.00 55.44 344 SER A C 1
ATOM 2763 O O . SER A 1 344 ? 1.713 11.349 33.694 1.00 55.44 344 SER A O 1
ATOM 2765 N N . ALA A 1 345 ? 3.885 11.497 34.214 1.00 55.03 345 ALA A N 1
ATOM 2766 C CA . ALA A 1 345 ? 3.800 10.661 35.417 1.00 55.03 345 ALA A CA 1
ATOM 2767 C C . ALA A 1 345 ? 2.839 11.221 36.485 1.00 55.03 345 ALA A C 1
ATOM 2769 O O . ALA A 1 345 ? 2.148 10.445 37.138 1.00 55.03 345 ALA A O 1
ATOM 2770 N N . ILE A 1 346 ? 2.731 12.550 36.602 1.00 58.19 346 ILE A N 1
ATOM 2771 C CA . ILE A 1 346 ? 1.779 13.228 37.503 1.00 58.19 346 ILE A CA 1
ATOM 2772 C C . ILE A 1 346 ? 0.332 13.103 36.997 1.00 58.19 346 ILE A C 1
ATOM 2774 O O . ILE A 1 346 ? -0.584 12.892 37.787 1.00 58.19 346 ILE A O 1
ATOM 2778 N N . LEU A 1 347 ? 0.107 13.170 35.680 1.00 56.22 347 LEU A N 1
ATOM 2779 C CA . LEU A 1 347 ? -1.217 12.917 35.091 1.00 56.22 347 LEU A CA 1
ATOM 2780 C C . LEU A 1 347 ? -1.672 11.457 35.278 1.00 56.22 347 LEU A C 1
ATOM 2782 O O . LEU A 1 347 ? -2.871 11.195 35.317 1.00 56.22 347 LEU A O 1
ATOM 2786 N N . LEU A 1 348 ? -0.734 10.515 35.435 1.00 58.25 348 LEU A N 1
ATOM 2787 C CA . LEU A 1 348 ? -1.015 9.100 35.714 1.00 58.25 348 LEU A CA 1
ATOM 2788 C C . LEU A 1 348 ? -1.341 8.826 37.204 1.00 58.25 348 LEU A C 1
ATOM 2790 O O . LEU A 1 348 ? -1.604 7.681 37.555 1.00 58.25 348 LEU A O 1
ATOM 2794 N N . ASP A 1 349 ? -1.338 9.829 38.090 1.00 59.00 349 ASP A N 1
ATOM 2795 C CA . ASP A 1 349 ? -1.798 9.676 39.486 1.00 59.00 349 ASP A CA 1
ATOM 2796 C C . ASP A 1 349 ? -3.260 10.125 39.678 1.00 59.00 349 ASP A C 1
ATOM 2798 O O . ASP A 1 349 ? -3.784 10.174 40.791 1.00 59.00 349 ASP A O 1
ATOM 2802 N N . GLN A 1 350 ? -3.955 10.449 38.581 1.00 61.12 350 GLN A N 1
ATOM 2803 C CA . GLN A 1 350 ? -5.374 10.779 38.628 1.00 61.12 350 GLN A CA 1
ATOM 2804 C C . GLN A 1 350 ? -6.195 9.554 39.048 1.00 61.12 350 GLN A C 1
ATOM 2806 O O . GLN A 1 350 ? -6.357 8.581 38.312 1.00 61.12 350 GLN A O 1
ATOM 2811 N N . ALA A 1 351 ? -6.718 9.625 40.268 1.00 67.50 351 ALA A N 1
ATOM 2812 C CA . ALA A 1 351 ? -7.711 8.716 40.803 1.00 67.50 351 ALA A CA 1
ATOM 2813 C C . ALA A 1 351 ? -9.046 8.936 40.080 1.00 67.50 351 ALA A C 1
ATOM 2815 O O . ALA A 1 351 ? -9.670 9.984 40.243 1.00 67.50 351 ALA A O 1
ATOM 2816 N N . ASP A 1 352 ? -9.494 7.947 39.306 1.00 73.44 352 ASP A N 1
ATOM 2817 C CA . ASP A 1 352 ? -10.781 8.024 38.617 1.00 73.44 352 ASP A CA 1
ATOM 2818 C C . ASP A 1 352 ? -11.896 7.472 39.520 1.00 73.44 352 ASP A C 1
ATOM 2820 O O . ASP A 1 352 ? -11.939 6.254 39.762 1.00 73.44 352 ASP A O 1
ATOM 2824 N N . PRO A 1 353 ? -12.802 8.327 40.041 1.00 80.62 353 PRO A N 1
ATOM 2825 C CA . PRO A 1 353 ? -13.909 7.870 40.861 1.00 80.62 353 PRO A CA 1
ATOM 2826 C C . PRO A 1 353 ? -14.900 7.084 40.001 1.00 80.62 353 PRO A C 1
ATOM 2828 O O . PRO A 1 353 ? -15.174 7.407 38.843 1.00 80.62 353 PRO A O 1
ATOM 2831 N N . GLY A 1 354 ? -15.447 6.031 40.580 1.00 86.38 354 GLY A N 1
ATOM 2832 C CA . GLY A 1 354 ? -16.369 5.094 39.971 1.00 86.38 354 GLY A CA 1
ATOM 2833 C C . GLY A 1 354 ? -17.217 4.408 41.036 1.00 86.38 354 GLY A C 1
ATOM 2834 O O . GLY A 1 354 ? -17.262 4.834 42.191 1.00 86.38 354 GLY A O 1
ATOM 2835 N N . PHE A 1 355 ? -17.895 3.335 40.649 1.00 88.25 355 PHE A N 1
ATOM 2836 C CA . PHE A 1 355 ? -18.755 2.574 41.551 1.00 88.25 355 PHE A CA 1
ATOM 2837 C C . PHE A 1 355 ? -18.422 1.086 41.488 1.00 88.25 355 PHE A C 1
ATOM 2839 O O . PHE A 1 355 ? -17.845 0.588 40.518 1.00 88.25 355 PHE A O 1
ATOM 2846 N N . SER A 1 356 ? -18.780 0.366 42.542 1.00 90.62 356 SER A N 1
ATOM 2847 C CA . SER A 1 356 ? -18.663 -1.081 42.617 1.00 90.62 356 SER A CA 1
ATOM 2848 C C . SER A 1 356 ? -19.956 -1.711 43.101 1.00 90.62 356 SER A C 1
ATOM 2850 O O . SER A 1 356 ? -20.657 -1.152 43.939 1.00 90.62 356 SER A O 1
ATOM 2852 N N . ILE A 1 357 ? -20.262 -2.883 42.559 1.00 88.94 357 ILE A N 1
ATOM 2853 C CA . ILE A 1 357 ? -21.389 -3.712 42.978 1.00 88.94 357 ILE A CA 1
ATOM 2854 C C . ILE A 1 357 ? -20.827 -4.777 43.910 1.00 88.94 357 ILE A C 1
ATOM 2856 O O . ILE A 1 357 ? -19.971 -5.562 43.486 1.00 88.94 357 ILE A O 1
ATOM 2860 N N . SER A 1 358 ? -21.286 -4.780 45.160 1.00 90.62 358 SER A N 1
ATOM 2861 C CA . SER A 1 358 ? -20.935 -5.802 46.148 1.00 90.62 358 SER A CA 1
ATOM 2862 C C . SER A 1 358 ? -21.991 -6.901 46.147 1.00 90.62 358 SER A C 1
ATOM 2864 O O . SER A 1 358 ? -23.193 -6.629 46.137 1.00 90.62 358 SER A O 1
ATOM 2866 N N . LEU A 1 359 ? -21.532 -8.148 46.114 1.00 90.75 359 LEU A N 1
ATOM 2867 C CA . LEU A 1 359 ? -22.378 -9.334 46.148 1.00 90.75 359 LEU A CA 1
ATOM 2868 C C . LEU A 1 359 ? -22.247 -10.055 47.493 1.00 90.75 359 LEU A C 1
ATOM 2870 O O . LEU A 1 359 ? -21.169 -10.067 48.081 1.00 90.75 359 LEU A O 1
ATOM 2874 N N . SER A 1 360 ? -23.302 -10.770 47.884 1.00 86.19 360 SER A N 1
ATOM 2875 C CA . SER A 1 360 ? -23.418 -11.572 49.123 1.00 86.19 360 SER A CA 1
ATOM 2876 C C . SER A 1 360 ? -22.325 -12.621 49.336 1.00 86.19 360 SER A C 1
ATOM 2878 O O . SER A 1 360 ? -22.084 -13.085 50.444 1.00 86.19 360 SER A O 1
ATOM 2880 N N . ASN A 1 361 ? -21.635 -13.011 48.267 1.00 85.06 361 ASN A N 1
ATOM 2881 C CA . ASN A 1 361 ? -20.506 -13.937 48.308 1.00 85.06 361 ASN A CA 1
ATOM 2882 C C . ASN A 1 361 ? -19.146 -13.232 48.516 1.00 85.06 361 ASN A C 1
ATOM 2884 O O . ASN A 1 361 ? -18.104 -13.859 48.330 1.00 85.06 361 ASN A O 1
ATOM 2888 N N . GLY A 1 362 ? -19.141 -11.928 48.807 1.00 82.12 362 GLY A N 1
ATOM 2889 C CA . GLY A 1 362 ? -17.943 -11.106 48.975 1.00 82.12 362 GLY A CA 1
ATOM 2890 C C . GLY A 1 362 ? -17.260 -10.674 47.671 1.00 82.12 362 GLY A C 1
ATOM 2891 O O . GLY A 1 362 ? -16.248 -9.972 47.724 1.00 82.12 362 GLY A O 1
ATOM 2892 N N . THR A 1 363 ? -17.775 -11.047 46.490 1.00 86.06 363 THR A N 1
ATOM 2893 C CA . THR A 1 363 ? -17.207 -10.549 45.222 1.00 86.06 363 THR A CA 1
ATOM 2894 C C . THR A 1 363 ? -17.663 -9.129 44.912 1.00 86.06 363 THR A C 1
ATOM 2896 O O . THR A 1 363 ? -18.823 -8.770 45.099 1.00 86.06 363 THR A O 1
ATOM 2899 N N . ARG A 1 364 ? -16.731 -8.323 44.394 1.00 84.94 364 ARG A N 1
ATOM 2900 C CA . ARG A 1 364 ? -16.974 -6.937 43.986 1.00 84.94 364 ARG A CA 1
ATOM 2901 C C . ARG A 1 364 ? -16.679 -6.752 42.506 1.00 84.94 364 ARG A C 1
ATOM 2903 O O . ARG A 1 364 ? -15.615 -7.151 42.033 1.00 84.94 364 ARG A O 1
ATOM 2910 N N . TYR A 1 365 ? -17.594 -6.107 41.790 1.00 85.62 365 TYR A N 1
ATOM 2911 C CA . TYR A 1 365 ? -17.402 -5.720 40.391 1.00 85.62 365 TYR A CA 1
ATOM 2912 C C . TYR A 1 365 ? -17.315 -4.208 40.284 1.00 85.62 365 TYR A C 1
ATOM 2914 O O . TYR A 1 365 ? -18.281 -3.516 40.584 1.00 85.62 365 TYR A O 1
ATOM 2922 N N . SER A 1 366 ? -16.163 -3.699 39.858 1.00 86.75 366 SER A N 1
ATOM 2923 C CA . SER A 1 366 ? -15.903 -2.266 39.754 1.00 86.75 366 SER A CA 1
ATOM 2924 C C . SER A 1 366 ? -16.097 -1.723 38.338 1.00 86.75 366 SER A C 1
ATOM 2926 O O . SER A 1 366 ? -15.852 -2.409 37.341 1.00 86.75 366 SER A O 1
ATOM 2928 N N . PHE A 1 367 ? -16.503 -0.458 38.258 1.00 83.69 367 PHE A N 1
ATOM 2929 C CA . PHE A 1 367 ? -16.653 0.325 37.036 1.00 83.69 367 PHE A CA 1
ATOM 2930 C C . PHE A 1 367 ? -16.086 1.731 37.262 1.00 83.69 367 PHE A C 1
ATOM 2932 O O . PHE A 1 367 ? -16.365 2.360 38.279 1.00 83.69 367 PHE A O 1
ATOM 2939 N N . THR A 1 368 ? -15.299 2.236 36.312 1.00 83.00 368 THR A N 1
ATOM 2940 C CA . THR A 1 368 ? -14.817 3.629 36.310 1.00 83.00 368 THR A CA 1
ATOM 2941 C C . THR A 1 368 ? -15.939 4.606 35.967 1.00 83.00 368 THR A C 1
ATOM 2943 O O . THR A 1 368 ? -16.769 4.306 35.111 1.00 83.00 368 THR A O 1
ATOM 2946 N N . GLY A 1 369 ? -15.960 5.788 36.589 1.00 72.00 369 GLY A N 1
ATOM 2947 C CA . GLY A 1 369 ? -16.994 6.801 36.347 1.00 72.00 369 GLY A CA 1
ATOM 2948 C C . GLY A 1 369 ? -16.764 7.676 35.109 1.00 72.00 369 GLY A C 1
ATOM 2949 O O . GLY A 1 369 ? -17.716 8.283 34.607 1.00 72.00 369 GLY A O 1
ATOM 2950 N N . GLN A 1 370 ? -15.538 7.755 34.575 1.00 74.06 370 GLN A N 1
ATOM 2951 C CA . GLN A 1 370 ? -15.273 8.513 33.348 1.00 74.06 370 GLN A CA 1
ATOM 2952 C C . GLN A 1 370 ? -15.905 7.860 32.115 1.00 74.06 370 GLN A C 1
ATOM 2954 O O . GLN A 1 370 ? -15.770 6.663 31.865 1.00 74.06 370 GLN A O 1
ATOM 2959 N N . GLY A 1 371 ? -16.599 8.680 31.320 1.00 70.56 371 GLY A N 1
ATOM 2960 C CA . GLY A 1 371 ? -17.247 8.249 30.082 1.00 70.56 371 GLY A CA 1
ATOM 2961 C C . GLY A 1 371 ? -18.403 7.266 30.278 1.00 70.56 371 GLY A C 1
ATOM 2962 O O . GLY A 1 371 ? -18.820 6.650 29.305 1.00 70.56 371 GLY A O 1
ATOM 2963 N N . LEU A 1 372 ? -18.909 7.088 31.496 1.00 81.31 372 LEU A N 1
ATOM 2964 C CA . LEU A 1 372 ? -20.010 6.184 31.802 1.00 81.31 372 LEU A CA 1
ATOM 2965 C C . LEU A 1 372 ? -21.371 6.842 31.497 1.00 81.31 372 LEU A C 1
ATOM 2967 O O . LEU A 1 372 ? -21.574 8.013 31.813 1.00 81.31 372 LEU A O 1
ATOM 2971 N N . TRP A 1 373 ? -22.291 6.089 30.897 1.00 82.12 373 TRP A N 1
ATOM 2972 C CA . TRP A 1 373 ? -23.668 6.492 30.577 1.00 82.12 373 TRP A CA 1
ATOM 2973 C C . TRP A 1 373 ? -24.660 5.523 31.205 1.00 82.12 373 TRP A C 1
ATOM 2975 O O . TRP A 1 373 ? -24.326 4.349 31.359 1.00 82.12 373 TRP A O 1
ATOM 2985 N N . GLY A 1 374 ? -25.870 5.993 31.518 1.00 83.19 374 GLY A N 1
ATOM 2986 C CA . GLY A 1 374 ? -26.948 5.141 32.035 1.00 83.19 374 GLY A CA 1
ATOM 2987 C C . GLY A 1 374 ? -26.890 4.861 33.539 1.00 83.19 374 GLY A C 1
ATOM 2988 O O . GLY A 1 374 ? -27.654 4.045 34.038 1.00 83.19 374 GLY A O 1
ATOM 2989 N N . ALA A 1 375 ? -25.972 5.487 34.285 1.00 85.50 375 ALA A N 1
ATOM 2990 C CA . ALA A 1 375 ? -25.892 5.257 35.730 1.00 85.50 375 ALA A CA 1
ATOM 2991 C C . ALA A 1 375 ? -27.056 5.893 36.503 1.00 85.50 375 ALA A C 1
ATOM 2993 O O . ALA A 1 375 ? -27.417 5.363 37.548 1.00 85.50 375 ALA A O 1
ATOM 2994 N N . ASN A 1 376 ? -27.683 6.951 35.981 1.00 87.12 376 ASN A N 1
ATOM 2995 C CA . ASN A 1 376 ? -28.880 7.533 36.585 1.00 87.12 376 ASN A CA 1
ATOM 2996 C C . ASN A 1 376 ? -30.057 6.536 36.619 1.00 87.12 376 ASN A C 1
ATOM 2998 O O . ASN A 1 376 ? -30.640 6.294 37.674 1.00 87.12 376 ASN A O 1
ATOM 3002 N N . SER A 1 377 ? -30.358 5.880 35.493 1.00 86.75 377 SER A N 1
ATOM 3003 C CA . SER A 1 377 ? -31.401 4.842 35.446 1.00 86.75 377 SER A CA 1
ATOM 3004 C C . SER A 1 377 ? -31.083 3.611 36.304 1.00 86.75 377 SER A C 1
ATOM 3006 O O . SER A 1 377 ? -32.008 2.975 36.811 1.00 86.75 377 SER A O 1
ATOM 3008 N N . LEU A 1 378 ? -29.802 3.300 36.536 1.00 88.12 378 LEU A N 1
ATOM 3009 C CA . LEU A 1 378 ? -29.408 2.259 37.490 1.00 88.12 378 LEU A CA 1
ATOM 3010 C C . LEU A 1 378 ? -29.744 2.651 38.937 1.00 88.12 378 LEU A C 1
ATOM 3012 O O . LEU A 1 378 ? -30.247 1.811 39.677 1.00 88.12 378 LEU A O 1
ATOM 3016 N N . VAL A 1 379 ? -29.505 3.907 39.338 1.00 89.00 379 VAL A N 1
ATOM 3017 C CA . VAL A 1 379 ? -29.884 4.400 40.677 1.00 89.00 379 VAL A CA 1
ATOM 3018 C C . VAL A 1 379 ? -31.396 4.299 40.869 1.00 89.00 379 VAL A C 1
ATOM 3020 O O . VAL A 1 379 ? -31.842 3.740 41.868 1.00 89.00 379 VAL A O 1
ATOM 3023 N N . ALA A 1 380 ? -32.177 4.733 39.877 1.00 88.69 380 ALA A N 1
ATOM 3024 C CA . ALA A 1 380 ? -33.634 4.622 39.916 1.00 88.69 380 ALA A CA 1
ATOM 3025 C C . ALA A 1 380 ? -34.113 3.161 40.047 1.00 88.69 380 ALA A C 1
ATOM 3027 O O . ALA A 1 380 ? -35.056 2.876 40.784 1.00 88.69 380 ALA A O 1
ATOM 3028 N N . TRP A 1 381 ? -33.448 2.219 39.368 1.00 90.81 381 TRP A N 1
ATOM 3029 C CA . TRP A 1 381 ? -33.751 0.792 39.500 1.00 90.81 381 TRP A CA 1
ATOM 3030 C C . TRP A 1 381 ? -33.387 0.236 40.885 1.00 90.81 381 TRP A C 1
ATOM 3032 O O . TRP A 1 381 ? -34.160 -0.545 41.442 1.00 90.81 381 TRP A O 1
ATOM 3042 N N . CYS A 1 382 ? -32.259 0.658 41.467 1.00 90.19 382 CYS A N 1
ATOM 3043 C CA . CYS A 1 382 ? -31.875 0.289 42.832 1.00 90.19 382 CYS A CA 1
ATOM 3044 C C . CYS A 1 382 ? -32.873 0.810 43.870 1.00 90.19 382 CYS A C 1
ATOM 3046 O O . CYS A 1 382 ? -33.248 0.057 44.769 1.00 90.19 382 CYS A O 1
ATOM 3048 N N . ASP A 1 383 ? -33.342 2.051 43.711 1.00 91.12 383 ASP A N 1
ATOM 3049 C CA . ASP A 1 383 ? -34.350 2.657 44.583 1.00 91.12 383 ASP A CA 1
ATOM 3050 C C . ASP A 1 383 ? -35.685 1.892 44.500 1.00 91.12 383 ASP A C 1
ATOM 3052 O O . ASP A 1 383 ? -36.304 1.617 45.526 1.00 91.12 383 ASP A O 1
ATOM 3056 N N . ALA A 1 384 ? -36.090 1.451 43.302 1.00 90.69 384 ALA A N 1
ATOM 3057 C CA . ALA A 1 384 ? -37.297 0.639 43.111 1.00 90.69 384 ALA A CA 1
ATOM 3058 C C . ALA A 1 384 ? -37.225 -0.753 43.776 1.00 90.69 384 ALA A C 1
ATOM 3060 O O . ALA A 1 384 ? -38.257 -1.306 44.152 1.00 90.69 384 ALA A O 1
ATOM 3061 N N . HIS A 1 385 ? -36.021 -1.311 43.941 1.00 88.94 385 HIS A N 1
ATOM 3062 C CA . HIS A 1 385 ? -35.793 -2.652 44.494 1.00 88.94 385 HIS A CA 1
ATOM 3063 C C . HIS A 1 385 ? -35.201 -2.647 45.915 1.00 88.94 385 HIS A C 1
ATOM 3065 O O . HIS A 1 385 ? -34.832 -3.704 46.424 1.00 88.94 385 HIS A O 1
ATOM 3071 N N . ASN A 1 386 ? -35.133 -1.485 46.577 1.00 89.44 386 ASN A N 1
ATOM 3072 C CA . ASN A 1 386 ? -34.566 -1.306 47.922 1.00 89.44 386 ASN A CA 1
ATOM 3073 C C . ASN A 1 386 ? -33.100 -1.769 48.069 1.00 89.44 386 ASN A C 1
ATOM 3075 O O . ASN A 1 386 ? -32.696 -2.242 49.133 1.00 89.44 386 ASN A O 1
ATOM 3079 N N . ILE A 1 387 ? -32.286 -1.629 47.019 1.00 89.38 387 ILE A N 1
ATOM 3080 C CA . ILE A 1 387 ? -30.850 -1.939 47.076 1.00 89.38 387 ILE A CA 1
ATOM 3081 C C . ILE A 1 387 ? -30.105 -0.718 47.639 1.00 89.38 387 ILE A C 1
ATOM 3083 O O . ILE A 1 387 ? -30.224 0.372 47.074 1.00 89.38 387 ILE A O 1
ATOM 3087 N N . PRO A 1 388 ? -29.305 -0.856 48.713 1.00 89.44 388 PRO A N 1
ATOM 3088 C CA . PRO A 1 388 ? -28.628 0.283 49.316 1.00 89.44 388 PRO A CA 1
ATOM 3089 C C . PRO A 1 388 ? -27.526 0.825 48.393 1.00 89.44 388 PRO A C 1
ATOM 3091 O O . PRO A 1 388 ? -26.650 0.093 47.923 1.00 89.44 388 PRO A O 1
ATOM 3094 N N . VAL A 1 389 ? -27.560 2.137 48.162 1.00 89.62 389 VAL A N 1
ATOM 3095 C CA . VAL A 1 389 ? -26.543 2.888 47.413 1.00 89.62 389 VAL A CA 1
ATOM 3096 C C . VAL A 1 389 ? -25.827 3.822 48.380 1.00 89.62 389 VAL A C 1
ATOM 3098 O O . VAL A 1 389 ? -26.465 4.623 49.064 1.00 89.62 389 VAL A O 1
ATOM 3101 N N . GLU A 1 390 ? -24.501 3.731 48.433 1.00 90.62 390 GLU A N 1
ATOM 3102 C CA . GLU A 1 390 ? -23.681 4.562 49.309 1.00 90.62 390 GLU A CA 1
ATOM 3103 C C . GLU A 1 390 ? -23.878 6.067 49.004 1.00 90.62 390 GLU A C 1
ATOM 3105 O O .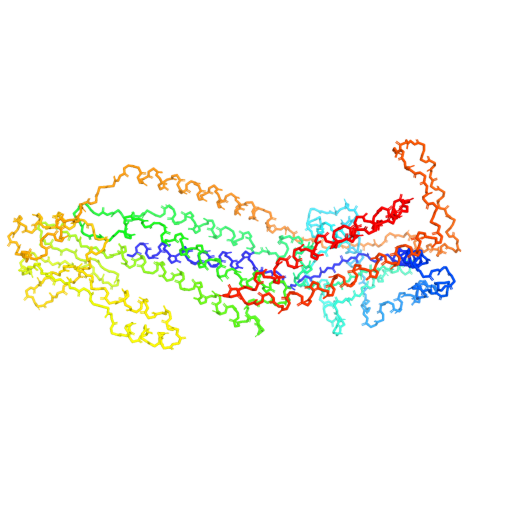 GLU A 1 390 ? -23.775 6.478 47.839 1.00 90.62 390 GLU A O 1
ATOM 3110 N N . PRO A 1 391 ? -24.110 6.925 50.023 1.00 87.44 391 PRO A N 1
ATOM 3111 C CA . PRO A 1 391 ? -24.423 8.344 49.819 1.00 87.44 391 PRO A CA 1
ATOM 3112 C C . PRO A 1 391 ? -23.358 9.116 49.033 1.00 87.44 391 PRO A C 1
ATOM 3114 O O . PRO A 1 391 ? -23.685 10.037 48.291 1.00 87.44 391 PRO A O 1
ATOM 3117 N N . ALA A 1 392 ? -22.087 8.726 49.165 1.00 84.06 392 ALA A N 1
ATOM 3118 C CA . ALA A 1 392 ? -20.968 9.367 48.478 1.00 84.06 392 ALA A CA 1
ATOM 3119 C C . ALA A 1 392 ? -20.952 9.109 46.956 1.00 84.06 392 ALA A C 1
ATOM 3121 O O . ALA A 1 392 ? -20.369 9.887 46.203 1.00 84.06 392 ALA A O 1
ATOM 3122 N N . VAL A 1 393 ? -21.591 8.030 46.490 1.00 85.81 393 VAL A N 1
ATOM 3123 C CA . VAL A 1 393 ? -21.542 7.567 45.088 1.00 85.81 393 VAL A CA 1
ATOM 3124 C C . VAL A 1 393 ? -22.785 7.968 44.309 1.00 85.81 393 VAL A C 1
ATOM 3126 O O . VAL A 1 393 ? -22.713 8.194 43.101 1.00 85.81 393 VAL A O 1
ATOM 3129 N N . ARG A 1 394 ? -23.918 8.107 45.000 1.00 87.88 394 ARG A N 1
ATOM 3130 C CA . ARG A 1 394 ? -25.189 8.554 44.425 1.00 87.88 394 ARG A CA 1
ATOM 3131 C C . ARG A 1 394 ? -25.056 9.806 43.534 1.00 87.88 394 ARG A C 1
ATOM 3133 O O . ARG A 1 394 ? -25.412 9.698 42.361 1.00 87.88 394 ARG A O 1
ATOM 3140 N N . PRO A 1 395 ? -24.461 10.936 43.980 1.00 87.06 395 PRO A N 1
ATOM 3141 C CA . PRO A 1 395 ? -24.342 12.124 43.130 1.00 87.06 395 PRO A CA 1
ATOM 3142 C C . PRO A 1 395 ? -23.451 11.890 41.901 1.00 87.06 395 PRO A C 1
ATOM 3144 O O . PRO A 1 395 ? -23.707 12.441 40.830 1.00 87.06 395 PRO A O 1
ATOM 3147 N N . LEU A 1 396 ? -22.422 11.037 42.015 1.00 85.81 396 LEU A N 1
ATOM 3148 C CA . LEU A 1 396 ? -21.581 10.658 40.878 1.00 85.81 396 LEU A CA 1
ATOM 3149 C C . LEU A 1 396 ? -22.403 9.913 39.820 1.00 85.81 396 LEU A C 1
ATOM 3151 O O . LEU A 1 396 ? -22.250 10.201 38.636 1.00 85.81 396 LEU A O 1
ATOM 3155 N N . MET A 1 397 ? -23.263 8.979 40.232 1.00 84.50 397 MET A N 1
ATOM 3156 C CA . MET A 1 397 ? -24.088 8.173 39.328 1.00 84.50 397 MET A CA 1
ATOM 3157 C C . MET A 1 397 ? -25.236 8.974 38.706 1.00 84.50 397 MET A C 1
ATOM 3159 O O . MET A 1 397 ? -25.432 8.897 37.495 1.00 84.50 397 MET A O 1
ATOM 3163 N N . GLU A 1 398 ? -25.931 9.793 39.496 1.00 87.38 398 GLU A N 1
ATOM 3164 C CA . GLU A 1 398 ? -27.020 10.669 39.034 1.00 87.38 398 GLU A CA 1
ATOM 3165 C C . GLU A 1 398 ? -26.521 11.732 38.040 1.00 87.38 398 GLU A C 1
ATOM 3167 O O . GLU A 1 398 ? -27.222 12.085 37.093 1.00 87.38 398 GLU A O 1
ATOM 3172 N N . SER A 1 399 ? -25.264 12.182 38.173 1.00 85.31 399 SER A N 1
ATOM 3173 C CA . SER A 1 399 ? -24.639 13.104 37.210 1.00 85.31 399 SER A CA 1
ATOM 3174 C C . SER A 1 399 ? -24.400 12.502 35.815 1.00 85.31 399 SER A C 1
ATOM 3176 O O . SER A 1 399 ? -24.029 13.229 34.889 1.00 85.31 399 SER A O 1
ATOM 3178 N N . LYS A 1 400 ? -24.560 11.180 35.642 1.00 84.12 400 LYS A N 1
ATOM 3179 C CA . LYS A 1 400 ? -24.335 10.481 34.368 1.00 84.12 400 LYS A CA 1
ATOM 3180 C C . LYS A 1 400 ? -25.670 10.231 33.663 1.00 84.12 400 LYS A C 1
ATOM 3182 O O . LYS A 1 400 ? -26.371 9.281 34.022 1.00 84.12 400 LYS A O 1
ATOM 3187 N N . PRO A 1 401 ? -26.013 11.036 32.642 1.00 77.75 401 PRO A N 1
ATOM 3188 C CA . PRO A 1 401 ? -27.308 10.944 31.988 1.00 77.75 401 PRO A CA 1
ATOM 3189 C C . PRO A 1 401 ? -27.500 9.598 31.287 1.00 77.75 401 PRO A C 1
ATOM 3191 O O . PRO A 1 401 ? -26.546 8.922 30.875 1.00 77.75 401 PRO A O 1
ATOM 3194 N N . ASP A 1 402 ? -28.766 9.238 31.111 1.00 77.25 402 ASP A N 1
ATOM 3195 C CA . ASP A 1 402 ? -29.142 8.112 30.272 1.00 77.25 402 ASP A CA 1
ATOM 3196 C C . ASP A 1 402 ? -28.872 8.436 28.805 1.00 77.25 402 ASP A C 1
ATOM 3198 O O . ASP A 1 402 ? -28.963 9.578 28.341 1.00 77.25 402 ASP A O 1
ATOM 3202 N N . PHE A 1 403 ? -28.495 7.411 28.053 1.00 70.38 403 PHE A N 1
ATOM 3203 C CA . PHE A 1 403 ? -28.171 7.591 26.652 1.00 70.38 403 PHE A CA 1
ATOM 3204 C C . PHE A 1 403 ? -29.440 7.766 25.824 1.00 70.38 403 PHE A C 1
ATOM 3206 O O . PHE A 1 403 ? -30.179 6.813 25.586 1.00 70.38 403 PHE A O 1
ATOM 3213 N N . GLN A 1 404 ? -29.643 8.974 25.304 1.00 67.38 404 GLN A N 1
ATOM 3214 C CA . GLN A 1 404 ? -30.636 9.222 24.268 1.00 67.38 404 GLN A CA 1
ATOM 3215 C C . GLN A 1 404 ? -29.952 9.229 22.895 1.00 67.38 404 GLN A C 1
ATOM 3217 O O . GLN A 1 404 ? -29.144 10.121 22.616 1.00 67.38 404 GLN A O 1
ATOM 3222 N N . PRO A 1 405 ? -30.239 8.258 22.007 1.00 61.97 405 PRO A N 1
ATOM 3223 C CA . PRO A 1 405 ? -29.685 8.274 20.662 1.00 61.97 405 PRO A CA 1
ATOM 3224 C C . PRO A 1 405 ? -30.225 9.493 19.906 1.00 61.97 405 PRO A C 1
ATOM 3226 O O . PRO A 1 405 ? -31.386 9.527 19.499 1.00 61.97 405 PRO A O 1
ATOM 3229 N N . SER A 1 406 ? -29.385 10.508 19.687 1.00 64.19 406 SER A N 1
ATOM 3230 C CA . SER A 1 406 ? -29.802 11.669 18.904 1.00 64.19 406 SER A CA 1
ATOM 3231 C C . SER A 1 406 ? -30.019 11.260 17.441 1.00 64.19 406 SER A C 1
ATOM 3233 O O . SER A 1 406 ? -29.181 10.598 16.818 1.00 64.19 406 SER A O 1
ATOM 3235 N N . LYS A 1 407 ? -31.150 11.676 16.850 1.00 68.12 407 LYS A N 1
ATOM 3236 C CA . LYS A 1 407 ? -31.402 11.507 15.405 1.00 68.12 407 LYS A CA 1
ATOM 3237 C C . LYS A 1 407 ? -30.269 12.132 14.575 1.00 68.12 407 LYS A C 1
ATOM 3239 O O . LYS A 1 407 ? -29.878 11.565 13.558 1.00 68.12 407 LYS A O 1
ATOM 3244 N N . ALA A 1 408 ? -29.689 13.232 15.065 1.00 66.31 408 ALA A N 1
ATOM 3245 C CA . ALA A 1 408 ? -28.526 13.893 14.482 1.00 66.31 408 ALA A CA 1
ATOM 3246 C C . ALA A 1 408 ? -27.296 12.970 14.404 1.00 66.31 408 ALA A C 1
ATOM 3248 O O . ALA A 1 408 ? -26.684 12.872 13.347 1.00 66.31 408 ALA A O 1
ATOM 3249 N N . GLY A 1 409 ? -26.973 12.218 15.463 1.00 63.72 409 GLY A N 1
ATO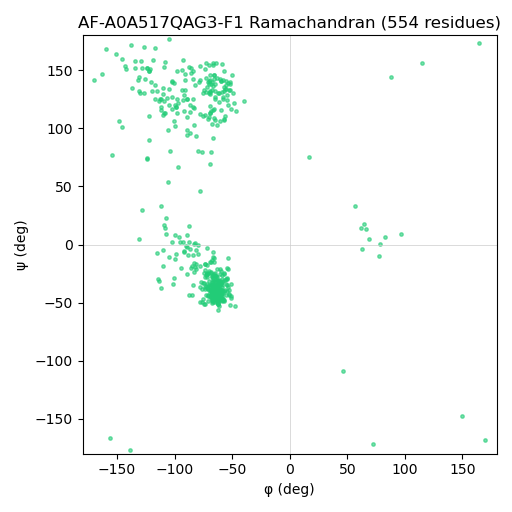M 3250 C CA . GLY A 1 409 ? -25.840 11.285 15.465 1.00 63.72 409 GLY A CA 1
ATOM 3251 C C . GLY A 1 409 ? -25.977 10.164 14.428 1.00 63.72 409 GLY A C 1
ATOM 3252 O O . GLY A 1 409 ? -24.993 9.766 13.801 1.00 63.72 409 GLY A O 1
ATOM 3253 N N . ARG A 1 410 ? -27.209 9.696 14.182 1.00 65.88 410 ARG A N 1
ATOM 3254 C CA . ARG A 1 410 ? -27.505 8.720 13.121 1.00 65.88 410 ARG A CA 1
ATOM 3255 C C . ARG A 1 410 ? -27.314 9.321 11.729 1.00 65.88 410 ARG A C 1
ATOM 3257 O O . ARG A 1 410 ? -26.693 8.680 10.888 1.00 65.88 410 ARG A O 1
ATOM 3264 N N . VAL A 1 411 ? -27.817 10.534 11.500 1.00 71.69 411 VAL A N 1
ATOM 3265 C CA . VAL A 1 411 ? -27.653 11.248 10.223 1.00 71.69 411 VAL A CA 1
ATOM 3266 C C . VAL A 1 411 ? -26.173 11.520 9.947 1.00 71.69 411 VAL A C 1
ATOM 3268 O O . VAL A 1 411 ? -25.691 11.169 8.876 1.00 71.69 411 VAL A O 1
ATOM 3271 N N . VAL A 1 412 ? -25.424 12.026 10.931 1.00 69.25 412 VAL A N 1
ATOM 3272 C CA . VAL A 1 412 ? -23.974 12.261 10.817 1.00 69.25 412 VAL A CA 1
ATOM 3273 C C . VAL A 1 412 ? -23.217 10.965 10.516 1.00 69.25 412 VAL A C 1
ATOM 3275 O O . VAL A 1 412 ? -22.358 10.960 9.642 1.00 69.25 412 VAL A O 1
ATOM 3278 N N . SER A 1 413 ? -23.558 9.851 11.173 1.00 66.12 413 SER A N 1
ATOM 3279 C CA . SER A 1 413 ? -22.909 8.555 10.908 1.00 66.12 413 SER A CA 1
ATOM 3280 C C . SER A 1 413 ? -23.177 8.045 9.487 1.00 66.12 413 SER A C 1
ATOM 3282 O O . SER A 1 413 ? -22.278 7.496 8.859 1.00 66.12 413 SER A O 1
ATOM 3284 N N . ILE A 1 414 ? -24.396 8.240 8.966 1.00 75.00 414 ILE A N 1
ATOM 3285 C CA . ILE A 1 414 ? -24.744 7.884 7.582 1.00 75.00 414 ILE A CA 1
ATOM 3286 C C . ILE A 1 414 ? -23.989 8.781 6.598 1.00 75.00 414 ILE A C 1
ATOM 3288 O O . ILE A 1 414 ? -23.386 8.265 5.664 1.00 75.00 414 ILE A O 1
ATOM 3292 N N . ILE A 1 415 ? -23.971 10.099 6.827 1.00 78.88 415 ILE A N 1
ATOM 3293 C CA . ILE A 1 415 ? -23.229 11.055 5.993 1.00 78.88 415 ILE A CA 1
ATOM 3294 C C . ILE A 1 415 ? -21.750 10.672 5.946 1.00 78.88 415 ILE A C 1
ATOM 3296 O O . ILE A 1 415 ? -21.187 10.563 4.863 1.00 78.88 415 ILE A O 1
ATOM 3300 N N . PHE A 1 416 ? -21.130 10.392 7.093 1.00 72.50 416 PHE A N 1
ATOM 3301 C CA . PHE A 1 416 ? -19.735 9.958 7.139 1.00 72.50 416 PHE A CA 1
ATOM 3302 C C . PHE A 1 416 ? -19.503 8.616 6.449 1.00 72.50 416 PHE A C 1
ATOM 3304 O O . PHE A 1 416 ? -18.504 8.477 5.754 1.00 72.50 416 PHE A O 1
ATOM 3311 N N . ALA A 1 417 ? -20.404 7.640 6.597 1.00 72.94 417 ALA A N 1
ATOM 3312 C CA . ALA A 1 417 ? -20.292 6.370 5.882 1.00 72.94 417 ALA A CA 1
ATOM 3313 C C . ALA A 1 417 ? -20.356 6.579 4.361 1.00 72.94 417 ALA A C 1
ATOM 3315 O O . ALA A 1 417 ? -19.560 5.991 3.639 1.00 72.94 417 ALA A O 1
ATOM 3316 N N . VAL A 1 418 ? -21.240 7.461 3.882 1.00 81.00 418 VAL A N 1
ATOM 3317 C CA . VAL A 1 418 ? -21.322 7.840 2.463 1.00 81.00 418 VAL A CA 1
ATOM 3318 C C . VAL A 1 418 ? -20.055 8.570 2.020 1.00 81.00 418 VAL A C 1
ATOM 3320 O O . VAL A 1 418 ? -19.488 8.207 0.996 1.00 81.00 418 VAL A O 1
ATOM 3323 N N . ILE A 1 419 ? -19.560 9.539 2.797 1.00 82.25 419 ILE A N 1
ATOM 3324 C CA . ILE A 1 419 ? -18.307 10.252 2.503 1.00 82.25 419 ILE A CA 1
ATOM 3325 C C . ILE A 1 419 ? -17.126 9.283 2.467 1.00 82.25 419 ILE A C 1
ATOM 3327 O O . ILE A 1 419 ? -16.296 9.388 1.576 1.00 82.25 419 ILE A O 1
ATOM 3331 N N . ALA A 1 420 ? -17.042 8.324 3.388 1.00 75.94 420 ALA A N 1
ATOM 3332 C CA . ALA A 1 420 ? -15.996 7.310 3.371 1.00 75.94 420 ALA A CA 1
ATOM 3333 C C . ALA A 1 420 ? -16.124 6.413 2.132 1.00 75.94 420 ALA A C 1
ATOM 3335 O O . ALA A 1 420 ? -15.131 6.163 1.454 1.00 75.94 420 ALA A O 1
ATOM 3336 N N . LEU A 1 421 ? -17.334 5.972 1.786 1.00 77.94 421 LEU A N 1
ATOM 3337 C CA . LEU A 1 421 ? -17.577 5.094 0.641 1.00 77.94 421 LEU A CA 1
ATOM 3338 C C . LEU A 1 421 ? -17.284 5.802 -0.693 1.00 77.94 421 LEU A C 1
ATOM 3340 O O . LEU A 1 421 ? -16.649 5.217 -1.563 1.00 77.94 421 LEU A O 1
ATOM 3344 N N . VAL A 1 422 ? -17.649 7.077 -0.827 1.00 82.06 422 VAL A N 1
ATOM 3345 C CA . VAL A 1 422 ? -17.326 7.901 -2.003 1.00 82.06 422 VAL A CA 1
ATOM 3346 C C . VAL A 1 422 ? -15.845 8.289 -2.008 1.00 82.06 422 VAL A C 1
ATOM 3348 O O . VAL A 1 422 ? -15.153 8.063 -2.991 1.00 82.06 422 VAL A O 1
ATOM 3351 N N . GLY A 1 423 ? -15.335 8.830 -0.904 1.00 80.31 423 GLY A N 1
ATOM 3352 C CA . GLY A 1 423 ? -13.985 9.383 -0.804 1.00 80.31 423 GLY A CA 1
ATOM 3353 C C . GLY A 1 423 ? -12.869 8.341 -0.807 1.00 80.31 423 GLY A C 1
ATOM 3354 O O . GLY A 1 423 ? -11.774 8.645 -1.262 1.00 80.31 423 GLY A O 1
ATOM 3355 N N . THR A 1 424 ? -13.125 7.116 -0.336 1.00 76.81 424 THR A N 1
ATOM 3356 C CA . THR A 1 424 ? -12.128 6.026 -0.337 1.00 76.81 424 THR A CA 1
ATOM 3357 C C . THR A 1 424 ? -12.484 4.901 -1.299 1.00 76.81 424 THR A C 1
ATOM 3359 O O . THR A 1 424 ? -11.600 4.380 -1.974 1.00 76.81 424 THR A O 1
ATOM 3362 N N . GLY A 1 425 ? -13.768 4.559 -1.434 1.00 76.19 425 GLY A N 1
ATOM 3363 C CA . GLY A 1 425 ? -14.204 3.472 -2.308 1.00 76.19 425 GLY A CA 1
ATOM 3364 C C . GLY A 1 425 ? -14.026 3.787 -3.791 1.00 76.19 425 GLY A C 1
ATOM 3365 O O . GLY A 1 425 ? -13.542 2.933 -4.527 1.00 76.19 425 GLY A O 1
ATOM 3366 N N . TRP A 1 426 ? -14.341 5.009 -4.236 1.00 78.31 426 TRP A N 1
ATOM 3367 C CA . TRP A 1 426 ? -14.170 5.390 -5.644 1.00 78.31 426 TRP A CA 1
ATOM 3368 C C . TRP A 1 426 ? -12.697 5.388 -6.090 1.00 78.31 426 TRP A C 1
ATOM 3370 O O . TRP A 1 426 ? -12.393 4.725 -7.086 1.00 78.31 426 TRP A O 1
ATOM 3380 N N . PRO A 1 427 ? -11.750 6.014 -5.358 1.00 81.25 427 PRO A N 1
ATOM 3381 C CA . PRO A 1 427 ? -10.330 5.903 -5.688 1.00 81.25 427 PRO A CA 1
ATOM 3382 C C . PRO A 1 427 ? -9.816 4.463 -5.641 1.00 81.25 427 PRO A C 1
ATOM 3384 O O . PRO A 1 427 ? -9.095 4.056 -6.547 1.00 81.25 427 PRO A O 1
ATOM 3387 N N . LEU A 1 428 ? -10.210 3.670 -4.633 1.00 78.44 428 LEU A N 1
ATOM 3388 C CA . LEU A 1 428 ? -9.817 2.258 -4.547 1.00 78.44 428 LEU A CA 1
ATOM 3389 C C . LEU A 1 428 ? -10.305 1.461 -5.758 1.00 78.44 428 LEU A C 1
ATOM 3391 O O . LEU A 1 428 ? -9.543 0.666 -6.300 1.00 78.44 428 LEU A O 1
ATOM 3395 N N . MET A 1 429 ? -11.534 1.701 -6.220 1.00 78.12 429 MET A N 1
ATOM 3396 C CA . MET A 1 429 ? -12.068 1.056 -7.419 1.00 78.12 429 MET A CA 1
ATOM 3397 C C . MET A 1 429 ? -11.346 1.508 -8.687 1.00 78.12 429 MET A C 1
ATOM 3399 O O . MET A 1 429 ? -11.018 0.668 -9.516 1.00 78.12 429 MET A O 1
ATOM 3403 N N . HIS A 1 430 ? -11.023 2.793 -8.832 1.00 80.38 430 HIS A N 1
ATOM 3404 C CA . HIS A 1 430 ? -10.210 3.261 -9.958 1.00 80.38 430 HIS A CA 1
ATOM 3405 C C . HIS A 1 430 ? -8.823 2.622 -9.982 1.00 80.38 430 HIS A C 1
ATOM 3407 O O . HIS A 1 430 ? -8.370 2.179 -11.035 1.00 80.38 430 HIS A O 1
ATOM 3413 N N . VAL A 1 431 ? -8.174 2.528 -8.821 1.00 77.25 431 VAL A N 1
ATOM 3414 C CA . VAL A 1 431 ? -6.889 1.839 -8.672 1.00 77.25 431 VAL A CA 1
ATOM 3415 C C . VAL A 1 431 ? -7.031 0.352 -9.005 1.00 77.25 431 VAL A C 1
ATOM 3417 O O . VAL A 1 431 ? -6.191 -0.192 -9.716 1.00 77.25 431 VAL A O 1
ATOM 3420 N N . ALA A 1 432 ? -8.103 -0.302 -8.548 1.00 77.88 432 ALA A N 1
ATOM 3421 C CA . ALA A 1 432 ? -8.371 -1.707 -8.840 1.00 77.88 432 ALA A CA 1
ATOM 3422 C C . ALA A 1 432 ? -8.572 -1.957 -10.341 1.00 77.88 432 ALA A C 1
ATOM 3424 O O . ALA A 1 432 ? -8.044 -2.932 -10.873 1.00 77.88 432 ALA A O 1
ATOM 3425 N N . VAL A 1 433 ? -9.316 -1.072 -11.013 1.00 78.81 433 VAL A N 1
ATOM 3426 C CA . VAL A 1 433 ? -9.606 -1.149 -12.449 1.00 78.81 433 VAL A CA 1
ATOM 3427 C C . VAL A 1 433 ? -8.351 -0.880 -13.279 1.00 78.81 433 VAL A C 1
ATOM 3429 O O . VAL A 1 433 ? -8.060 -1.635 -14.201 1.00 78.81 433 VAL A O 1
ATOM 3432 N N . GLY A 1 434 ? -7.578 0.153 -12.935 1.00 71.75 434 GLY A N 1
ATOM 3433 C CA . GLY A 1 434 ? -6.349 0.510 -13.652 1.00 71.75 434 GLY A CA 1
ATOM 3434 C C . GLY A 1 434 ? -5.216 -0.508 -13.494 1.00 71.75 434 GLY A C 1
ATOM 3435 O O . GLY A 1 434 ? -4.346 -0.588 -14.355 1.00 71.75 434 GLY A O 1
ATOM 3436 N N . ALA A 1 435 ? -5.238 -1.304 -12.422 1.00 75.00 435 ALA A N 1
ATOM 3437 C CA . ALA A 1 435 ? -4.254 -2.351 -12.160 1.00 75.00 435 ALA A CA 1
ATOM 3438 C C . ALA A 1 435 ? -4.736 -3.764 -12.536 1.00 75.00 435 ALA A C 1
ATOM 3440 O O . ALA A 1 435 ? -4.062 -4.730 -12.183 1.00 75.00 435 ALA A O 1
ATOM 3441 N N . MET A 1 436 ? -5.893 -3.904 -13.207 1.00 80.31 436 MET A N 1
ATOM 3442 C CA . MET A 1 436 ? -6.416 -5.227 -13.564 1.00 80.31 436 MET A CA 1
ATOM 3443 C C . MET A 1 436 ? -5.383 -6.020 -14.371 1.00 80.31 436 MET A C 1
ATOM 3445 O O . MET A 1 436 ? -4.838 -5.466 -15.333 1.00 80.31 436 MET A O 1
ATOM 3449 N N . PRO A 1 437 ? -5.156 -7.305 -14.027 1.00 77.50 437 PRO A N 1
ATOM 3450 C CA . PRO A 1 437 ? -4.270 -8.166 -14.791 1.00 77.50 437 PRO A CA 1
ATOM 3451 C C . PRO A 1 437 ? -4.687 -8.160 -16.259 1.00 77.50 437 PRO A C 1
ATOM 3453 O O . PRO A 1 437 ? -5.823 -8.504 -16.599 1.00 77.50 437 PRO A O 1
ATOM 3456 N N . GLN A 1 438 ? -3.771 -7.733 -17.120 1.00 80.69 438 GLN A N 1
ATOM 3457 C CA . GLN A 1 438 ? -3.941 -7.852 -18.558 1.00 80.69 438 GLN A CA 1
ATOM 3458 C C . GLN A 1 438 ? -3.498 -9.254 -18.985 1.00 80.69 438 GLN A C 1
ATOM 3460 O O . GLN A 1 438 ? -2.633 -9.845 -18.334 1.00 80.69 438 GLN A O 1
ATOM 3465 N N . PRO A 1 439 ? -4.097 -9.823 -20.044 1.00 80.25 439 PRO A N 1
ATOM 3466 C CA . PRO A 1 439 ? -3.610 -11.080 -20.592 1.00 80.25 439 PRO A CA 1
ATOM 3467 C C . PRO A 1 439 ? -2.138 -10.933 -20.983 1.00 80.25 439 PRO A C 1
ATOM 3469 O O . PRO A 1 439 ? -1.764 -9.935 -21.598 1.00 80.25 439 PRO A O 1
ATOM 3472 N N . GLU A 1 440 ? -1.323 -11.929 -20.641 1.00 82.94 440 GLU A N 1
ATOM 3473 C CA . GLU A 1 440 ? 0.089 -11.945 -21.022 1.00 82.94 440 GLU A CA 1
ATOM 3474 C C . GLU A 1 440 ? 0.241 -11.938 -22.554 1.00 82.94 440 GLU A C 1
ATOM 3476 O O . GLU A 1 440 ? -0.559 -12.573 -23.264 1.00 82.94 440 GLU A O 1
ATOM 3481 N N . PRO A 1 441 ? 1.247 -11.222 -23.089 1.00 85.94 441 PRO A N 1
ATOM 3482 C CA . PRO A 1 441 ? 1.524 -11.236 -24.514 1.00 85.94 441 PRO A CA 1
ATOM 3483 C C . PRO A 1 441 ? 1.889 -12.655 -24.955 1.00 85.94 441 PRO A C 1
ATOM 3485 O O . PRO A 1 441 ? 2.721 -13.331 -24.354 1.00 85.94 441 PRO A O 1
ATOM 3488 N N . LYS A 1 442 ? 1.249 -13.124 -26.027 1.00 86.31 442 LYS A N 1
ATOM 3489 C CA . LYS A 1 442 ? 1.594 -14.406 -26.644 1.00 86.31 442 LYS A CA 1
ATOM 3490 C C . LYS A 1 442 ? 2.707 -14.178 -27.655 1.00 86.31 442 LYS A C 1
ATOM 3492 O O . LYS A 1 442 ? 2.486 -13.456 -28.625 1.00 86.31 442 LYS A O 1
ATOM 3497 N N . PHE A 1 443 ? 3.844 -14.833 -27.440 1.00 84.25 443 PHE A N 1
ATOM 3498 C CA . PHE A 1 443 ? 4.954 -14.850 -28.388 1.00 84.25 443 PHE A CA 1
ATOM 3499 C C . PHE A 1 443 ? 4.532 -15.566 -29.668 1.00 84.25 443 PHE A C 1
ATOM 3501 O O . PHE A 1 443 ? 4.041 -16.699 -29.624 1.00 84.25 443 PHE A O 1
ATOM 3508 N N . ARG A 1 444 ? 4.690 -14.893 -30.804 1.00 83.56 444 ARG A N 1
ATOM 3509 C CA . ARG A 1 444 ? 4.428 -15.475 -32.120 1.00 83.56 444 ARG A CA 1
ATOM 3510 C C . ARG A 1 444 ? 5.725 -16.036 -32.691 1.00 83.56 444 ARG A C 1
ATOM 3512 O O . ARG A 1 444 ? 6.804 -15.529 -32.414 1.00 83.56 444 ARG A O 1
ATOM 3519 N N . SER A 1 445 ? 5.616 -17.077 -33.507 1.00 81.81 445 SER A N 1
ATOM 3520 C CA . SER A 1 445 ? 6.688 -17.427 -34.436 1.00 81.81 445 SER A CA 1
ATOM 3521 C C . SER A 1 445 ? 6.660 -16.432 -35.592 1.00 81.81 445 SER A C 1
ATOM 3523 O O . SER A 1 445 ? 5.595 -16.217 -36.177 1.00 81.81 445 SER A O 1
ATOM 3525 N N . GLY A 1 446 ? 7.804 -15.854 -35.927 1.00 76.06 446 GLY A N 1
ATOM 3526 C CA . GLY A 1 446 ? 7.960 -14.954 -37.061 1.00 76.06 446 GLY A CA 1
ATOM 3527 C C . GLY A 1 446 ? 9.248 -15.243 -37.814 1.00 76.06 446 GLY A C 1
ATOM 3528 O O . GLY A 1 446 ? 10.074 -16.032 -37.359 1.00 76.06 446 GLY A O 1
ATOM 3529 N N . SER A 1 447 ? 9.387 -14.593 -38.961 1.00 76.62 447 SER A N 1
ATOM 3530 C CA . SER A 1 447 ? 10.649 -14.469 -39.679 1.00 76.62 447 SER A CA 1
ATOM 3531 C C . SER A 1 447 ? 10.975 -12.991 -39.837 1.00 76.62 447 SER A C 1
ATOM 3533 O O . SER A 1 447 ? 10.061 -12.161 -39.904 1.00 76.62 447 SER A O 1
ATOM 3535 N N . PHE A 1 448 ? 12.251 -12.640 -39.913 1.00 78.25 448 PHE A N 1
ATOM 3536 C CA . PHE A 1 448 ? 12.623 -11.306 -40.371 1.00 78.25 448 PHE A CA 1
ATOM 3537 C C . PHE A 1 448 ? 12.250 -11.124 -41.843 1.00 78.25 448 PHE A C 1
ATOM 3539 O O . PHE A 1 448 ? 12.465 -12.009 -42.672 1.00 78.25 448 PHE A O 1
ATOM 3546 N N . ASP A 1 449 ? 11.683 -9.965 -42.169 1.00 64.69 449 ASP A N 1
ATOM 3547 C CA . ASP A 1 449 ? 11.535 -9.561 -43.559 1.00 64.69 449 ASP A CA 1
ATOM 3548 C C . ASP A 1 449 ? 12.926 -9.273 -44.136 1.00 64.69 449 ASP A C 1
ATOM 3550 O O . ASP A 1 449 ? 13.777 -8.668 -43.476 1.00 64.69 449 ASP A O 1
ATOM 3554 N N . ALA A 1 450 ? 13.163 -9.715 -45.373 1.00 51.91 450 ALA A N 1
ATOM 3555 C CA . ALA A 1 450 ? 14.382 -9.427 -46.118 1.00 51.91 450 ALA A CA 1
ATOM 3556 C C . ALA A 1 450 ? 14.420 -7.934 -46.481 1.00 51.91 450 ALA A C 1
ATOM 3558 O O . ALA A 1 450 ? 14.058 -7.535 -47.587 1.00 51.91 450 ALA A O 1
ATOM 3559 N N . GLN A 1 451 ? 14.801 -7.100 -45.520 1.00 48.19 451 GLN A N 1
ATOM 3560 C CA . GLN A 1 451 ? 14.996 -5.673 -45.707 1.00 48.19 451 GLN A CA 1
ATOM 3561 C C . GLN A 1 451 ? 16.492 -5.368 -45.566 1.00 48.19 451 GLN A C 1
ATOM 3563 O O . GLN A 1 451 ? 17.100 -5.653 -44.534 1.00 48.19 451 GLN A O 1
ATOM 3568 N N . ASP A 1 452 ? 17.082 -4.846 -46.647 1.00 39.88 452 ASP A N 1
ATOM 3569 C CA . ASP A 1 452 ? 18.498 -4.473 -46.783 1.00 39.88 452 ASP A CA 1
ATOM 3570 C C . ASP A 1 452 ? 18.836 -3.238 -45.921 1.00 39.88 452 ASP A C 1
ATOM 3572 O O . ASP A 1 452 ? 19.110 -2.158 -46.439 1.00 39.88 452 ASP A O 1
ATOM 3576 N N . ASP A 1 453 ? 18.836 -3.372 -44.595 1.00 43.44 453 ASP A N 1
ATOM 3577 C CA . ASP A 1 453 ? 19.302 -2.317 -43.685 1.00 43.44 453 ASP A CA 1
ATOM 3578 C C . ASP A 1 453 ? 20.753 -2.563 -43.252 1.00 43.44 453 ASP A C 1
ATOM 3580 O O . ASP A 1 453 ? 21.086 -2.782 -42.091 1.00 43.44 453 ASP A O 1
ATOM 3584 N N . PHE A 1 454 ? 21.656 -2.466 -44.226 1.00 39.69 454 PHE A N 1
ATOM 3585 C CA . PHE A 1 454 ? 23.013 -1.988 -43.972 1.00 39.69 454 PHE A CA 1
ATOM 3586 C C . PHE A 1 454 ? 23.286 -0.793 -44.880 1.00 39.69 454 PHE A C 1
ATOM 3588 O O . PHE A 1 454 ? 24.037 -0.864 -45.854 1.00 39.69 454 PHE A O 1
ATOM 3595 N N . GLY A 1 455 ? 22.679 0.343 -44.539 1.00 37.78 455 GLY A N 1
ATOM 3596 C CA . GLY A 1 455 ? 23.179 1.626 -45.007 1.00 37.78 455 GLY A CA 1
ATOM 3597 C C . GLY A 1 455 ? 24.630 1.798 -44.550 1.00 37.78 455 GLY A C 1
ATOM 3598 O O . GLY A 1 455 ? 24.945 1.650 -43.368 1.00 37.78 455 GLY A O 1
ATOM 3599 N N . GLN A 1 456 ? 25.532 2.101 -45.486 1.00 34.91 456 GLN A N 1
ATOM 3600 C CA . GLN A 1 456 ? 26.842 2.652 -45.141 1.00 34.91 456 GLN A CA 1
ATOM 3601 C C . GLN A 1 456 ? 26.638 3.868 -44.230 1.00 34.91 456 GLN A C 1
ATOM 3603 O O . GLN A 1 456 ? 25.746 4.679 -44.486 1.00 34.91 456 GLN A O 1
ATOM 3608 N N . ILE A 1 457 ? 27.486 4.019 -43.205 1.00 39.38 457 ILE A N 1
ATOM 3609 C CA . ILE A 1 457 ? 27.587 5.269 -42.441 1.00 39.38 457 ILE A CA 1
ATOM 3610 C C . ILE A 1 457 ? 27.699 6.402 -43.473 1.00 39.38 457 ILE A C 1
ATOM 3612 O O . ILE A 1 457 ? 28.626 6.346 -44.294 1.00 39.38 457 ILE A O 1
ATOM 3616 N N . PRO A 1 458 ? 26.792 7.399 -43.492 1.00 35.09 458 PRO A N 1
ATOM 3617 C CA . PRO A 1 458 ? 26.930 8.527 -44.395 1.00 35.09 458 PRO A CA 1
ATOM 3618 C C . PRO A 1 458 ? 28.288 9.166 -44.123 1.00 35.09 458 PRO A C 1
ATOM 3620 O O . PRO A 1 458 ? 28.503 9.772 -43.078 1.00 35.09 458 PRO A O 1
ATOM 3623 N N . SER A 1 459 ? 29.235 8.998 -45.046 1.00 42.69 459 SER A N 1
ATOM 3624 C CA . SER A 1 459 ? 30.568 9.599 -44.908 1.00 42.69 459 SER A CA 1
ATOM 3625 C C . SER A 1 459 ? 30.539 11.117 -45.103 1.00 42.69 459 SER A C 1
ATOM 3627 O O . SER A 1 459 ? 31.541 11.782 -44.893 1.00 42.69 459 SER A O 1
ATOM 3629 N N . GLU A 1 460 ? 29.378 11.680 -45.424 1.00 39.75 460 GLU A N 1
ATOM 3630 C CA . GLU A 1 460 ? 29.093 13.103 -45.374 1.00 39.75 460 GLU A CA 1
ATOM 3631 C C . GLU A 1 460 ? 27.615 13.268 -45.027 1.00 39.75 460 GLU A C 1
ATOM 3633 O O . GLU A 1 460 ? 26.733 13.064 -45.866 1.00 39.75 460 GLU A O 1
ATOM 3638 N N . THR A 1 461 ? 27.316 13.683 -43.799 1.00 30.78 461 THR A N 1
ATOM 3639 C CA . THR A 1 461 ? 26.039 14.338 -43.532 1.00 30.78 461 THR A CA 1
ATOM 3640 C C . THR A 1 461 ? 26.073 15.664 -44.285 1.00 30.78 461 THR A C 1
ATOM 3642 O O . THR A 1 461 ? 26.540 16.679 -43.767 1.00 30.78 461 THR A O 1
ATOM 3645 N N . LYS A 1 462 ? 25.592 15.676 -45.534 1.00 37.06 462 LYS A N 1
ATOM 3646 C CA . LYS A 1 462 ? 25.080 16.914 -46.123 1.00 37.06 462 LYS A CA 1
ATOM 3647 C C . LYS A 1 462 ? 24.083 17.468 -45.118 1.00 37.06 462 LYS A C 1
ATOM 3649 O O . LYS A 1 462 ? 23.090 16.810 -44.812 1.00 37.06 462 LYS A O 1
ATOM 3654 N N . GLN A 1 463 ? 24.397 18.647 -44.585 1.00 30.78 463 GLN A N 1
ATOM 3655 C CA . GLN A 1 463 ? 23.491 19.437 -43.765 1.00 30.78 463 GLN A CA 1
ATOM 3656 C C . GLN A 1 463 ? 22.083 19.354 -44.367 1.00 30.78 463 GLN A C 1
ATOM 3658 O O . GLN A 1 463 ? 21.913 19.709 -45.540 1.00 30.78 463 GLN A O 1
ATOM 3663 N N . PRO A 1 464 ? 21.066 18.924 -43.605 1.00 30.75 464 PRO A N 1
ATOM 3664 C CA . PRO A 1 464 ? 19.707 19.268 -43.949 1.00 30.75 464 PRO A CA 1
ATOM 3665 C C . PRO A 1 464 ? 19.658 20.792 -43.899 1.00 30.75 464 PRO A C 1
ATOM 3667 O O . PRO A 1 464 ? 19.735 21.397 -42.828 1.00 30.75 464 PRO A O 1
ATOM 3670 N N . VAL A 1 465 ? 19.607 21.423 -45.071 1.00 39.78 465 VAL A N 1
ATOM 3671 C CA . VAL A 1 465 ? 19.181 22.813 -45.180 1.00 39.78 465 VAL A CA 1
ATOM 3672 C C . VAL A 1 465 ? 17.787 22.834 -44.572 1.00 39.78 465 VAL A C 1
ATOM 3674 O O . VAL A 1 465 ? 16.853 22.261 -45.134 1.00 39.78 465 VAL A O 1
ATOM 3677 N N . ALA A 1 466 ? 17.673 23.409 -43.376 1.00 31.53 466 ALA A N 1
ATOM 3678 C CA . ALA A 1 466 ? 16.386 23.656 -42.759 1.00 31.53 466 ALA A CA 1
ATOM 3679 C C . ALA A 1 466 ? 15.513 24.406 -43.782 1.00 31.53 466 ALA A C 1
ATOM 3681 O O . ALA A 1 466 ? 16.010 25.355 -44.402 1.00 31.53 466 ALA A O 1
ATOM 3682 N N . PRO A 1 467 ? 14.251 23.998 -44.007 1.00 33.44 467 PRO A N 1
ATOM 3683 C CA . PRO A 1 467 ? 13.360 24.778 -44.851 1.00 33.44 467 PRO A CA 1
ATOM 3684 C C . PRO A 1 467 ? 13.295 26.214 -44.308 1.00 33.44 467 PRO A C 1
ATOM 3686 O O . PRO A 1 467 ? 13.305 26.398 -43.085 1.00 33.44 467 PRO A O 1
ATOM 3689 N N . PRO A 1 468 ? 13.268 27.234 -45.185 1.00 35.41 468 PRO A N 1
ATOM 3690 C CA . PRO A 1 468 ? 13.195 28.617 -44.749 1.00 35.41 468 PRO A CA 1
ATOM 3691 C C . PRO A 1 468 ? 11.907 28.783 -43.945 1.00 35.41 468 PRO A C 1
ATOM 3693 O O . PRO A 1 468 ? 10.803 28.581 -44.453 1.00 35.41 468 PRO A O 1
ATOM 3696 N N . VAL A 1 469 ? 12.055 29.092 -42.658 1.00 36.09 469 VAL A N 1
ATOM 3697 C CA . VAL A 1 469 ? 10.932 29.411 -41.779 1.00 36.09 469 VAL A CA 1
ATOM 3698 C C . VAL A 1 469 ? 10.493 30.834 -42.111 1.00 36.09 469 VAL A C 1
ATOM 3700 O O . VAL A 1 469 ? 10.836 31.791 -41.423 1.00 36.09 469 VAL A O 1
ATOM 3703 N N . ASP A 1 470 ? 9.733 30.969 -43.192 1.00 38.06 470 ASP A N 1
ATOM 3704 C CA . ASP A 1 470 ? 8.897 32.136 -43.444 1.00 38.06 470 ASP A CA 1
ATOM 3705 C C . ASP A 1 470 ? 7.617 31.999 -42.610 1.00 38.06 470 ASP A C 1
ATOM 3707 O O . ASP A 1 470 ? 6.582 31.564 -43.107 1.00 38.06 470 ASP A O 1
ATOM 3711 N N . GLN A 1 471 ? 7.695 32.334 -41.316 1.00 31.11 471 GLN A N 1
ATOM 3712 C CA . GLN A 1 471 ? 6.604 32.979 -40.568 1.00 31.11 471 GLN A CA 1
ATOM 3713 C C . GLN A 1 471 ? 7.081 33.466 -39.182 1.00 31.11 471 GLN A C 1
ATOM 3715 O O . GLN A 1 471 ? 7.902 32.815 -38.535 1.00 31.11 471 GLN A O 1
ATOM 3720 N N . PRO A 1 472 ? 6.612 34.642 -38.725 1.00 36.12 472 PRO A N 1
ATOM 3721 C CA . PRO A 1 472 ? 7.340 35.482 -37.783 1.00 36.12 472 PRO A CA 1
ATOM 3722 C C . PRO A 1 472 ? 7.062 35.094 -36.327 1.00 36.12 472 PRO A C 1
ATOM 3724 O O . PRO A 1 472 ? 5.968 35.312 -35.810 1.00 36.12 472 PRO A O 1
ATOM 3727 N N . LEU A 1 473 ? 8.083 34.603 -35.625 1.00 34.50 473 LEU A N 1
ATOM 3728 C CA . LEU A 1 473 ? 8.128 34.645 -34.164 1.00 34.50 473 LEU A CA 1
ATOM 3729 C C . LEU A 1 473 ? 8.786 35.962 -33.732 1.00 34.50 473 LEU A C 1
ATOM 3731 O O . LEU A 1 473 ? 9.857 36.334 -34.206 1.00 34.50 473 LEU A O 1
ATOM 3735 N N . GLY A 1 474 ? 8.062 36.703 -32.895 1.00 34.16 474 GLY A N 1
ATOM 3736 C CA . GLY A 1 474 ? 8.253 38.124 -32.621 1.00 34.16 474 GLY A CA 1
ATOM 3737 C C . GLY A 1 474 ? 9.669 38.562 -32.233 1.00 34.16 474 GLY A C 1
ATOM 3738 O O . GLY A 1 474 ? 10.336 37.933 -31.421 1.00 34.16 474 GLY A O 1
ATOM 3739 N N . ALA A 1 475 ? 10.059 39.706 -32.805 1.00 41.03 475 ALA A N 1
ATOM 3740 C CA . ALA A 1 475 ? 11.090 40.649 -32.369 1.00 41.03 475 ALA A CA 1
ATOM 3741 C C . ALA A 1 475 ? 12.106 40.130 -31.328 1.00 41.03 475 ALA A C 1
ATOM 3743 O O . ALA A 1 475 ? 12.091 40.536 -30.162 1.00 41.03 475 ALA A O 1
ATOM 3744 N N . SER A 1 476 ? 13.058 39.301 -31.764 1.00 37.09 476 SER A N 1
ATOM 3745 C CA . SER A 1 476 ? 14.308 39.121 -31.028 1.00 37.09 476 SER A CA 1
ATOM 3746 C C . SER A 1 476 ? 15.127 40.409 -31.134 1.00 37.09 476 SER A C 1
ATOM 3748 O O . SER A 1 476 ? 15.488 40.837 -32.233 1.00 37.09 476 SER A O 1
ATOM 3750 N N . LYS A 1 477 ? 15.407 41.040 -29.989 1.00 39.78 477 LYS A N 1
ATOM 3751 C CA . LYS A 1 477 ? 16.357 42.158 -29.876 1.00 39.78 477 LYS A CA 1
ATOM 3752 C C . LYS A 1 477 ? 17.696 41.785 -30.540 1.00 39.78 477 LYS A C 1
ATOM 3754 O O . LYS A 1 477 ? 18.075 40.615 -30.478 1.00 39.78 477 LYS A O 1
ATOM 3759 N N . PRO A 1 478 ? 18.409 42.746 -31.158 1.00 42.34 478 PRO A N 1
ATOM 3760 C CA . PRO A 1 478 ? 19.667 42.465 -31.845 1.00 42.34 478 PRO A CA 1
ATOM 3761 C C . PRO A 1 478 ? 20.691 41.809 -30.901 1.00 42.34 478 PRO A C 1
ATOM 3763 O O . PRO A 1 478 ? 20.662 42.083 -29.695 1.00 42.34 478 PRO A O 1
ATOM 3766 N N . PRO A 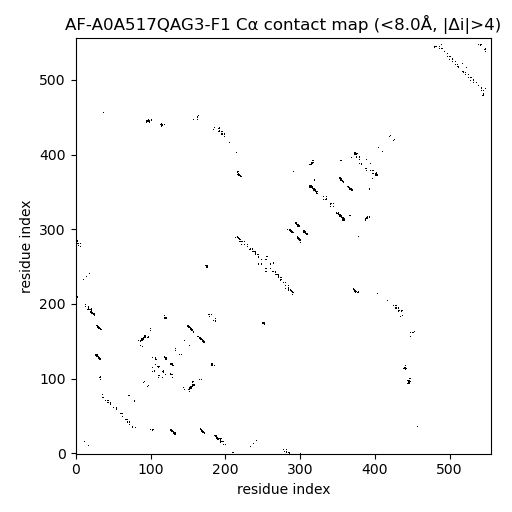1 479 ? 21.591 40.955 -31.427 1.00 45.12 479 PRO A N 1
ATOM 3767 C CA . PRO A 1 479 ? 22.624 40.301 -30.633 1.00 45.12 479 PRO A CA 1
ATOM 3768 C C . PRO A 1 479 ? 23.494 41.355 -29.941 1.00 45.12 479 PRO A C 1
ATOM 3770 O O . PRO A 1 479 ? 24.024 42.265 -30.577 1.00 45.12 479 PRO A O 1
ATOM 3773 N N . VAL A 1 480 ? 23.602 41.247 -28.617 1.00 54.84 480 VAL A N 1
ATOM 3774 C CA . VAL A 1 480 ? 24.406 42.146 -27.787 1.00 54.84 480 VAL A CA 1
ATOM 3775 C C . VAL A 1 480 ? 25.882 41.862 -28.065 1.00 54.84 480 VAL A C 1
ATOM 3777 O O . VAL A 1 480 ? 26.396 40.809 -27.694 1.00 54.84 480 VAL A O 1
ATOM 3780 N N . THR A 1 481 ? 26.572 42.793 -28.723 1.00 53.94 481 THR A N 1
ATOM 3781 C CA . THR A 1 481 ? 28.021 42.724 -28.942 1.00 53.94 481 THR A CA 1
ATOM 3782 C C . THR A 1 481 ? 28.739 42.872 -27.599 1.00 53.94 481 THR A C 1
ATOM 3784 O O . THR A 1 481 ? 28.806 43.966 -27.039 1.00 53.94 481 THR A O 1
ATOM 3787 N N . VAL A 1 482 ? 29.250 41.768 -27.050 1.00 56.81 482 VAL A N 1
ATOM 3788 C CA . VAL A 1 482 ? 29.965 41.760 -25.765 1.00 56.81 482 VAL A CA 1
ATOM 3789 C C . VAL A 1 482 ? 31.302 42.483 -25.935 1.00 56.81 482 VAL A C 1
ATOM 3791 O O . VAL A 1 482 ? 32.183 42.023 -26.658 1.00 56.81 482 VAL A O 1
ATOM 3794 N N . THR A 1 483 ? 31.457 43.638 -25.287 1.00 72.94 483 THR A N 1
ATOM 3795 C CA . THR A 1 483 ? 32.716 44.398 -25.300 1.00 72.94 483 THR A CA 1
ATOM 3796 C C . THR A 1 483 ? 33.660 43.921 -24.183 1.00 72.94 483 THR A C 1
ATOM 3798 O O . THR A 1 483 ? 33.184 43.481 -23.135 1.00 72.94 483 THR A O 1
ATOM 3801 N N . PRO A 1 484 ? 34.997 44.043 -24.329 1.00 70.44 484 PRO A N 1
ATOM 3802 C CA . PRO A 1 484 ? 35.958 43.665 -23.280 1.00 70.44 484 PRO A CA 1
ATOM 3803 C C . PRO A 1 484 ? 35.704 44.349 -21.925 1.00 70.44 484 PRO A C 1
ATOM 3805 O O . PRO A 1 484 ? 35.950 43.766 -20.872 1.00 70.44 484 PRO A O 1
ATOM 3808 N N . ALA A 1 485 ? 35.144 45.563 -21.943 1.00 68.81 485 ALA A N 1
ATOM 3809 C CA . ALA A 1 485 ? 34.736 46.289 -20.741 1.00 68.81 485 ALA A CA 1
ATOM 3810 C C . ALA A 1 485 ? 33.557 45.624 -20.003 1.00 68.81 485 ALA A C 1
ATOM 3812 O O . ALA A 1 485 ? 33.495 45.676 -18.777 1.00 68.81 485 ALA A O 1
ATOM 3813 N N . MET A 1 486 ? 32.642 44.968 -20.725 1.00 65.00 486 MET A N 1
ATOM 3814 C CA . MET A 1 486 ? 31.527 44.226 -20.126 1.00 65.00 486 MET A CA 1
ATOM 3815 C C . MET A 1 486 ? 31.988 42.915 -19.487 1.00 65.00 486 MET A C 1
ATOM 3817 O O . MET A 1 486 ? 31.496 42.566 -18.420 1.00 65.00 486 MET A O 1
ATOM 3821 N N . LEU A 1 487 ? 32.966 42.233 -20.091 1.00 72.12 487 LEU A N 1
ATOM 3822 C CA . LEU A 1 487 ? 33.590 41.036 -19.513 1.00 72.12 487 LEU A CA 1
ATOM 3823 C C . LEU A 1 487 ? 34.340 41.354 -18.212 1.00 72.12 487 LEU A C 1
ATOM 3825 O O . LEU A 1 487 ? 34.204 40.621 -17.235 1.00 72.12 487 LEU A O 1
ATOM 3829 N N . ALA A 1 488 ? 35.077 42.468 -18.170 1.00 75.25 488 ALA A N 1
ATOM 3830 C CA . ALA A 1 488 ? 35.746 42.918 -16.949 1.00 75.25 488 ALA A CA 1
ATOM 3831 C C . ALA A 1 488 ? 34.739 43.279 -15.838 1.00 75.25 488 ALA A C 1
ATOM 3833 O O . ALA A 1 488 ? 34.915 42.868 -14.691 1.00 75.25 488 ALA A O 1
ATOM 3834 N N . ALA A 1 489 ? 33.649 43.977 -16.183 1.00 73.69 489 ALA A N 1
ATOM 3835 C CA . ALA A 1 489 ? 32.579 44.304 -15.239 1.00 73.69 489 ALA A CA 1
ATOM 3836 C C . ALA A 1 489 ? 31.834 43.051 -14.735 1.00 73.69 489 ALA A C 1
ATOM 3838 O O . ALA A 1 489 ? 31.507 42.961 -13.554 1.00 73.69 489 ALA A O 1
ATOM 3839 N N . GLU A 1 490 ? 31.598 42.059 -15.598 1.00 77.81 490 GLU A N 1
ATOM 3840 C CA . GLU A 1 490 ? 30.996 40.779 -15.209 1.00 77.81 490 GLU A CA 1
ATOM 3841 C C . GLU A 1 490 ? 31.890 40.011 -14.226 1.00 77.81 490 GLU A C 1
ATOM 3843 O O . GLU A 1 490 ? 31.404 39.527 -13.202 1.00 77.81 490 GLU A O 1
ATOM 3848 N N . GLN A 1 491 ? 33.199 39.943 -14.481 1.00 78.88 491 GLN A N 1
ATOM 3849 C CA . GLN A 1 491 ? 34.146 39.286 -13.576 1.00 78.88 491 GLN A CA 1
ATOM 3850 C C . GLN A 1 491 ? 34.218 39.977 -12.207 1.00 78.88 491 GLN A C 1
ATOM 3852 O O . GLN A 1 491 ? 34.246 39.293 -11.182 1.00 78.88 491 GLN A O 1
ATOM 3857 N N . GLU A 1 492 ? 34.182 41.312 -12.168 1.00 81.06 492 GLU A N 1
ATOM 3858 C CA . GLU A 1 492 ? 34.172 42.078 -10.917 1.00 81.06 492 GLU A CA 1
ATOM 3859 C C . GLU A 1 492 ? 32.893 41.816 -10.099 1.00 81.06 492 GLU A C 1
ATOM 3861 O O . GLU A 1 492 ? 32.967 41.537 -8.899 1.00 81.06 492 GLU A O 1
ATOM 3866 N N . ILE A 1 493 ? 31.722 41.801 -10.747 1.00 75.88 493 ILE A N 1
ATOM 3867 C CA . ILE A 1 493 ? 30.442 41.494 -10.087 1.00 75.88 493 ILE A CA 1
ATOM 3868 C C . ILE A 1 493 ? 30.423 40.045 -9.576 1.00 75.88 493 ILE A C 1
ATOM 3870 O O . ILE A 1 493 ? 29.966 39.789 -8.460 1.00 75.88 493 ILE A O 1
ATOM 3874 N N . ILE A 1 494 ? 30.964 39.086 -10.335 1.00 77.50 494 ILE A N 1
ATOM 3875 C CA . ILE A 1 494 ? 31.059 37.679 -9.909 1.00 77.50 494 ILE A CA 1
ATOM 3876 C C . ILE A 1 494 ? 31.946 37.534 -8.664 1.00 77.50 494 ILE A C 1
ATOM 3878 O O . ILE A 1 494 ? 31.568 36.817 -7.732 1.00 77.50 494 ILE A O 1
ATOM 3882 N N . GLN A 1 495 ? 33.081 38.237 -8.599 1.00 84.88 495 GLN A N 1
ATOM 3883 C CA . GLN A 1 495 ? 33.937 38.235 -7.407 1.00 84.88 495 GLN A CA 1
ATOM 3884 C C . GLN A 1 495 ? 33.227 38.843 -6.189 1.00 84.88 495 GLN A C 1
ATOM 3886 O O . GLN A 1 495 ? 33.322 38.305 -5.082 1.00 84.88 495 GLN A O 1
ATOM 3891 N N . GLN A 1 496 ? 32.456 39.919 -6.377 1.00 82.94 496 GLN A N 1
ATOM 3892 C CA . GLN A 1 496 ? 31.659 40.511 -5.298 1.00 82.94 496 GLN A CA 1
ATOM 3893 C C . GLN A 1 496 ? 30.552 39.562 -4.810 1.00 82.94 496 GLN A C 1
ATOM 3895 O O . GLN A 1 496 ? 30.358 39.421 -3.602 1.00 82.94 496 GLN A O 1
ATOM 3900 N N . ILE A 1 497 ? 29.883 38.838 -5.715 1.00 81.38 497 ILE A N 1
ATOM 3901 C CA . ILE A 1 497 ? 28.878 37.821 -5.358 1.00 81.38 497 ILE A CA 1
ATOM 3902 C C . ILE A 1 497 ? 29.506 36.690 -4.537 1.00 81.38 497 ILE A C 1
ATOM 3904 O O . ILE A 1 497 ? 28.912 36.251 -3.549 1.00 81.38 497 ILE A O 1
ATOM 3908 N N . GLN A 1 498 ? 30.698 36.219 -4.915 1.00 82.56 498 GLN A N 1
ATOM 3909 C CA . GLN A 1 498 ? 31.412 35.188 -4.156 1.00 82.56 498 GLN A CA 1
ATOM 3910 C C . GLN A 1 498 ? 31.748 35.676 -2.741 1.00 82.56 498 GLN A C 1
ATOM 3912 O O . GLN A 1 498 ? 31.431 34.990 -1.771 1.00 82.56 498 GLN A O 1
ATOM 3917 N N . LYS A 1 499 ? 32.260 36.905 -2.609 1.00 87.31 499 LYS A N 1
ATOM 3918 C CA . LYS A 1 499 ? 32.585 37.507 -1.310 1.00 87.31 499 LYS A CA 1
ATOM 3919 C C . LYS A 1 499 ? 31.361 37.640 -0.393 1.00 87.31 499 LYS A C 1
ATOM 3921 O O . LYS A 1 499 ? 31.440 37.295 0.783 1.00 87.31 499 LYS A O 1
ATOM 3926 N N . VAL A 1 500 ? 30.218 38.080 -0.928 1.00 81.44 500 VAL A N 1
ATOM 3927 C CA . VAL A 1 500 ? 28.961 38.184 -0.160 1.00 81.44 500 VAL A CA 1
ATOM 3928 C C . VAL A 1 500 ? 28.416 36.798 0.209 1.00 81.44 500 VAL A C 1
ATOM 3930 O O . VAL A 1 500 ? 27.883 36.607 1.301 1.00 81.44 500 VAL A O 1
ATOM 3933 N N . ARG A 1 501 ? 28.575 35.788 -0.656 1.00 81.56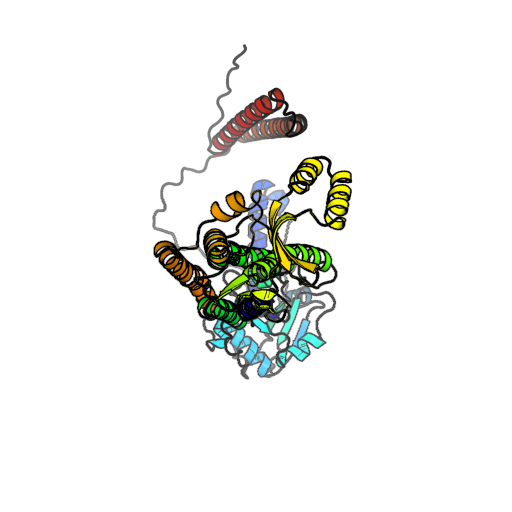 501 ARG A N 1
ATOM 3934 C CA . ARG A 1 501 ? 28.174 34.405 -0.350 1.00 81.56 501 ARG A CA 1
ATOM 3935 C C . ARG A 1 501 ? 28.994 33.817 0.803 1.00 81.56 501 ARG A C 1
ATOM 3937 O O . ARG A 1 501 ? 28.426 33.137 1.661 1.00 81.56 501 ARG A O 1
ATOM 3944 N N . ASP A 1 502 ? 30.289 34.106 0.852 1.00 84.06 502 ASP A N 1
ATOM 3945 C CA . ASP A 1 502 ? 31.159 33.685 1.952 1.00 84.06 502 ASP A CA 1
ATOM 3946 C C . ASP A 1 502 ? 30.832 34.432 3.258 1.00 84.06 502 ASP A C 1
ATOM 3948 O O . ASP A 1 502 ? 30.791 33.824 4.333 1.00 84.06 502 ASP A O 1
ATOM 3952 N N . GLU A 1 503 ? 30.471 35.716 3.178 1.00 82.31 503 GLU A N 1
ATOM 3953 C CA . GLU A 1 503 ? 29.950 36.491 4.314 1.00 82.31 503 GLU A CA 1
ATOM 3954 C C . GLU A 1 503 ? 28.642 35.887 4.861 1.00 82.31 503 GLU A C 1
ATOM 3956 O O . GLU A 1 503 ? 28.520 35.645 6.059 1.00 82.31 503 GLU A O 1
ATOM 3961 N N . ILE A 1 504 ? 27.691 35.513 3.999 1.00 77.25 504 ILE A N 1
ATOM 3962 C CA . ILE A 1 504 ? 26.451 34.837 4.425 1.00 77.25 504 ILE A CA 1
ATOM 3963 C C . ILE A 1 504 ? 26.757 33.489 5.089 1.00 77.25 504 ILE A C 1
ATOM 3965 O O . ILE A 1 504 ? 26.130 33.130 6.087 1.00 77.25 504 ILE A O 1
ATOM 3969 N N . LYS A 1 505 ? 27.725 32.729 4.564 1.00 79.88 505 LYS A N 1
ATOM 3970 C CA . LYS A 1 505 ? 28.121 31.433 5.132 1.00 79.88 505 LYS A CA 1
ATOM 3971 C C . LYS A 1 505 ? 28.708 31.586 6.537 1.00 79.88 505 LYS A C 1
ATOM 3973 O O . LYS A 1 505 ? 28.383 30.790 7.419 1.00 79.88 505 LYS A O 1
ATOM 3978 N N . THR A 1 506 ? 29.521 32.618 6.759 1.00 80.06 506 THR A N 1
ATOM 3979 C CA . THR A 1 506 ? 30.082 32.923 8.084 1.00 80.06 506 THR A CA 1
ATOM 3980 C C . THR A 1 506 ? 29.011 33.448 9.042 1.00 80.06 506 THR A C 1
ATOM 3982 O O . THR A 1 506 ? 28.896 32.924 10.150 1.00 80.06 506 THR A O 1
ATOM 3985 N N . LEU A 1 507 ? 28.137 34.361 8.611 1.00 75.19 507 LEU A N 1
ATOM 3986 C CA . LEU A 1 507 ? 27.014 34.853 9.422 1.00 75.19 507 LEU A CA 1
ATOM 3987 C C . LEU A 1 507 ? 26.050 33.727 9.813 1.00 75.19 507 LEU A C 1
ATOM 3989 O O . LEU A 1 507 ? 25.639 33.647 10.966 1.00 75.19 507 LEU A O 1
ATOM 3993 N N . LYS A 1 508 ? 25.770 32.778 8.911 1.00 76.56 508 LYS A N 1
ATOM 3994 C CA . LYS A 1 508 ? 24.923 31.609 9.200 1.00 76.56 508 LYS A CA 1
ATOM 3995 C C . LYS A 1 508 ? 25.487 30.730 10.317 1.00 76.56 508 LYS A C 1
ATOM 3997 O O . LYS A 1 508 ? 24.718 30.177 11.097 1.00 76.56 508 LYS A O 1
ATOM 4002 N N . SER A 1 509 ? 26.812 30.631 10.429 1.00 74.19 509 SER A N 1
ATOM 4003 C CA . SER A 1 509 ? 27.459 29.920 11.541 1.00 74.19 509 SER A CA 1
ATOM 4004 C C . SER A 1 509 ? 27.356 30.661 12.886 1.00 74.19 509 SER A C 1
ATOM 4006 O O . SER A 1 509 ? 27.503 30.040 13.933 1.00 74.19 509 SER A O 1
ATOM 4008 N N . GLN A 1 510 ? 27.045 31.964 12.868 1.00 72.50 510 GLN A N 1
ATOM 4009 C CA . GLN A 1 510 ? 26.927 32.835 14.045 1.00 72.50 510 GLN A CA 1
ATOM 4010 C C . GLN A 1 510 ? 25.478 33.056 14.519 1.00 72.50 510 GLN A C 1
ATOM 4012 O O . GLN A 1 510 ? 25.280 33.622 15.593 1.00 72.50 510 GLN A O 1
ATOM 4017 N N . ILE A 1 511 ? 24.469 32.598 13.760 1.00 66.19 511 ILE A N 1
ATOM 4018 C CA . ILE A 1 511 ? 23.032 32.768 14.075 1.00 66.19 511 ILE A CA 1
ATOM 4019 C C . ILE A 1 511 ? 22.606 32.007 15.353 1.00 66.19 511 ILE A C 1
ATOM 4021 O O . ILE A 1 511 ? 21.561 32.305 15.929 1.00 66.19 511 ILE A O 1
ATOM 4025 N N . GLY A 1 512 ? 23.450 31.119 15.887 1.00 59.66 512 GLY A N 1
ATOM 4026 C CA . GLY A 1 512 ? 23.178 30.402 17.135 1.00 59.66 512 GLY A CA 1
ATOM 4027 C C . GLY A 1 512 ? 22.099 29.325 16.976 1.00 59.66 512 GLY A C 1
ATOM 4028 O O . GLY A 1 512 ? 21.695 28.975 15.868 1.00 59.66 512 GLY A O 1
ATOM 4029 N N . THR A 1 513 ? 21.658 28.745 18.094 1.00 52.88 513 THR A N 1
ATOM 4030 C CA . THR A 1 513 ? 20.598 27.720 18.101 1.00 52.88 513 THR A CA 1
ATOM 4031 C C . THR A 1 513 ? 19.228 28.361 18.319 1.00 52.88 513 THR A C 1
ATOM 4033 O O . THR A 1 513 ? 19.128 29.451 18.873 1.00 52.88 513 THR A O 1
ATOM 4036 N N . VAL A 1 514 ? 18.155 27.661 17.932 1.00 48.44 514 VAL A N 1
ATOM 4037 C CA . VAL A 1 514 ? 16.753 28.136 18.001 1.00 48.44 514 VAL A CA 1
ATOM 4038 C C . VAL A 1 514 ? 16.337 28.620 19.404 1.00 48.44 514 VAL A C 1
ATOM 4040 O O . VAL A 1 514 ? 15.406 29.406 19.530 1.00 48.44 514 VAL A O 1
ATOM 4043 N N . ALA A 1 515 ? 17.036 28.192 20.460 1.00 40.69 515 ALA A N 1
ATOM 4044 C CA . ALA A 1 515 ? 16.770 28.608 21.835 1.00 40.69 515 ALA A CA 1
ATOM 4045 C C . ALA A 1 515 ? 17.409 29.957 22.238 1.00 40.69 515 ALA A C 1
ATOM 4047 O O . ALA A 1 515 ? 17.012 30.505 23.263 1.00 40.69 515 ALA A O 1
ATOM 4048 N N . ASN A 1 516 ? 18.385 30.485 21.483 1.00 45.59 516 ASN A N 1
ATOM 4049 C CA . ASN A 1 516 ? 19.009 31.792 21.739 1.00 45.59 516 ASN A CA 1
ATOM 4050 C C . ASN A 1 516 ? 19.596 32.397 20.438 1.00 45.59 516 ASN A C 1
ATOM 4052 O O . ASN A 1 516 ? 20.805 32.287 20.198 1.00 45.59 516 ASN A O 1
ATOM 4056 N N . PRO A 1 517 ? 18.746 32.950 19.551 1.00 60.44 517 PRO A N 1
ATOM 4057 C CA . PRO A 1 517 ? 19.178 33.496 18.270 1.00 60.44 517 PRO A CA 1
ATOM 4058 C C . PRO A 1 517 ? 19.951 34.808 18.445 1.00 60.44 517 PRO A C 1
ATOM 4060 O O . PRO A 1 517 ? 19.538 35.701 19.181 1.00 60.44 517 PRO A O 1
ATOM 4063 N N . ASN A 1 518 ? 21.064 34.953 17.725 1.00 74.50 518 ASN A N 1
ATOM 4064 C CA . ASN A 1 518 ? 21.801 36.214 17.679 1.00 74.50 518 ASN A CA 1
ATOM 4065 C C . ASN A 1 518 ? 21.129 37.169 16.677 1.00 74.50 518 ASN A C 1
ATOM 4067 O O . ASN A 1 518 ? 21.418 37.115 15.480 1.00 74.50 518 ASN A O 1
ATOM 4071 N N . GLU A 1 519 ? 20.231 38.029 17.165 1.00 72.50 519 GLU A N 1
ATOM 4072 C CA . GLU A 1 519 ? 19.451 38.977 16.348 1.00 72.50 519 GLU A CA 1
ATOM 4073 C C . GLU A 1 519 ? 20.341 39.847 15.442 1.00 72.50 519 GLU A C 1
ATOM 4075 O O . GLU A 1 519 ? 20.058 39.999 14.256 1.00 72.50 519 GLU A O 1
ATOM 4080 N N . ALA A 1 520 ? 21.503 40.292 15.932 1.00 71.94 520 ALA A N 1
ATOM 4081 C CA . ALA A 1 520 ? 22.443 41.085 15.139 1.00 71.94 520 ALA A CA 1
ATOM 4082 C C . ALA A 1 520 ? 23.076 40.301 13.970 1.00 71.94 520 ALA A C 1
ATOM 4084 O O . ALA A 1 520 ? 23.438 40.892 12.951 1.00 71.94 520 ALA A O 1
ATOM 4085 N N . ALA A 1 521 ? 23.232 38.978 14.095 1.00 68.88 521 ALA A N 1
ATOM 4086 C CA . ALA A 1 521 ? 23.705 38.125 13.002 1.00 68.88 521 ALA A CA 1
ATOM 4087 C C . ALA A 1 521 ? 22.593 37.850 11.977 1.00 68.88 521 ALA A C 1
ATOM 4089 O O . ALA A 1 521 ? 22.872 37.742 10.781 1.00 68.88 521 ALA A O 1
ATOM 4090 N N . ILE A 1 522 ? 21.339 37.784 12.431 1.00 67.81 522 ILE A N 1
ATOM 4091 C CA . ILE A 1 522 ? 20.164 37.629 11.568 1.00 67.81 522 ILE A CA 1
ATOM 4092 C C . ILE A 1 522 ? 19.978 38.883 10.708 1.00 67.81 522 ILE A C 1
ATOM 4094 O O . ILE A 1 522 ? 19.917 38.758 9.484 1.00 67.81 522 ILE A O 1
ATOM 4098 N N . ASP A 1 523 ? 20.003 40.076 11.302 1.00 72.94 523 ASP A N 1
ATOM 4099 C CA . ASP A 1 523 ? 19.843 41.337 10.566 1.00 72.94 523 ASP A CA 1
ATOM 4100 C C . ASP A 1 523 ? 20.954 41.545 9.529 1.00 72.94 523 ASP A C 1
ATOM 4102 O O . ASP A 1 523 ? 20.681 41.844 8.364 1.00 72.94 523 ASP A O 1
ATOM 4106 N N . LYS A 1 524 ? 22.211 41.264 9.899 1.00 76.62 524 LYS A N 1
ATOM 4107 C CA . LYS A 1 524 ? 23.343 41.303 8.958 1.00 76.62 524 LYS A CA 1
ATOM 4108 C C . LYS A 1 524 ? 23.210 40.275 7.837 1.00 76.62 524 LYS A C 1
ATOM 4110 O O . LYS A 1 524 ? 23.598 40.550 6.704 1.00 76.62 524 LYS A O 1
ATOM 4115 N N . SER A 1 525 ? 22.648 39.096 8.117 1.00 71.44 525 SER A N 1
ATOM 4116 C CA . SER A 1 525 ? 22.417 38.081 7.084 1.00 71.44 525 SER A CA 1
ATOM 4117 C C . SER A 1 525 ? 21.335 38.511 6.088 1.00 71.44 525 SER A C 1
ATOM 4119 O O . SER A 1 525 ? 21.485 38.280 4.888 1.00 71.44 525 SER A O 1
ATOM 4121 N N . LEU A 1 526 ? 20.287 39.198 6.556 1.00 74.31 526 LEU A N 1
ATOM 4122 C CA . LEU A 1 526 ? 19.239 39.759 5.702 1.00 74.31 526 LEU A CA 1
ATOM 4123 C C . LEU A 1 526 ? 19.781 40.893 4.822 1.00 74.31 526 LEU A C 1
ATOM 4125 O O . LEU A 1 526 ? 19.456 40.954 3.634 1.00 74.31 526 LEU A O 1
ATOM 4129 N N . GLU A 1 527 ? 20.659 41.738 5.367 1.00 80.50 527 GLU A N 1
ATOM 4130 C CA . GLU A 1 527 ? 21.348 42.787 4.609 1.00 80.50 527 GLU A CA 1
ATOM 4131 C C . GLU A 1 527 ? 22.319 42.209 3.562 1.00 80.50 527 GLU A C 1
ATOM 4133 O O . GLU A 1 527 ? 22.365 42.662 2.418 1.00 80.50 527 GLU A O 1
ATOM 4138 N N . ALA A 1 528 ? 23.059 41.151 3.894 1.00 74.88 528 ALA A N 1
ATOM 4139 C CA . ALA A 1 528 ? 23.934 40.482 2.934 1.00 74.88 528 ALA A CA 1
ATOM 4140 C C . ALA A 1 528 ? 23.135 39.818 1.791 1.00 74.88 528 ALA A C 1
ATOM 4142 O O . ALA A 1 528 ? 23.534 39.879 0.625 1.00 74.88 528 ALA A O 1
ATOM 4143 N N . VAL A 1 529 ? 21.965 39.241 2.088 1.00 76.56 529 VAL A N 1
ATOM 4144 C CA . VAL A 1 529 ? 21.063 38.670 1.071 1.00 76.56 529 VAL A CA 1
ATOM 4145 C C . VAL A 1 529 ? 20.479 39.749 0.153 1.00 76.56 529 VAL A C 1
ATOM 4147 O O . VAL A 1 529 ? 20.346 39.509 -1.050 1.00 76.56 529 VAL A O 1
ATOM 4150 N N . SER A 1 530 ? 20.149 40.937 0.671 1.00 76.62 530 SER A N 1
ATOM 4151 C CA . SER A 1 530 ? 19.652 42.037 -0.166 1.00 76.62 530 SER A CA 1
ATOM 4152 C C . SER A 1 530 ? 20.739 42.570 -1.107 1.00 76.62 530 SER A C 1
ATOM 4154 O O . SER A 1 530 ? 20.472 42.734 -2.299 1.00 76.62 530 SER A O 1
ATOM 4156 N N . ARG A 1 531 ? 21.985 42.711 -0.628 1.00 83.00 531 ARG A N 1
ATOM 4157 C CA . ARG A 1 531 ? 23.148 43.045 -1.473 1.00 83.00 531 ARG A CA 1
ATOM 4158 C C . ARG A 1 531 ? 23.390 41.999 -2.560 1.00 83.00 531 ARG A C 1
ATOM 4160 O O . ARG A 1 531 ? 23.665 42.359 -3.700 1.00 83.00 531 ARG A O 1
ATOM 4167 N N . LEU A 1 532 ? 23.239 40.710 -2.243 1.00 79.25 532 LEU A N 1
ATOM 4168 C CA . LEU A 1 532 ? 23.403 39.633 -3.224 1.00 79.25 532 LEU A CA 1
ATOM 4169 C C . LEU A 1 532 ? 22.351 39.702 -4.342 1.00 79.25 532 LEU A C 1
ATOM 4171 O O . LEU A 1 532 ? 22.698 39.506 -5.505 1.00 79.25 532 LEU A O 1
ATOM 4175 N N . ARG A 1 533 ? 21.092 40.032 -4.019 1.00 78.06 533 ARG A N 1
ATOM 4176 C CA . ARG A 1 533 ? 20.050 40.251 -5.040 1.00 78.06 533 ARG A CA 1
ATOM 4177 C C . ARG A 1 533 ? 20.364 41.444 -5.937 1.00 78.06 533 ARG A C 1
ATOM 4179 O O . ARG A 1 533 ? 20.151 41.358 -7.142 1.00 78.06 533 ARG A O 1
ATOM 4186 N N . GLU A 1 534 ? 20.881 42.533 -5.373 1.00 82.81 534 GLU A N 1
ATOM 4187 C CA . GLU A 1 534 ? 21.240 43.712 -6.166 1.00 82.81 534 GLU A CA 1
ATOM 4188 C C . GLU A 1 534 ? 22.418 43.419 -7.106 1.00 82.81 534 GLU A C 1
ATOM 4190 O O . GLU A 1 534 ? 22.362 43.752 -8.287 1.00 82.81 534 GLU A O 1
ATOM 4195 N N . LEU A 1 535 ? 23.435 42.688 -6.637 1.00 79.25 535 LEU A N 1
ATOM 4196 C CA . LEU A 1 535 ? 24.547 42.242 -7.484 1.00 79.25 535 LEU A CA 1
ATOM 4197 C C . LEU A 1 535 ? 24.095 41.277 -8.591 1.00 79.25 535 LEU A C 1
ATOM 4199 O O . LEU A 1 535 ? 24.581 41.364 -9.716 1.00 79.25 535 LEU A O 1
ATOM 4203 N N . GLN A 1 536 ? 23.136 40.386 -8.317 1.00 81.25 536 GLN A N 1
ATOM 4204 C CA . GLN A 1 536 ? 22.546 39.519 -9.345 1.00 81.25 536 GLN A CA 1
ATOM 4205 C C . GLN A 1 536 ? 21.788 40.322 -10.406 1.00 81.25 536 GLN A C 1
ATOM 4207 O O . GLN A 1 536 ? 21.928 40.056 -11.598 1.00 81.25 536 GLN A O 1
ATOM 4212 N N . LYS A 1 537 ? 21.050 41.353 -9.991 1.00 82.00 537 LYS A N 1
ATOM 4213 C CA . LYS A 1 537 ? 20.354 42.264 -10.903 1.00 82.00 537 LYS A CA 1
ATOM 4214 C C . LYS A 1 537 ? 21.331 43.074 -11.761 1.00 82.00 537 LYS A C 1
ATOM 4216 O O . LYS A 1 537 ? 21.081 43.279 -12.947 1.00 82.00 537 LYS A O 1
ATOM 4221 N N . GLN A 1 538 ? 22.462 43.498 -11.194 1.00 78.38 538 GLN A N 1
ATOM 4222 C CA . GLN A 1 538 ? 23.542 44.146 -11.945 1.00 78.38 538 GLN A CA 1
ATOM 4223 C C . GLN A 1 538 ? 24.205 43.179 -12.934 1.00 78.38 538 GLN A C 1
ATOM 4225 O O . GLN A 1 538 ? 24.447 43.559 -14.077 1.00 78.38 538 GLN A O 1
ATOM 4230 N N . LEU A 1 539 ? 24.423 41.918 -12.548 1.00 77.56 539 LEU A N 1
ATOM 4231 C CA . LEU A 1 539 ? 24.950 40.879 -13.438 1.00 77.56 539 LEU A CA 1
ATOM 4232 C C . LEU A 1 539 ? 24.012 40.622 -14.628 1.00 77.56 539 LEU A C 1
ATOM 4234 O O . LEU A 1 539 ? 24.459 40.544 -15.771 1.00 77.56 539 LEU A O 1
ATOM 4238 N N . GLU A 1 540 ? 22.706 40.533 -14.378 1.00 75.88 540 GLU A N 1
ATOM 4239 C CA . GLU A 1 540 ? 21.691 40.411 -15.429 1.00 75.88 540 GLU A CA 1
ATOM 4240 C C . GLU A 1 540 ? 21.644 41.654 -16.327 1.00 75.88 540 GLU A C 1
ATOM 4242 O O . GLU A 1 540 ? 21.531 41.526 -17.547 1.00 75.88 540 GLU A O 1
ATOM 4247 N N . ALA A 1 541 ? 21.803 42.855 -15.760 1.00 76.25 541 ALA A N 1
ATOM 4248 C CA . ALA A 1 541 ? 21.887 44.093 -16.530 1.00 76.25 541 ALA A CA 1
ATOM 4249 C C . ALA A 1 541 ? 23.109 44.104 -17.468 1.00 76.25 541 ALA A C 1
ATOM 4251 O O . ALA A 1 541 ? 22.952 44.412 -18.655 1.00 76.25 541 ALA A O 1
ATOM 4252 N N . VAL A 1 542 ? 24.280 43.673 -16.984 1.00 74.56 542 VA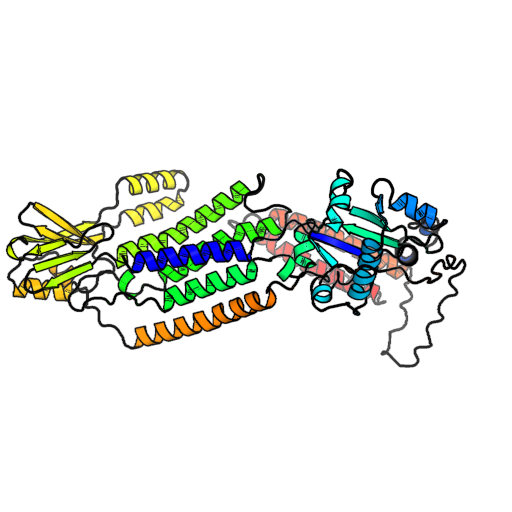L A N 1
ATOM 4253 C CA . VAL A 1 542 ? 25.504 43.529 -17.793 1.00 74.56 542 VAL A CA 1
ATOM 4254 C C . VAL A 1 542 ? 25.319 42.496 -18.900 1.00 74.56 542 VAL A C 1
ATOM 4256 O O . VAL A 1 542 ? 25.592 42.793 -20.062 1.00 74.56 542 VAL A O 1
ATOM 4259 N N . ARG A 1 543 ? 24.746 41.328 -18.587 1.00 68.69 543 ARG A N 1
ATOM 4260 C CA . ARG A 1 543 ? 24.426 40.286 -19.581 1.00 68.69 543 ARG A CA 1
ATOM 4261 C C . ARG A 1 543 ? 23.388 40.730 -20.611 1.00 68.69 543 ARG A C 1
ATOM 4263 O O . ARG A 1 543 ? 23.403 40.254 -21.741 1.00 68.69 543 ARG A O 1
ATOM 4270 N N . SER A 1 544 ? 22.519 41.672 -20.247 1.00 69.81 544 SER A N 1
ATOM 4271 C CA . SER A 1 544 ? 21.540 42.283 -21.154 1.00 69.81 544 SER A CA 1
ATOM 4272 C C . SER A 1 544 ? 22.099 43.423 -22.019 1.00 69.81 544 SER A C 1
ATOM 4274 O O . SER A 1 544 ? 21.348 44.016 -22.795 1.00 69.81 544 SER A O 1
ATOM 4276 N N . GLY A 1 545 ? 23.396 43.742 -21.905 1.00 65.75 545 GLY A N 1
ATOM 4277 C CA . GLY A 1 545 ? 24.056 44.764 -22.724 1.00 65.75 545 GLY A CA 1
ATOM 4278 C C . GLY A 1 545 ? 24.176 46.151 -22.095 1.00 65.75 545 GLY A C 1
ATOM 4279 O O . GLY A 1 545 ? 24.558 47.089 -22.790 1.00 65.75 545 GLY A O 1
ATOM 4280 N N . LYS A 1 546 ? 23.850 46.317 -20.808 1.00 66.62 546 LYS A N 1
ATOM 4281 C CA . LYS A 1 546 ? 23.940 47.607 -20.108 1.00 66.62 546 LYS A CA 1
ATOM 4282 C C . LYS A 1 546 ? 25.156 47.625 -19.183 1.00 66.62 546 LYS A C 1
ATOM 4284 O O . LYS A 1 546 ? 25.238 46.818 -18.265 1.00 66.62 546 LYS A O 1
ATOM 4289 N N . LEU A 1 547 ? 26.088 48.553 -19.405 1.00 58.66 547 LEU A N 1
ATOM 4290 C CA . LEU A 1 547 ? 27.184 48.802 -18.462 1.00 58.66 547 LEU A CA 1
ATOM 4291 C C . LEU A 1 547 ? 26.608 49.340 -17.139 1.00 58.66 547 LEU A C 1
ATOM 4293 O O . LEU A 1 547 ? 25.696 50.171 -17.179 1.00 58.66 547 LEU A O 1
ATOM 4297 N N . PRO A 1 548 ? 27.105 48.881 -15.979 1.00 54.72 548 PRO A N 1
ATOM 4298 C CA . PRO A 1 548 ? 26.617 49.357 -14.698 1.00 54.72 548 PRO A CA 1
ATOM 4299 C C . PRO A 1 548 ? 27.081 50.807 -14.507 1.00 54.72 548 PRO A C 1
ATOM 4301 O O . PRO A 1 548 ? 28.259 51.120 -14.691 1.00 54.72 548 PRO A O 1
ATOM 4304 N N . GLU A 1 549 ? 26.167 51.709 -14.145 1.00 52.41 549 GLU A N 1
ATOM 4305 C CA . GLU A 1 549 ? 26.563 53.030 -13.657 1.00 52.41 549 GLU A CA 1
ATOM 4306 C C . GLU A 1 549 ? 27.395 52.833 -12.387 1.00 52.41 549 GLU A C 1
ATOM 4308 O O . GLU A 1 549 ? 26.942 52.207 -11.427 1.00 52.41 549 GLU A O 1
ATOM 4313 N N . LYS A 1 550 ? 28.632 53.349 -12.375 1.00 45.41 550 LYS A N 1
ATOM 4314 C CA . LYS A 1 550 ? 29.430 53.422 -11.148 1.00 45.41 550 LYS A CA 1
ATOM 4315 C C . LYS A 1 550 ? 28.618 54.203 -10.121 1.00 45.41 550 LYS A C 1
ATOM 4317 O O . LYS A 1 550 ? 28.456 55.412 -10.274 1.00 45.41 550 LYS A O 1
ATOM 4322 N N . SER A 1 551 ? 28.142 53.537 -9.069 1.00 39.03 551 SER A N 1
ATOM 4323 C CA . SER A 1 551 ? 27.559 54.240 -7.932 1.00 39.03 551 SER A CA 1
ATOM 4324 C C . SER A 1 551 ? 28.661 55.092 -7.302 1.00 39.03 551 SER A C 1
ATOM 4326 O O . SER A 1 551 ? 29.553 54.575 -6.624 1.00 39.03 551 SER A O 1
ATOM 4328 N N . SER A 1 552 ? 28.638 56.399 -7.561 1.00 33.41 552 SER A N 1
ATOM 4329 C CA . SER A 1 552 ? 29.395 57.366 -6.776 1.00 33.41 552 SER A CA 1
ATOM 4330 C C . SER A 1 552 ? 29.006 57.180 -5.314 1.00 33.41 552 SER A C 1
ATOM 4332 O O . SER A 1 552 ? 27.818 57.126 -4.993 1.00 33.41 552 SER A O 1
ATOM 4334 N N . GLY A 1 553 ? 30.010 57.028 -4.456 1.00 31.36 553 GLY A N 1
ATOM 4335 C CA . GLY A 1 553 ? 29.822 56.675 -3.060 1.00 31.36 553 GLY A CA 1
ATOM 4336 C C . GLY A 1 553 ? 28.857 57.597 -2.321 1.00 31.36 553 GLY A C 1
ATOM 4337 O O . GLY A 1 553 ? 28.928 58.818 -2.433 1.00 31.36 553 GLY A O 1
ATOM 4338 N N . ASN A 1 554 ? 28.025 56.990 -1.481 1.00 27.22 554 ASN A N 1
ATOM 4339 C CA . ASN A 1 554 ? 27.590 57.645 -0.261 1.00 27.22 554 ASN A CA 1
ATOM 4340 C C . ASN A 1 554 ? 28.634 57.334 0.809 1.00 27.22 554 ASN A C 1
ATOM 4342 O O . ASN A 1 554 ? 28.617 56.279 1.437 1.00 27.22 554 ASN A O 1
ATOM 4346 N N . ALA A 1 555 ? 29.561 58.274 0.977 1.00 32.72 555 ALA A N 1
ATOM 4347 C CA . ALA A 1 555 ? 30.196 58.487 2.260 1.00 32.72 555 ALA A CA 1
ATOM 4348 C C . ALA A 1 555 ? 29.122 59.001 3.229 1.00 32.72 555 ALA A C 1
ATOM 4350 O O . ALA A 1 555 ? 28.570 60.083 3.018 1.00 32.72 555 ALA A O 1
ATOM 4351 N N . LYS A 1 556 ? 28.835 58.222 4.269 1.00 31.39 556 LYS A N 1
ATOM 4352 C CA . LYS A 1 556 ? 28.479 58.713 5.600 1.00 31.39 556 LYS A CA 1
ATOM 4353 C C . LYS A 1 556 ? 28.774 57.645 6.634 1.00 31.39 556 LYS A C 1
ATOM 4355 O O . LYS A 1 556 ? 28.413 56.478 6.369 1.00 31.39 556 LYS A O 1
#

Sequence (556 aa):
MREIVRRVVVAICLYGGIALCLTPARDLFQIEPVDWLREVGERQQHSENIKGMMSKYVGEEQVKDIDLASKTRGKIPDYIAYETEGRLIVVSGTSWEGLWNDIEETVTNKAPSKAWAAVRGLEYHSNAVYLTRTAPLFQQVNAQWPDQSLLAYIRIDPEDSKIAPRYLSVYEPSPSDLRDAAPTHILYPHRTYGALILFGGLLFYIFLPRARPAESGVFYLARAAGWLPDLLAAFGSGAFFAMPFLITSDSSGGPLDRDWWPLTVIMWGIGAIFASIFVITAWYQTRRLTWDDNGICIETWGFTRRNFPLDKIEGIGGYIQQMPQWLRVLAWVISIFNWRATTSAILLDQADPGFSISLSNGTRYSFTGQGLWGANSLVAWCDAHNIPVEPAVRPLMESKPDFQPSKAGRVVSIIFAVIALVGTGWPLMHVAVGAMPQPEPKFRSGSFDAQDDFGQIPSETKQPVAPPVDQPLGASKPPVTVTPAMLAAEQEIIQQIQKVRDEIKTLKSQIGTVANPNEAAIDKSLEAVSRLRELQKQLEAVRSGKLPEKSSGNAK

Mean predicted aligned error: 16.73 Å

Radius of gyration: 37.92 Å; Cα contacts (8 Å, |Δi|>4): 743; chains: 1; bounding box: 78×79×97 Å